Protein AF-0000000087713538 (afdb_homodimer)

Nearest PDB structures (foldseek):
  8cqq-assembly1_A  TM=6.855E-01  e=2.457E-11  synthetic construct
  6eou-assembly1_A  TM=6.733E-01  e=8.231E-10  Homo sapiens
  1w3b-assembly1_B  TM=6.905E-01  e=3.753E-09  Homo sapiens
  5l9u-assembly1_P  TM=6.145E-01  e=1.147E-06  Homo sapiens
  6tlj-assembly1_P  TM=5.781E-01  e=5.010E-06  Homo sapiens

pLDDT: mean 95.26, std 7.89, range [47.5, 98.94]

Radius of gyration: 24.68 Å; Cα contacts (8 Å, |Δi|>4): 754; chains: 2; bounding box: 66×56×51 Å

Solvent-accessible surface area (backbone atoms only — not comparable to full-atom values): 24173 Å² total; per-residue (Å²): 130,61,52,67,53,29,57,70,69,62,44,54,66,59,25,50,55,52,42,53,53,47,32,75,75,51,76,40,44,66,50,24,40,52,48,14,53,52,28,34,39,69,56,37,54,70,62,13,33,51,26,13,51,70,27,65,35,38,60,62,29,20,59,69,23,46,75,78,34,46,68,60,18,45,66,57,36,69,85,49,76,54,70,68,37,25,50,54,50,19,51,53,25,48,76,70,65,35,31,69,60,17,47,59,44,49,57,89,60,91,66,86,46,42,54,54,22,42,53,47,13,55,24,26,44,79,67,67,37,38,69,60,12,35,24,31,23,38,52,16,35,71,60,38,71,86,45,34,64,45,32,39,53,39,16,54,32,24,49,76,70,65,38,50,72,62,14,47,53,26,28,49,43,17,35,70,69,33,80,56,44,30,67,46,32,35,54,46,13,53,54,35,37,73,73,62,38,45,67,60,13,39,54,26,18,48,52,15,34,60,56,35,79,80,42,40,67,39,28,46,53,34,14,54,39,26,45,75,70,67,35,52,68,61,15,51,50,26,45,54,52,29,70,67,46,128,130,63,52,66,54,28,56,70,67,62,44,52,67,60,23,50,55,52,41,52,54,46,33,75,75,51,76,40,44,67,52,26,39,52,47,14,53,51,28,33,37,70,56,36,53,70,61,13,33,51,26,13,51,72,29,64,34,38,60,64,29,21,59,68,23,46,76,77,35,46,67,60,18,46,67,56,32,69,85,50,74,55,70,68,38,26,51,53,50,19,52,52,24,47,77,70,67,34,30,69,62,18,48,60,44,48,58,90,61,90,67,85,46,42,52,53,22,43,53,48,13,54,25,25,43,78,67,68,38,39,69,61,13,34,24,31,22,38,52,16,34,71,60,37,71,86,46,34,64,47,31,39,53,38,15,53,32,24,48,76,70,65,39,51,71,63,15,46,52,26,28,52,43,17,37,72,69,33,80,57,43,30,66,45,32,34,53,46,14,53,55,34,37,74,74,62,39,45,68,60,14,40,54,25,18,49,52,16,33,60,57,33,78,79,41,40,67,40,28,48,52,33,15,52,38,26,45,76,71,66,35,52,69,59,14,51,48,26,44,53,50,29,70,68,46,127

Organism: NCBI:txid1293036

Secondary structure (DSSP, 8-state):
--HHHHHHHT-HHHHHHHHHHHHHH---HHHHHHHHHHHHHTT-HHHHHHHHHHTT-HHHHHHHHTTT-HHHHHHHHTT--SHHHHHHHHHHHHHTT-HHHHHHHHTT-----HHHHHHHHHHHHHTT-HHHHHHHHHHHHHH-TT-HHHHHHHHHHHHHTT-HHHHHHHHHHHHHH-TT-HHHHHHHHHHHHHTT-HHHHHHHHHHHHHH-TT-HHHHHHHHHHHHHTT-HHHHHHHHHHHHH--/--HHHHHHHT-HHHHHHHHHHHHHH---HHHHHHHHHHHHHTT-HHHHHHHHHHTT-HHHHHHHHTTT-HHHHHHHHTT--SHHHHHHHHHHHHHTT-HHHHHHHHTT-----HHHHHHHHHHHHHTT-HHHHHHHHHHHHHH-TT-HHHHHHHHHHHHHTT-HHHHHHHHHHHHHH-TT-HHHHHHHHHHHHHTT-HHHHHHHHHHHHHH-TT-HHHHHHHHHHHHHTT-HHHHHHHHHHHHH--

Foldseek 3Di:
DPLVVCVVVVPLVVSLVVLVVVCVVPVALVSLQVNLVSCVVVVNLVSSLVSNVSSLVLLSNLVSCLPVPVPVSCVSLVPPDDLSSLQSVLVSCVVVVVLVSSCVSCPPPDDLALSNLLSPLLSCLVVVVLVSNLVSLVSSCVNPVLALVSLQSNLVSCVSVVVNVSSLVSLVSSCVSPVLPLVSLQVNLVSCVVVPNLVSSLVSLVSSCVSPVLPLVSLQVNLVSCVVVVNNVSSVVSNVSSVPRD/DPLVVCVVVVPLVVSLVVLVVVCVVPVALVSLQVNLVSCVVVVNLVSSLVSNVSSVVLLSNLVSCLPVPVPVSCVSLVPPDDLSSLQSVLVSCVVVVVLVSSCVSCPPPDDLALSNLLSPLQSCLVVVVLVSNLVSLVSSCVNPVLALVSLQSNLVSCVSVVVNVSSLVSLVSSCVSPVLPLVSLQVNLVSCVVVPNLVSSLVSLVSSCVSPVLPLVSLQVNLVSCVVVVNNVSSVVSNVSSVPRD

Sequence (492 aa):
MDPLNFLASGNLNLALLKLKEIISENPTKENYQLLGRVLLELGKDEEAVDAFLKAEDYIAAANILLMKDPDKSLSLIKEKEGKDARIIRAMLYLRKEKYEDAMKELEGIEDFSPILLKVKGISEYHSGRFYEALRDLSKAILAYPLDSDLFYYRALTRMALGDEREAERDLDVAINLNPYYAEAYLNKGILTEKRGDIQGAISLYSKSIDLRPNYKEAYLRRSRAYSKAGKEKEAKSDLEKSENITMDPLNFLASGNLNLALLKLKEIISENPTKENYQLLGRVLLELGKDEEAVDAFLKAEDYIAAANILLMKDPDKSLSLIKEKEGKDARIIRAMLYLRKEKYEDAMKELEGIEDFSPILLKVKGISEYHSGRFYEALRDLSKAILAYPLDSDLFYYRALTRMALGDEREAERDLDVAINLNPYYAEAYLNKGILTEKRGDIQGAISLYSKSIDLRPNYKEAYLRRSRAYSKAGKEKEAKSDLEKSENIT

InterPro domains:
  IPR011990 Tetratricopeptide-like helical domain superfamily [G3DSA:1.25.40.10] (4-112)
  IPR011990 Tetratricopeptide-like helical domain superfamily [G3DSA:1.25.40.10] (113-197)
  IPR011990 Tetratricopeptide-like helical domain superfamily [G3DSA:1.25.40.10] (198-245)
  IPR011990 Tetratricopeptide-like helical domain superfamily [SSF48452] (6-114)
  IPR011990 Tetratricopeptide-like helical domain superfamily [SSF48452] (114-245)
  IPR019734 Tetratricopeptide repeat [PF13181] (31-56)
  IPR019734 Tetratricopeptide repeat [PF13181] (217-242)
  IPR019734 Tetratricopeptide repeat [PS50005] (182-215)
  IPR019734 Tetratricopeptide repeat [SM00028] (114-147)
  IPR019734 Tetratricopeptide repeat [SM00028] (148-181)
  IPR019734 Tetratricopeptide repeat [SM00028] (182-215)
  IPR050498 Photosystem I assembly protein Ycf3 [PTHR44858] (123-245)

Structure (mmCIF, N/CA/C/O backbone):
data_AF-0000000087713538-model_v1
#
loop_
_entity.id
_entity.type
_entity.pdbx_description
1 polymer 'Tetratricopeptide repeat protein'
#
loop_
_atom_site.group_PDB
_atom_site.id
_atom_site.type_symbol
_atom_site.label_atom_id
_atom_site.label_alt_id
_atom_site.label_comp_id
_atom_site.label_asym_id
_atom_site.label_entity_id
_atom_site.label_seq_id
_atom_site.pdbx_PDB_ins_code
_atom_site.Cartn_x
_atom_site.Cartn_y
_atom_site.Cartn_z
_atom_site.occupancy
_atom_site.B_iso_or_equiv
_atom_site.auth_seq_id
_atom_site.auth_comp_id
_atom_site.auth_asym_id
_atom_site.auth_atom_id
_atom_site.pdbx_PDB_model_num
ATOM 1 N N . MET A 1 1 ? -25.766 -29.641 -9.453 1 47.5 1 MET A N 1
ATOM 2 C CA . MET A 1 1 ? -25.562 -28.766 -8.297 1 47.5 1 MET A CA 1
ATOM 3 C C . MET A 1 1 ? -25 -27.422 -8.734 1 47.5 1 MET A C 1
ATOM 5 O O . MET A 1 1 ? -24.266 -27.344 -9.711 1 47.5 1 MET A O 1
ATOM 9 N N . ASP A 1 2 ? -25.609 -26.344 -8.312 1 56.62 2 ASP A N 1
ATOM 10 C CA . ASP A 1 2 ? -25.359 -24.953 -8.68 1 56.62 2 ASP A CA 1
ATOM 11 C C . ASP A 1 2 ? -23.938 -24.531 -8.328 1 56.62 2 ASP A C 1
ATOM 13 O O . ASP A 1 2 ? -23.531 -24.594 -7.164 1 56.62 2 ASP A O 1
ATOM 17 N N . PRO A 1 3 ? -23.125 -24.609 -9.438 1 55.72 3 PRO A N 1
ATOM 18 C CA . PRO A 1 3 ? -21.734 -24.234 -9.227 1 55.72 3 PRO A CA 1
ATOM 19 C C . PRO A 1 3 ? -21.562 -23.094 -8.227 1 55.72 3 PRO A C 1
ATOM 21 O O . PRO A 1 3 ? -20.516 -22.984 -7.578 1 55.72 3 PRO A O 1
ATOM 24 N N . LEU A 1 4 ? -22.578 -22.406 -8.086 1 60.81 4 LEU A N 1
ATOM 25 C CA . LEU A 1 4 ? -22.547 -21.297 -7.141 1 60.81 4 LEU A CA 1
ATOM 26 C C . LEU A 1 4 ? -22.453 -21.812 -5.707 1 60.81 4 LEU A C 1
ATOM 28 O O . LEU A 1 4 ? -21.891 -21.125 -4.844 1 60.81 4 LEU A O 1
ATOM 32 N N . ASN A 1 5 ? -22.922 -22.953 -5.555 1 57.47 5 ASN A N 1
ATOM 33 C CA . ASN A 1 5 ? -22.859 -23.516 -4.207 1 57.47 5 ASN A CA 1
ATOM 34 C C . ASN A 1 5 ? -21.438 -23.859 -3.799 1 57.47 5 ASN A C 1
ATOM 36 O O . ASN A 1 5 ? -21.062 -23.688 -2.641 1 57.47 5 ASN A O 1
ATOM 40 N N . PHE A 1 6 ? -20.75 -24.297 -4.766 1 59.59 6 PHE A N 1
ATOM 41 C CA . PHE A 1 6 ? -19.375 -24.688 -4.469 1 59.59 6 PHE A CA 1
ATOM 42 C C . PHE A 1 6 ? -18.516 -23.469 -4.172 1 59.59 6 PHE A C 1
ATOM 44 O O . PHE A 1 6 ? -17.609 -23.531 -3.334 1 59.59 6 PHE A O 1
ATOM 51 N N . LEU A 1 7 ? -18.859 -22.5 -4.805 1 64.25 7 LEU A N 1
ATOM 52 C CA . LEU A 1 7 ? -18.156 -21.25 -4.531 1 64.25 7 LEU A CA 1
ATOM 53 C C . LEU A 1 7 ? -18.344 -20.812 -3.082 1 64.25 7 LEU A C 1
ATOM 55 O O . LEU A 1 7 ? -17.406 -20.391 -2.422 1 64.25 7 LEU A O 1
ATOM 59 N N . ALA A 1 8 ? -19.438 -21.141 -2.646 1 60.34 8 ALA A N 1
ATOM 60 C CA . ALA A 1 8 ? -19.812 -20.719 -1.299 1 60.34 8 ALA A CA 1
ATOM 61 C C . ALA A 1 8 ? -19.141 -21.594 -0.243 1 60.34 8 ALA A C 1
ATOM 63 O O . ALA A 1 8 ? -18.828 -21.125 0.854 1 60.34 8 ALA A O 1
ATOM 64 N N . SER A 1 9 ? -19.047 -22.734 -0.702 1 60.06 9 SER A N 1
ATOM 65 C CA . SER A 1 9 ? -18.516 -23.672 0.27 1 60.06 9 SER A CA 1
ATOM 66 C C . SER A 1 9 ? -16.984 -23.594 0.337 1 60.06 9 SER A C 1
ATOM 68 O O . SER A 1 9 ? -16.359 -24.188 1.216 1 60.06 9 SER A O 1
ATOM 70 N N . GLY A 1 10 ? -16.531 -22.938 -0.524 1 68 10 GLY A N 1
ATOM 71 C CA . GLY A 1 10 ? -15.102 -22.688 -0.454 1 68 10 GLY A CA 1
ATOM 72 C C . GLY A 1 10 ? -14.273 -23.734 -1.187 1 68 10 GLY A C 1
ATOM 73 O O . GLY A 1 10 ? -13.039 -23.641 -1.219 1 68 10 GLY A O 1
ATOM 74 N N . ASN A 1 11 ? -14.938 -24.75 -1.719 1 83.19 11 ASN A N 1
ATOM 75 C CA . ASN A 1 11 ? -14.156 -25.688 -2.502 1 83.19 11 ASN A CA 1
ATOM 76 C C . ASN A 1 11 ? -14.016 -25.25 -3.953 1 83.19 11 ASN A C 1
ATOM 78 O O . ASN A 1 11 ? -14.758 -25.688 -4.824 1 83.19 11 ASN A O 1
ATOM 82 N N . LEU A 1 12 ? -13.078 -24.531 -4.238 1 88.56 12 LEU A N 1
ATOM 83 C CA . LEU A 1 12 ? -12.898 -23.844 -5.516 1 88.56 12 LEU A CA 1
ATOM 84 C C . LEU A 1 12 ? -12.477 -24.828 -6.602 1 88.56 12 LEU A C 1
ATOM 86 O O . LEU A 1 12 ? -12.867 -24.688 -7.762 1 88.56 12 LEU A O 1
ATOM 90 N N . ASN A 1 13 ? -11.789 -25.828 -6.27 1 89.19 13 ASN A N 1
ATOM 91 C CA . ASN A 1 13 ? -11.367 -26.797 -7.262 1 89.19 13 ASN A CA 1
ATOM 92 C C . ASN A 1 13 ? -12.539 -27.609 -7.797 1 89.19 13 ASN A C 1
ATOM 94 O O . ASN A 1 13 ? -12.625 -27.875 -9 1 89.19 13 ASN A O 1
ATOM 98 N N . LEU A 1 14 ? -13.32 -27.969 -6.898 1 89.62 14 LEU A N 1
ATOM 99 C CA . LEU A 1 14 ? -14.516 -28.672 -7.328 1 89.62 14 LEU A CA 1
ATOM 100 C C . LEU A 1 14 ? -15.422 -27.766 -8.164 1 89.62 14 LEU A C 1
ATOM 102 O O . LEU A 1 14 ? -16 -28.219 -9.156 1 89.62 14 LEU A O 1
ATOM 106 N N . ALA A 1 15 ? -15.57 -26.547 -7.707 1 91.31 15 ALA A N 1
ATOM 107 C CA . ALA A 1 15 ? -16.344 -25.578 -8.469 1 91.31 15 ALA A CA 1
ATOM 108 C C . ALA A 1 15 ? -15.805 -25.438 -9.891 1 91.31 15 ALA A C 1
ATOM 110 O O . ALA A 1 15 ? -16.578 -25.375 -10.852 1 91.31 15 ALA A O 1
ATOM 111 N N . LEU A 1 16 ? -14.523 -25.406 -10.023 1 92.88 16 LEU A N 1
ATOM 112 C CA . LEU A 1 16 ? -13.875 -25.266 -11.32 1 92.88 16 LEU A CA 1
ATOM 113 C C . LEU A 1 16 ? -14.211 -26.453 -12.227 1 92.88 16 LEU A C 1
ATOM 115 O O . LEU A 1 16 ? -14.57 -26.266 -13.398 1 92.88 16 LEU A O 1
ATOM 119 N N . LEU A 1 17 ? -14.117 -27.641 -11.719 1 91.75 17 LEU A N 1
ATOM 120 C CA . LEU A 1 17 ? -14.391 -28.844 -12.484 1 91.75 17 LEU A CA 1
ATOM 121 C C . LEU A 1 17 ? -15.844 -28.875 -12.953 1 91.75 17 LEU A C 1
ATOM 123 O O . LEU A 1 17 ? -16.125 -29.188 -14.109 1 91.75 17 LEU A O 1
ATOM 127 N N . LYS A 1 18 ? -16.703 -28.594 -12.047 1 91.56 18 LYS A N 1
ATOM 128 C CA . LYS A 1 18 ? -18.125 -28.594 -12.367 1 91.56 18 LYS A CA 1
ATOM 129 C C . LYS A 1 18 ? -18.453 -27.531 -13.414 1 91.56 18 LYS A C 1
ATOM 131 O O . LYS A 1 18 ? -19.266 -27.781 -14.32 1 91.56 18 LYS A O 1
ATOM 136 N N . LEU A 1 19 ? -17.891 -26.406 -13.258 1 93.88 19 LEU A N 1
ATOM 137 C CA . LEU A 1 19 ? -18.172 -25.312 -14.18 1 93.88 19 LEU A CA 1
ATOM 138 C C . LEU A 1 19 ? -17.656 -25.641 -15.578 1 93.88 19 LEU A C 1
ATOM 140 O O . LEU A 1 19 ? -18.281 -25.266 -16.578 1 93.88 19 LEU A O 1
ATOM 144 N N . LYS A 1 20 ? -16.531 -26.219 -15.641 1 93.5 20 LYS A N 1
ATOM 145 C CA . LYS A 1 20 ? -16.016 -26.625 -16.938 1 93.5 20 LYS A CA 1
ATOM 146 C C . LYS A 1 20 ? -16.953 -27.609 -17.625 1 93.5 20 LYS A C 1
ATOM 148 O O . LYS A 1 20 ? -17.156 -27.547 -18.844 1 93.5 20 LYS A O 1
ATOM 153 N N . GLU A 1 21 ? -17.453 -28.5 -16.844 1 93.31 21 GLU A N 1
ATOM 154 C CA . GLU A 1 21 ? -18.438 -29.438 -17.375 1 93.31 21 GLU A CA 1
ATOM 155 C C . GLU A 1 21 ? -19.688 -28.703 -17.875 1 93.31 21 GLU A C 1
ATOM 157 O O . GLU A 1 21 ? -20.188 -29 -18.969 1 93.31 21 GLU A O 1
ATOM 162 N N . ILE A 1 22 ? -20.141 -27.828 -17.078 1 94.06 22 ILE A N 1
ATOM 163 C CA . ILE A 1 22 ? -21.328 -27.062 -17.406 1 94.06 22 ILE A CA 1
ATOM 164 C C . ILE A 1 22 ? -21.094 -26.281 -18.703 1 94.06 22 ILE A C 1
ATOM 166 O O . ILE A 1 22 ? -21.969 -26.234 -19.578 1 94.06 22 ILE A O 1
ATOM 170 N N . ILE A 1 23 ? -19.969 -25.703 -18.797 1 95.31 23 ILE A N 1
ATOM 171 C CA . ILE A 1 23 ? -19.641 -24.859 -19.938 1 95.31 23 ILE A CA 1
ATOM 172 C C . ILE A 1 23 ? -19.531 -25.703 -21.203 1 95.31 23 ILE A C 1
ATOM 174 O O . ILE A 1 23 ? -19.922 -25.281 -22.297 1 95.31 23 ILE A O 1
ATOM 178 N N . SER A 1 24 ? -19 -26.875 -21.078 1 94.94 24 SER A N 1
ATOM 179 C CA . SER A 1 24 ? -18.891 -27.781 -22.219 1 94.94 24 SER A CA 1
ATOM 180 C C . SER A 1 24 ? -20.266 -28.062 -22.812 1 94.94 24 SER A C 1
ATOM 182 O O . SER A 1 24 ? -20.406 -28.25 -24.031 1 94.94 24 SER A O 1
ATOM 184 N N . GLU A 1 25 ? -21.25 -28.031 -22 1 95.38 25 GLU A N 1
ATOM 185 C CA . GLU A 1 25 ? -22.609 -28.328 -22.438 1 95.38 25 GLU A CA 1
ATOM 186 C C . GLU A 1 25 ? -23.359 -27.047 -22.797 1 95.38 25 GLU A C 1
ATOM 188 O O . GLU A 1 25 ? -24.172 -27.031 -23.734 1 95.38 25 GLU A O 1
ATOM 193 N N . ASN A 1 26 ? -23.125 -26.047 -22.047 1 95.06 26 ASN A N 1
ATOM 194 C CA . ASN A 1 26 ? -23.828 -24.781 -22.203 1 95.06 26 ASN A CA 1
ATOM 195 C C . ASN A 1 26 ? -22.891 -23.594 -22.062 1 95.06 26 ASN A C 1
ATOM 197 O O . ASN A 1 26 ? -22.906 -22.906 -21.047 1 95.06 26 ASN A O 1
ATOM 201 N N . PRO A 1 27 ? -22.156 -23.344 -23.047 1 95.75 27 PRO A N 1
ATOM 202 C CA . PRO A 1 27 ? -21.219 -22.203 -23.016 1 95.75 27 PRO A CA 1
ATOM 203 C C . PRO A 1 27 ? -21.938 -20.859 -23.094 1 95.75 27 PRO A C 1
ATOM 205 O O . PRO A 1 27 ? -22.078 -20.281 -24.172 1 95.75 27 PRO A O 1
ATOM 208 N N . THR A 1 28 ? -22.391 -20.344 -21.969 1 96.75 28 THR A N 1
ATOM 209 C CA . THR A 1 28 ? -23.031 -19.031 -21.906 1 96.75 28 THR A CA 1
ATOM 210 C C . THR A 1 28 ? -22.078 -18 -21.312 1 96.75 28 THR A C 1
ATOM 212 O O . THR A 1 28 ? -21.094 -18.344 -20.656 1 96.75 28 THR A O 1
ATOM 215 N N . LYS A 1 29 ? -22.375 -16.797 -21.562 1 97.12 29 LYS A N 1
ATOM 216 C CA . LYS A 1 29 ? -21.594 -15.703 -20.984 1 97.12 29 LYS A CA 1
ATOM 217 C C . LYS A 1 29 ? -21.594 -15.773 -19.469 1 97.12 29 LYS A C 1
ATOM 219 O O . LYS A 1 29 ? -20.562 -15.523 -18.828 1 97.12 29 LYS A O 1
ATOM 224 N N . GLU A 1 30 ? -22.734 -16.125 -18.953 1 96.31 30 GLU A N 1
ATOM 225 C CA . GLU A 1 30 ? -22.891 -16.219 -17.5 1 96.31 30 GLU A CA 1
ATOM 226 C C . GLU A 1 30 ? -21.984 -17.297 -16.922 1 96.31 30 GLU A C 1
ATOM 228 O O . GLU A 1 30 ? -21.344 -17.078 -15.883 1 96.31 30 GLU A O 1
ATOM 233 N N . ASN A 1 31 ? -21.938 -18.375 -17.578 1 96.69 31 ASN A N 1
ATOM 234 C CA . ASN A 1 31 ? -21.094 -19.469 -17.094 1 96.69 31 ASN A CA 1
ATOM 235 C C . ASN A 1 31 ? -19.609 -19.125 -17.203 1 96.69 31 ASN A C 1
ATOM 237 O O . ASN A 1 31 ? -18.828 -19.484 -16.312 1 96.69 31 ASN A O 1
ATOM 241 N N . TYR A 1 32 ? -19.25 -18.438 -18.234 1 97.31 32 TYR A N 1
ATOM 242 C CA . TYR A 1 32 ? -17.859 -18 -18.391 1 97.31 32 TYR A CA 1
ATOM 243 C C . TYR A 1 32 ? -17.5 -16.953 -17.344 1 97.31 32 TYR A C 1
ATOM 245 O O . TYR A 1 32 ? -16.359 -16.922 -16.859 1 97.31 32 TYR A O 1
ATOM 253 N N . GLN A 1 33 ? -18.453 -16.078 -17.047 1 97.12 33 GLN A N 1
ATOM 254 C CA . GLN A 1 33 ? -18.219 -15.102 -15.992 1 97.12 33 GLN A CA 1
ATOM 255 C C . GLN A 1 33 ? -17.938 -15.789 -14.656 1 97.12 33 GLN A C 1
ATOM 257 O O . GLN A 1 33 ? -17.016 -15.391 -13.93 1 97.12 33 GLN A O 1
ATOM 262 N N . LEU A 1 34 ? -18.75 -16.781 -14.422 1 95.5 34 LEU A N 1
ATOM 263 C CA . LEU A 1 34 ? -18.562 -17.531 -13.18 1 95.5 34 LEU A CA 1
ATOM 264 C C . LEU A 1 34 ? -17.234 -18.266 -13.188 1 95.5 34 LEU A C 1
ATOM 266 O O . LEU A 1 34 ? -16.547 -18.344 -12.156 1 95.5 34 LEU A O 1
ATOM 270 N N . LEU A 1 35 ? -16.875 -18.812 -14.328 1 96 35 LEU A N 1
ATOM 271 C CA . LEU A 1 35 ? -15.586 -19.469 -14.461 1 96 35 LEU A CA 1
ATOM 272 C C . LEU A 1 35 ? -14.453 -18.484 -14.18 1 96 35 LEU A C 1
ATOM 274 O O . LEU A 1 35 ? -13.5 -18.828 -13.469 1 96 35 LEU A O 1
ATOM 278 N N . GLY A 1 36 ? -14.57 -17.25 -14.742 1 97 36 GLY A N 1
ATOM 279 C CA . GLY A 1 36 ? -13.57 -16.234 -14.492 1 97 36 GLY A CA 1
ATOM 280 C C . GLY A 1 36 ? -13.391 -15.906 -13.023 1 97 36 GLY A C 1
ATOM 281 O O . GLY A 1 36 ? -12.266 -15.789 -12.539 1 97 36 GLY A O 1
ATOM 282 N N . ARG A 1 37 ? -14.516 -15.828 -12.312 1 94.94 37 ARG A N 1
ATOM 283 C CA . ARG A 1 37 ? -14.477 -15.5 -10.891 1 94.94 37 ARG A CA 1
ATOM 284 C C . ARG A 1 37 ? -13.781 -16.609 -10.094 1 94.94 37 ARG A C 1
ATOM 286 O O . ARG A 1 37 ? -12.977 -16.328 -9.203 1 94.94 37 ARG A O 1
ATOM 293 N N . VAL A 1 38 ? -14.102 -17.812 -10.438 1 94.69 38 VAL A N 1
ATOM 294 C CA . VAL A 1 38 ? -13.516 -18.938 -9.734 1 94.69 38 VAL A CA 1
ATOM 295 C C . VAL A 1 38 ? -12.016 -19 -10.008 1 94.69 38 VAL A C 1
ATOM 297 O O . VAL A 1 38 ? -11.211 -19.188 -9.086 1 94.69 38 VAL A O 1
ATOM 300 N N . LEU A 1 39 ? -11.641 -18.812 -11.242 1 96 39 LEU A N 1
ATOM 301 C CA . LEU A 1 39 ? -10.234 -18.844 -11.633 1 96 39 LEU A CA 1
ATOM 302 C C . LEU A 1 39 ? -9.453 -17.719 -10.953 1 96 39 LEU A C 1
ATOM 304 O O . LEU A 1 39 ? -8.32 -17.922 -10.516 1 96 39 LEU A O 1
ATOM 308 N N . LEU A 1 40 ? -10.086 -16.594 -10.836 1 94.56 40 LEU A N 1
ATOM 309 C CA . LEU A 1 40 ? -9.453 -15.453 -10.18 1 94.56 40 LEU A CA 1
ATOM 310 C C . LEU A 1 40 ? -9.172 -15.758 -8.711 1 94.56 40 LEU A C 1
ATOM 312 O O . LEU A 1 40 ? -8.086 -15.453 -8.211 1 94.56 40 LEU A O 1
ATOM 316 N N . GLU A 1 41 ? -10.125 -16.359 -8.07 1 91.81 41 GLU A N 1
ATOM 317 C CA . GLU A 1 41 ? -9.961 -16.688 -6.66 1 91.81 41 GLU A CA 1
ATOM 318 C C . GLU A 1 41 ? -8.906 -17.781 -6.465 1 91.81 41 GLU A C 1
ATOM 320 O O . GLU A 1 41 ? -8.281 -17.859 -5.406 1 91.81 41 GLU A O 1
ATOM 325 N N . LEU A 1 42 ? -8.672 -18.531 -7.551 1 92.94 42 LEU A N 1
ATOM 326 C CA . LEU A 1 42 ? -7.664 -19.578 -7.52 1 92.94 42 LEU A CA 1
ATOM 327 C C . LEU A 1 42 ? -6.297 -19.031 -7.918 1 92.94 42 LEU A C 1
ATOM 329 O O . LEU A 1 42 ? -5.309 -19.766 -7.922 1 92.94 42 LEU A O 1
ATOM 333 N N . GLY A 1 43 ? -6.277 -17.766 -8.273 1 94.12 43 GLY A N 1
ATOM 334 C CA . GLY A 1 43 ? -5.023 -17.125 -8.641 1 94.12 43 GLY A CA 1
ATOM 335 C C . GLY A 1 43 ? -4.621 -17.391 -10.078 1 94.12 43 GLY A C 1
ATOM 336 O O . GLY A 1 43 ? -3.504 -17.062 -10.484 1 94.12 43 GLY A O 1
ATOM 337 N N . LYS A 1 44 ? -5.496 -17.953 -10.812 1 96.06 44 LYS A N 1
ATOM 338 C CA . LYS A 1 44 ? -5.211 -18.234 -12.211 1 96.06 44 LYS A CA 1
ATOM 339 C C . LYS A 1 44 ? -5.617 -17.062 -13.102 1 96.06 44 LYS A C 1
ATOM 341 O O . LYS A 1 44 ? -6.57 -17.172 -13.875 1 96.06 44 LYS A O 1
ATOM 346 N N . ASP A 1 45 ? -4.785 -16.047 -13.102 1 97.31 45 ASP A N 1
ATOM 347 C CA . ASP A 1 45 ? -5.125 -14.742 -13.664 1 97.31 45 ASP A CA 1
ATOM 348 C C . ASP A 1 45 ? -5.305 -14.828 -15.18 1 97.31 45 ASP A C 1
ATOM 350 O O . ASP A 1 45 ? -6.277 -14.305 -15.727 1 97.31 45 ASP A O 1
ATOM 354 N N . GLU A 1 46 ? -4.395 -15.484 -15.867 1 97.19 46 GLU A N 1
ATOM 355 C CA . GLU A 1 46 ? -4.449 -15.547 -17.328 1 97.19 46 GLU A CA 1
ATOM 356 C C . GLU A 1 46 ? -5.691 -16.297 -17.797 1 97.19 46 GLU A C 1
ATOM 358 O O . GLU A 1 46 ? -6.379 -15.852 -18.719 1 97.19 46 GLU A O 1
ATOM 363 N N . GLU A 1 47 ? -5.926 -17.422 -17.156 1 97.62 47 GLU A N 1
ATOM 364 C CA . GLU A 1 47 ? -7.121 -18.188 -17.5 1 97.62 47 GLU A CA 1
ATOM 365 C C . GLU A 1 47 ? -8.391 -17.406 -17.156 1 97.62 47 GLU A C 1
ATOM 367 O O . GLU A 1 47 ? -9.391 -17.5 -17.875 1 97.62 47 GLU A O 1
ATOM 372 N N . ALA A 1 48 ? -8.344 -16.719 -16.031 1 97.94 48 ALA A N 1
ATOM 373 C CA . ALA A 1 48 ? -9.477 -15.883 -15.648 1 97.94 48 ALA A CA 1
ATOM 374 C C . ALA A 1 48 ? -9.75 -14.812 -16.703 1 97.94 48 ALA A C 1
ATOM 376 O O . ALA A 1 48 ? -10.906 -14.594 -17.094 1 97.94 48 ALA A O 1
ATOM 377 N N . VAL A 1 49 ? -8.688 -14.156 -17.188 1 98.31 49 VAL A N 1
ATOM 378 C CA . VAL A 1 49 ? -8.828 -13.141 -18.234 1 98.31 49 VAL A CA 1
ATOM 379 C C . VAL A 1 49 ? -9.492 -13.75 -19.469 1 98.31 49 VAL A C 1
ATOM 381 O O . VAL A 1 49 ? -10.438 -13.18 -20.016 1 98.31 49 VAL A O 1
ATOM 384 N N . ASP A 1 50 ? -9.047 -14.93 -19.828 1 98.31 50 ASP A N 1
ATOM 385 C CA . ASP A 1 50 ? -9.617 -15.609 -20.984 1 98.31 50 ASP A CA 1
ATOM 386 C C . ASP A 1 50 ? -11.109 -15.883 -20.781 1 98.31 50 ASP A C 1
ATOM 388 O O . ASP A 1 50 ? -11.914 -15.672 -21.688 1 98.31 50 ASP A O 1
ATOM 392 N N . ALA A 1 51 ? -11.406 -16.406 -19.656 1 98.19 51 ALA A N 1
ATOM 393 C CA . ALA A 1 51 ? -12.805 -16.688 -19.328 1 98.19 51 ALA A CA 1
ATOM 394 C C . ALA A 1 51 ? -13.648 -15.422 -19.359 1 98.19 51 ALA A C 1
ATOM 396 O O . ALA A 1 51 ? -14.75 -15.414 -19.922 1 98.19 51 ALA A O 1
ATOM 397 N N . PHE A 1 52 ? -13.141 -14.352 -18.781 1 98.31 52 PHE A N 1
ATOM 398 C CA . PHE A 1 52 ? -13.875 -13.094 -18.766 1 98.31 52 PHE A CA 1
ATOM 399 C C . PHE A 1 52 ? -14.047 -12.547 -20.172 1 98.31 52 PHE A C 1
ATOM 401 O O . PHE A 1 52 ? -15.086 -11.969 -20.5 1 98.31 52 PHE A O 1
ATOM 408 N N . LEU A 1 53 ? -13.016 -12.695 -21 1 98.31 53 LEU A N 1
ATOM 409 C CA . LEU A 1 53 ? -13.133 -12.25 -22.391 1 98.31 53 LEU A CA 1
ATOM 410 C C . LEU A 1 53 ? -14.211 -13.039 -23.125 1 98.31 53 LEU A C 1
ATOM 412 O O . LEU A 1 53 ? -14.992 -12.469 -23.891 1 98.31 53 LEU A O 1
ATOM 416 N N . LYS A 1 54 ? -14.242 -14.312 -22.859 1 97.75 54 LYS A N 1
ATOM 417 C CA . LYS A 1 54 ?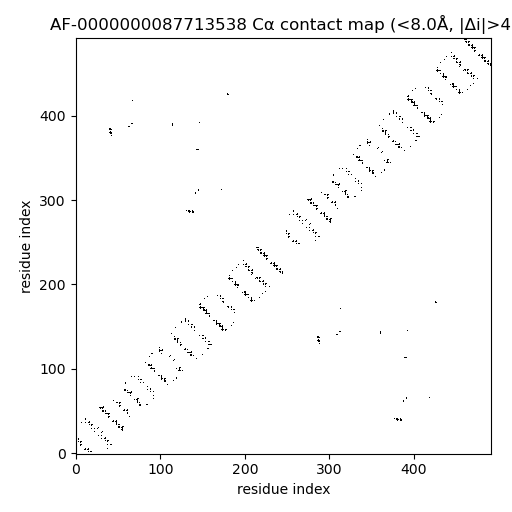 -15.281 -15.141 -23.453 1 97.75 54 LYS A CA 1
ATOM 418 C C . LYS A 1 54 ? -16.656 -14.727 -22.938 1 97.75 54 LYS A C 1
ATOM 420 O O . LYS A 1 54 ? -17.656 -14.844 -23.672 1 97.75 54 LYS A O 1
ATOM 425 N N . ALA A 1 55 ? -16.688 -14.242 -21.766 1 97.88 55 ALA A N 1
ATOM 426 C CA . ALA A 1 55 ? -17.938 -13.758 -21.172 1 97.88 55 ALA A CA 1
ATOM 427 C C . ALA A 1 55 ? -18.234 -12.328 -21.609 1 97.88 55 ALA A C 1
ATOM 429 O O . ALA A 1 55 ? -19.25 -11.75 -21.203 1 97.88 55 ALA A O 1
ATOM 430 N N . GLU A 1 56 ? -17.328 -11.734 -22.328 1 97 56 GLU A N 1
ATOM 431 C CA . GLU A 1 56 ? -17.406 -10.336 -22.75 1 97 56 GLU A CA 1
ATOM 432 C C . GLU A 1 56 ? -17.406 -9.398 -21.547 1 97 56 GLU A C 1
ATOM 434 O O . GLU A 1 56 ? -18.062 -8.352 -21.578 1 97 56 GLU A O 1
ATOM 439 N N . ASP A 1 57 ? -16.938 -9.859 -20.5 1 97.38 57 ASP A N 1
ATOM 440 C CA . ASP A 1 57 ? -16.703 -9.016 -19.328 1 97.38 57 ASP A CA 1
ATOM 441 C C . ASP A 1 57 ? -15.336 -8.352 -19.406 1 97.38 57 ASP A C 1
ATOM 443 O O . ASP A 1 57 ? 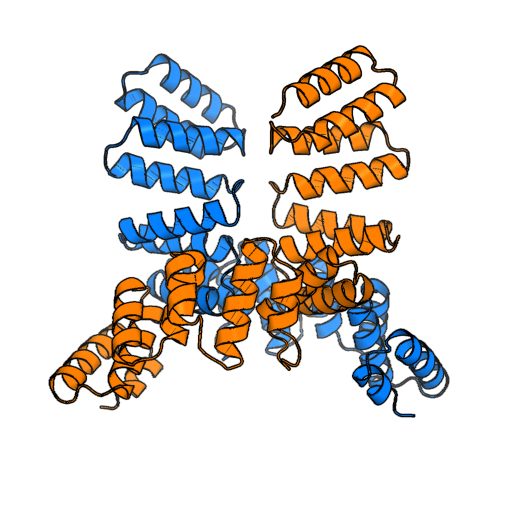-14.43 -8.695 -18.641 1 97.38 57 ASP A O 1
ATOM 447 N N . TYR A 1 58 ? -15.281 -7.305 -20.203 1 97.44 58 TYR A N 1
ATOM 448 C CA . TYR A 1 58 ? -14.031 -6.613 -20.484 1 97.44 58 TYR A CA 1
ATOM 449 C C . TYR A 1 58 ? -13.539 -5.852 -19.266 1 97.44 58 TYR A C 1
ATOM 451 O O . TYR A 1 58 ? -12.336 -5.66 -19.078 1 97.44 58 TYR A O 1
ATOM 459 N N . ILE A 1 59 ? -14.453 -5.504 -18.438 1 97.06 59 ILE A N 1
ATOM 460 C CA . ILE A 1 59 ? -14.102 -4.746 -17.25 1 97.06 59 ILE A CA 1
ATOM 461 C C . ILE A 1 59 ? -13.32 -5.637 -16.281 1 97.06 59 ILE A C 1
ATOM 463 O O . ILE A 1 59 ? -12.258 -5.242 -15.789 1 97.06 59 ILE A O 1
ATOM 467 N N . ALA A 1 60 ? -13.836 -6.82 -16.078 1 96.94 60 ALA A N 1
ATOM 468 C CA . ALA A 1 60 ? -13.148 -7.754 -15.188 1 96.94 60 ALA A CA 1
ATOM 469 C C . ALA A 1 60 ? -11.773 -8.125 -15.734 1 96.94 60 ALA A C 1
ATOM 471 O O . ALA A 1 60 ? -10.797 -8.172 -14.984 1 96.94 60 ALA A O 1
ATOM 472 N N . ALA A 1 61 ? -11.727 -8.352 -17.016 1 98.12 61 ALA A N 1
ATOM 473 C CA . ALA A 1 61 ? -10.445 -8.672 -17.641 1 98.12 61 ALA A CA 1
ATOM 474 C C . ALA A 1 61 ? -9.461 -7.512 -17.5 1 98.12 61 ALA A C 1
ATOM 476 O O . ALA A 1 61 ? -8.297 -7.719 -17.172 1 98.12 61 ALA A O 1
ATOM 477 N N . ALA A 1 62 ? -9.938 -6.336 -17.719 1 98.06 62 ALA A N 1
ATOM 478 C CA . ALA A 1 62 ? -9.094 -5.148 -17.641 1 98.06 62 ALA A CA 1
ATOM 479 C C . ALA A 1 62 ? -8.57 -4.934 -16.219 1 98.06 62 ALA A C 1
ATOM 481 O O . ALA A 1 62 ? -7.43 -4.508 -16.031 1 98.06 62 ALA A O 1
ATOM 482 N N . ASN A 1 63 ? -9.406 -5.203 -15.273 1 97.12 63 ASN A N 1
ATOM 483 C CA . ASN A 1 63 ? -9 -5.031 -13.883 1 97.12 63 ASN A CA 1
ATOM 484 C C . ASN A 1 63 ? -7.855 -5.969 -13.516 1 97.12 63 ASN A C 1
ATOM 486 O O . ASN A 1 63 ? -6.914 -5.57 -12.828 1 97.12 63 ASN A O 1
ATOM 490 N N . ILE A 1 64 ? -7.891 -7.18 -13.984 1 97.31 64 ILE A N 1
ATOM 491 C CA . ILE A 1 64 ? -6.836 -8.148 -13.727 1 97.31 64 ILE A CA 1
ATOM 492 C C . ILE A 1 64 ? -5.535 -7.691 -14.383 1 97.31 64 ILE A C 1
ATOM 494 O O . ILE A 1 64 ? -4.457 -7.824 -13.797 1 97.31 64 ILE A O 1
ATOM 498 N N . LEU A 1 65 ? -5.625 -7.074 -15.531 1 97.69 65 LEU A N 1
ATOM 499 C CA . LEU A 1 65 ? -4.473 -6.742 -16.359 1 97.69 65 LEU A CA 1
ATOM 500 C C . LEU A 1 65 ? -3.9 -5.383 -15.984 1 97.69 65 LEU A C 1
ATOM 502 O O . LEU A 1 65 ? -2.818 -5.008 -16.438 1 97.69 65 LEU A O 1
ATOM 506 N N . LEU A 1 66 ? -4.551 -4.688 -15.133 1 97.62 66 LEU A N 1
ATOM 507 C CA . LEU A 1 66 ? -4.254 -3.291 -14.82 1 97.62 66 LEU A CA 1
ATOM 508 C C . LEU A 1 66 ? -2.775 -3.105 -14.508 1 97.62 66 LEU A C 1
ATOM 510 O O . LEU A 1 66 ? -2.125 -2.213 -15.055 1 97.62 66 LEU A O 1
ATOM 514 N N . MET A 1 67 ? -2.25 -4.016 -13.648 1 96.44 67 MET A N 1
ATOM 515 C CA . MET A 1 67 ? -0.858 -3.867 -13.234 1 96.44 67 MET A CA 1
ATOM 516 C C . MET A 1 67 ? 0.049 -4.801 -14.031 1 96.44 67 MET A C 1
ATOM 518 O O . MET A 1 67 ? 1.247 -4.543 -14.164 1 96.44 67 MET A O 1
ATOM 522 N N . LYS A 1 68 ? -0.534 -5.77 -14.711 1 96.44 68 LYS A N 1
ATOM 523 C CA . LYS A 1 68 ? 0.249 -6.777 -15.422 1 96.44 68 LYS A CA 1
ATOM 524 C C . LYS A 1 68 ? 0.483 -6.367 -16.875 1 96.44 68 LYS A C 1
ATOM 526 O O . LYS A 1 68 ? 1.526 -6.68 -17.453 1 96.44 68 LYS A O 1
ATOM 531 N N . ASP A 1 69 ? -0.455 -5.766 -17.438 1 97.06 69 ASP A N 1
ATOM 532 C CA . ASP A 1 69 ? -0.427 -5.316 -18.828 1 97.06 69 ASP A CA 1
ATOM 533 C C . ASP A 1 69 ? -1.324 -4.094 -19.031 1 97.06 69 ASP A C 1
ATOM 535 O O . ASP A 1 69 ? -2.4 -4.199 -19.625 1 97.06 69 ASP A O 1
ATOM 539 N N . PRO A 1 70 ? -0.822 -2.973 -18.578 1 97.31 70 PRO A N 1
ATOM 540 C CA . PRO A 1 70 ? -1.64 -1.759 -18.594 1 97.31 70 PRO A CA 1
ATOM 541 C C . PRO A 1 70 ? -2.105 -1.388 -20 1 97.31 70 PRO A C 1
ATOM 543 O O . PRO A 1 70 ? -3.209 -0.862 -20.172 1 97.31 70 PRO A O 1
ATOM 546 N N . ASP A 1 71 ? -1.295 -1.632 -21 1 97.12 71 ASP A N 1
ATOM 547 C CA . ASP A 1 71 ? -1.675 -1.287 -22.359 1 97.12 71 ASP A CA 1
ATOM 548 C C . ASP A 1 71 ? -2.871 -2.115 -22.828 1 97.12 71 ASP A C 1
ATOM 550 O O . ASP A 1 71 ? -3.82 -1.578 -23.391 1 97.12 71 ASP A O 1
ATOM 554 N N . LYS A 1 72 ? -2.773 -3.381 -22.547 1 97.81 72 LYS A N 1
ATOM 555 C CA . LYS A 1 72 ? -3.896 -4.242 -22.906 1 97.81 72 LYS A CA 1
ATOM 556 C C . LYS A 1 72 ? -5.137 -3.896 -22.078 1 97.81 72 LYS A C 1
ATOM 558 O O . LYS A 1 72 ? -6.258 -3.93 -22.594 1 97.81 72 LYS A O 1
ATOM 563 N N . SER A 1 73 ? -4.969 -3.66 -20.812 1 98 73 SER A N 1
ATOM 564 C CA . SER A 1 73 ? -6.082 -3.227 -19.969 1 98 73 SER A CA 1
ATOM 565 C C . SER A 1 73 ? -6.793 -2.02 -20.578 1 98 73 SER A C 1
ATOM 567 O O . SER A 1 73 ? -8.016 -2.023 -20.719 1 98 73 SER A O 1
ATOM 569 N N . LEU A 1 74 ? -6.043 -1.046 -20.969 1 97.25 74 LEU A N 1
ATOM 570 C CA . LEU A 1 74 ? -6.613 0.169 -21.531 1 97.25 74 LEU A CA 1
ATOM 571 C C . LEU A 1 74 ? -7.352 -0.136 -22.844 1 97.25 74 LEU A C 1
ATOM 573 O O . LEU A 1 74 ? -8.438 0.393 -23.078 1 97.25 74 LEU A O 1
ATOM 577 N N . SER A 1 75 ? -6.75 -0.935 -23.625 1 97.5 75 SER A N 1
ATOM 578 C CA . SER A 1 75 ? -7.355 -1.28 -24.922 1 97.5 75 SER A CA 1
ATOM 579 C C . SER A 1 75 ? -8.719 -1.932 -24.719 1 97.5 75 SER A C 1
ATOM 581 O O . SER A 1 75 ? -9.633 -1.715 -25.531 1 97.5 75 SER A O 1
ATOM 583 N N . LEU A 1 76 ? -8.883 -2.684 -23.688 1 97.69 76 LEU A N 1
ATOM 584 C CA . LEU A 1 76 ? -10.109 -3.436 -23.438 1 97.69 76 LEU A CA 1
ATOM 585 C C . LEU A 1 76 ? -11.242 -2.506 -23.016 1 97.69 76 LEU A C 1
ATOM 587 O O . LEU A 1 76 ? -12.414 -2.799 -23.25 1 97.69 76 LEU A O 1
ATOM 591 N N . ILE A 1 77 ? -10.867 -1.347 -22.438 1 97 77 ILE A N 1
ATOM 592 C CA . ILE A 1 77 ? -11.938 -0.554 -21.844 1 97 77 ILE A CA 1
ATOM 593 C C . ILE A 1 77 ? -11.945 0.846 -22.453 1 97 77 ILE A C 1
ATOM 595 O O . ILE A 1 77 ? -12.688 1.723 -22 1 97 77 ILE A O 1
ATOM 599 N N . LYS A 1 78 ? -11.18 1.108 -23.391 1 94 78 LYS A N 1
ATOM 600 C CA . LYS A 1 78 ? -10.961 2.432 -23.969 1 94 78 LYS A CA 1
ATOM 601 C C . LYS A 1 78 ? -12.289 3.109 -24.312 1 94 78 LYS A C 1
ATOM 603 O O . LYS A 1 78 ? -12.477 4.293 -24.016 1 94 78 LYS A O 1
ATOM 608 N N . GLU A 1 79 ? -13.234 2.367 -24.812 1 93.44 79 GLU A N 1
ATOM 609 C CA . GLU A 1 79 ? -14.492 2.957 -25.266 1 93.44 79 GLU A CA 1
ATOM 610 C C . GLU A 1 79 ? -15.641 2.609 -24.328 1 93.44 79 GLU A C 1
ATOM 612 O O . GLU A 1 79 ? -16.812 2.873 -24.641 1 93.44 79 GLU A O 1
ATOM 617 N N . LYS A 1 80 ? -15.312 1.938 -23.281 1 95.31 80 LYS A N 1
ATOM 618 C CA . LYS A 1 80 ? -16.375 1.54 -22.344 1 95.31 80 LYS A CA 1
ATOM 619 C C . LYS A 1 80 ? -16.75 2.693 -21.422 1 95.31 80 LYS A C 1
ATOM 621 O O . LYS A 1 80 ? -15.898 3.457 -20.984 1 95.31 80 LYS A O 1
ATOM 626 N N . GLU A 1 81 ? -18.016 2.725 -21.328 1 90.19 81 GLU A N 1
ATOM 627 C CA . GLU A 1 81 ? -18.547 3.744 -20.438 1 90.19 81 GLU A CA 1
ATOM 628 C C . GLU A 1 81 ? -18.969 3.133 -19.109 1 90.19 81 GLU A C 1
ATOM 630 O O . GLU A 1 81 ? -18.938 1.913 -18.938 1 90.19 81 GLU A O 1
ATOM 635 N N . GLY A 1 82 ? -19.047 3.76 -18.078 1 93.75 82 GLY A N 1
ATOM 636 C CA . GLY A 1 82 ? -19.484 3.27 -16.781 1 93.75 82 GLY A CA 1
ATOM 637 C C . GLY A 1 82 ? -18.469 3.549 -15.68 1 93.75 82 GLY A C 1
ATOM 638 O O . GLY A 1 82 ? -17.312 3.84 -15.953 1 93.75 82 GLY A O 1
ATOM 639 N N . LYS A 1 83 ? -18.984 3.352 -14.594 1 95.44 83 LYS A N 1
ATOM 640 C CA . LYS A 1 83 ? -18.219 3.699 -13.398 1 95.44 83 LYS A CA 1
ATOM 641 C C . LYS A 1 83 ? -16.938 2.879 -13.305 1 95.44 83 LYS A C 1
ATOM 643 O O . LYS A 1 83 ? -15.844 3.432 -13.117 1 95.44 83 LYS A O 1
ATOM 648 N N . ASP A 1 84 ? -17.062 1.568 -13.531 1 95.44 84 ASP A N 1
ATOM 649 C CA . ASP A 1 84 ? -15.914 0.685 -13.352 1 95.44 84 ASP A CA 1
ATOM 650 C C . ASP A 1 84 ? -14.828 0.965 -14.391 1 95.44 84 ASP A C 1
ATOM 652 O O . ASP A 1 84 ? -13.641 0.981 -14.07 1 95.44 84 ASP A O 1
ATOM 656 N N . ALA A 1 85 ? -15.219 1.128 -15.625 1 97.12 85 ALA A N 1
ATOM 657 C CA . ALA A 1 85 ? -14.266 1.46 -16.672 1 97.12 85 ALA A CA 1
ATOM 658 C C . ALA A 1 85 ? -13.555 2.779 -16.375 1 97.12 85 ALA A C 1
ATOM 660 O O . ALA A 1 85 ? -12.344 2.9 -16.578 1 97.12 85 ALA A O 1
ATOM 661 N N . ARG A 1 86 ? -14.312 3.758 -15.898 1 97.19 86 ARG A N 1
ATOM 662 C CA . ARG A 1 86 ? -13.758 5.07 -15.578 1 97.19 86 ARG A CA 1
ATOM 663 C C . ARG A 1 86 ? -12.766 4.977 -14.43 1 97.19 86 ARG A C 1
ATOM 665 O O . ARG A 1 86 ? -11.727 5.645 -14.445 1 97.19 86 ARG A O 1
ATOM 672 N N . ILE A 1 87 ? -13.031 4.137 -13.492 1 97.06 87 ILE A N 1
ATOM 673 C CA . ILE A 1 87 ? -12.141 3.963 -12.352 1 97.06 87 ILE A CA 1
ATOM 674 C C . ILE A 1 87 ? -10.836 3.311 -12.812 1 97.06 87 ILE A C 1
ATOM 676 O O . ILE A 1 87 ? -9.75 3.732 -12.414 1 97.06 87 ILE A O 1
ATOM 680 N N . ILE A 1 88 ? -10.93 2.314 -13.68 1 97.75 88 ILE A N 1
ATOM 681 C CA . ILE A 1 88 ? -9.742 1.649 -14.203 1 97.75 88 ILE A CA 1
ATOM 682 C C . ILE A 1 88 ? -8.898 2.645 -14.992 1 97.75 88 ILE A C 1
ATOM 684 O O . ILE A 1 88 ? -7.68 2.717 -14.812 1 97.75 88 ILE A O 1
ATOM 688 N N . ARG A 1 89 ? -9.516 3.453 -15.812 1 98 89 ARG A N 1
ATOM 689 C CA . ARG A 1 89 ? -8.781 4.453 -16.578 1 98 89 ARG A CA 1
ATOM 690 C C . ARG A 1 89 ? -8.133 5.477 -15.641 1 98 89 ARG A C 1
ATOM 692 O O . ARG A 1 89 ? -7.004 5.918 -15.891 1 98 89 ARG A O 1
ATOM 699 N N . ALA A 1 90 ? -8.859 5.871 -14.594 1 98 90 ALA A N 1
ATOM 700 C CA . ALA A 1 90 ? -8.297 6.816 -13.633 1 98 90 ALA A CA 1
ATOM 701 C C . ALA A 1 90 ? -7.02 6.266 -13.008 1 98 90 ALA A C 1
ATOM 703 O O . ALA A 1 90 ? -6.035 6.992 -12.859 1 98 90 ALA A O 1
ATOM 704 N N . MET A 1 91 ? -6.98 5.016 -12.664 1 98.19 91 MET A N 1
ATOM 705 C CA . MET A 1 91 ? -5.801 4.391 -12.078 1 98.19 91 MET A CA 1
ATOM 706 C C . MET A 1 91 ? -4.652 4.344 -13.086 1 98.19 91 MET A C 1
ATOM 708 O O . MET A 1 91 ? -3.498 4.578 -12.727 1 98.19 91 MET A O 1
ATOM 712 N N . LEU A 1 92 ? -5.02 4.031 -14.312 1 97.94 92 LEU A N 1
ATOM 713 C CA . LEU A 1 92 ? -4.004 3.99 -15.359 1 97.94 92 LEU A CA 1
ATOM 714 C C . LEU A 1 92 ? -3.408 5.375 -15.586 1 97.94 92 LEU A C 1
ATOM 716 O O . LEU A 1 92 ? -2.193 5.512 -15.758 1 97.94 92 LEU A O 1
ATOM 720 N N . TYR A 1 93 ? -4.25 6.402 -15.602 1 97.75 93 TYR A N 1
ATOM 721 C CA . TYR A 1 93 ? -3.777 7.773 -15.758 1 97.75 93 TYR A CA 1
ATOM 722 C C . TYR A 1 93 ? -2.891 8.188 -14.594 1 97.75 93 TYR A C 1
ATOM 724 O O . TYR A 1 93 ? -1.875 8.859 -14.781 1 97.75 93 TYR A O 1
ATOM 732 N N . LEU A 1 94 ? -3.256 7.789 -13.398 1 97.81 94 LEU A N 1
ATOM 733 C CA . LEU A 1 94 ? -2.43 8.086 -12.234 1 97.81 94 LEU A CA 1
ATOM 734 C C . LEU A 1 94 ? -1.03 7.5 -12.398 1 97.81 94 LEU A C 1
ATOM 736 O O . LEU A 1 94 ? -0.035 8.18 -12.125 1 97.81 94 LEU A O 1
ATOM 740 N N . ARG A 1 95 ? -0.958 6.324 -12.867 1 95.88 95 ARG A N 1
ATOM 741 C CA . ARG A 1 95 ? 0.323 5.648 -13.047 1 95.88 95 ARG A CA 1
ATOM 742 C C . ARG A 1 95 ? 1.171 6.352 -14.102 1 95.88 95 ARG A C 1
ATOM 744 O O . ARG A 1 95 ? 2.4 6.34 -14.031 1 95.88 95 ARG A O 1
ATOM 751 N N . LYS A 1 96 ? 0.46 6.977 -15.039 1 96.19 96 LYS A N 1
ATOM 752 C CA . LYS A 1 96 ? 1.152 7.707 -16.094 1 96.19 96 LYS A CA 1
ATOM 753 C C . LYS A 1 96 ? 1.379 9.164 -15.695 1 96.19 96 LYS A C 1
ATOM 755 O O . LYS A 1 96 ? 1.852 9.969 -16.5 1 96.19 96 LYS A O 1
ATOM 760 N N . GLU A 1 97 ? 0.929 9.523 -14.516 1 97.25 97 GLU A N 1
ATOM 761 C CA . GLU A 1 97 ? 1.076 10.859 -13.945 1 97.25 97 GLU A CA 1
ATOM 762 C C . GLU A 1 97 ? 0.234 11.875 -14.711 1 97.25 97 GLU A C 1
ATOM 764 O O . GLU A 1 97 ? 0.615 13.047 -14.82 1 97.25 97 GLU A O 1
ATOM 769 N N . LYS A 1 98 ? -0.77 11.375 -15.305 1 98.06 98 LYS A N 1
ATOM 770 C CA . LYS A 1 98 ? -1.77 12.242 -15.914 1 98.06 98 LYS A CA 1
ATOM 771 C C . LYS A 1 98 ? -2.902 12.555 -14.945 1 98.06 98 LYS A C 1
ATOM 773 O O . LYS A 1 98 ? -4.023 12.07 -15.109 1 98.06 98 LYS A O 1
ATOM 778 N N . TYR A 1 99 ? -2.689 13.414 -14.086 1 98.44 99 TYR A N 1
ATOM 779 C CA . TYR A 1 99 ? -3.523 13.625 -12.906 1 98.44 99 TYR A CA 1
ATOM 780 C C . TYR A 1 99 ? -4.84 14.297 -13.281 1 98.44 99 TYR A C 1
ATOM 782 O O . TYR A 1 99 ? -5.898 13.945 -12.758 1 98.44 99 TYR A O 1
ATOM 790 N N . GLU A 1 100 ? -4.793 15.25 -14.172 1 98.12 100 GLU A N 1
ATOM 791 C CA . GLU A 1 100 ? -6.02 15.922 -14.594 1 98.12 100 GLU A CA 1
ATOM 792 C C . GLU A 1 100 ? -6.965 14.945 -15.297 1 98.12 100 GLU A C 1
ATOM 794 O O . GLU A 1 100 ? -8.18 14.992 -15.086 1 98.12 100 GLU A O 1
ATOM 799 N N . ASP A 1 101 ? -6.375 14.062 -16.109 1 98.19 101 ASP A N 1
ATOM 800 C CA . ASP A 1 101 ? -7.176 13.047 -16.781 1 98.19 101 ASP A CA 1
ATOM 801 C C . ASP A 1 101 ? -7.793 12.07 -15.781 1 98.19 101 ASP A C 1
ATOM 803 O O . ASP A 1 101 ? -8.953 11.672 -15.922 1 98.19 101 ASP A O 1
ATOM 807 N N . ALA A 1 102 ? -6.992 11.727 -14.789 1 98.25 102 ALA A N 1
ATOM 808 C CA . ALA A 1 102 ? -7.5 10.844 -13.742 1 98.25 102 ALA A CA 1
ATOM 809 C C . ALA A 1 102 ? -8.688 11.477 -13.016 1 98.25 102 ALA A C 1
ATOM 811 O O . ALA A 1 102 ? -9.711 10.828 -12.805 1 98.25 102 ALA A O 1
ATOM 812 N N . MET A 1 103 ? -8.586 12.75 -12.711 1 97.44 103 MET A N 1
ATOM 813 C CA . MET A 1 103 ? -9.656 13.461 -12.016 1 97.44 103 MET A CA 1
ATOM 814 C C . MET A 1 103 ? -10.898 13.57 -12.891 1 97.44 103 MET A C 1
ATOM 816 O O . MET A 1 103 ? -12.023 13.445 -12.406 1 97.44 103 MET A O 1
ATOM 820 N N . LYS A 1 104 ? -10.695 13.789 -14.156 1 97.5 104 LYS A N 1
ATOM 821 C CA . LYS A 1 104 ? -11.82 13.875 -15.086 1 97.5 104 LYS A CA 1
ATOM 822 C C . LYS A 1 104 ? -12.602 12.57 -15.125 1 97.5 104 LYS A C 1
ATOM 824 O O . LYS A 1 104 ? -13.836 12.578 -15.141 1 97.5 104 LYS A O 1
ATOM 829 N N . GLU A 1 105 ? -11.875 11.469 -15.125 1 97.44 105 GLU A N 1
ATOM 830 C CA . GLU A 1 105 ? -12.523 10.156 -15.133 1 97.44 105 GLU A CA 1
ATOM 831 C C . GLU A 1 105 ? -13.375 9.961 -13.883 1 97.44 105 GLU A C 1
ATOM 833 O O . GLU A 1 105 ? -14.406 9.289 -13.93 1 97.44 105 GLU A O 1
ATOM 838 N N . LEU A 1 106 ? -12.992 10.594 -12.805 1 96.5 106 LEU A N 1
ATOM 839 C CA . LEU A 1 106 ? -13.633 10.312 -11.523 1 96.5 106 LEU A CA 1
ATOM 840 C C . LEU A 1 106 ? -14.742 11.32 -11.242 1 96.5 106 LEU A C 1
ATOM 842 O O . LEU A 1 106 ? -15.461 11.195 -10.25 1 96.5 106 LEU A O 1
ATOM 846 N N . GLU A 1 107 ? -14.852 12.273 -12.047 1 94.75 107 GLU A N 1
ATOM 847 C CA . GLU A 1 107 ? -15.875 13.289 -11.852 1 94.75 107 GLU A CA 1
ATOM 848 C C . GLU A 1 107 ? -17.266 12.664 -11.797 1 94.75 107 GLU A C 1
ATOM 850 O O . GLU A 1 107 ? -17.625 11.844 -12.648 1 94.75 107 GLU A O 1
ATOM 855 N N . GLY A 1 108 ? -17.969 12.984 -10.781 1 92.62 108 GLY A N 1
ATOM 856 C CA . GLY A 1 108 ? -19.359 12.555 -10.672 1 92.62 108 GLY A CA 1
ATOM 857 C C . GLY A 1 108 ? -19.5 11.148 -10.125 1 92.62 108 GLY A C 1
ATOM 858 O O . GLY A 1 108 ? -20.625 10.68 -9.906 1 92.62 108 GLY A O 1
ATOM 859 N N . ILE A 1 109 ? -18.453 10.484 -9.898 1 93.62 109 ILE A N 1
ATOM 860 C CA . ILE A 1 109 ? -18.531 9.141 -9.352 1 93.62 109 ILE A CA 1
ATOM 861 C C . ILE A 1 109 ? -18.734 9.211 -7.84 1 93.62 109 ILE A C 1
ATOM 863 O O . ILE A 1 109 ? -17.938 9.812 -7.125 1 93.62 109 ILE A O 1
ATOM 867 N N . GLU A 1 110 ? -19.828 8.648 -7.379 1 87.81 110 GLU A N 1
ATOM 868 C CA . GLU A 1 110 ? -20.141 8.57 -5.957 1 87.81 110 GLU A CA 1
ATOM 869 C C . GLU A 1 110 ? -19.688 7.242 -5.363 1 87.81 110 GLU A C 1
ATOM 871 O O . GLU A 1 110 ? -20.516 6.352 -5.117 1 87.81 110 GLU A O 1
ATOM 876 N N . ASP A 1 111 ? -18.5 7.02 -5.191 1 85.56 111 ASP A N 1
ATOM 877 C CA . ASP A 1 111 ? -17.859 5.844 -4.609 1 85.56 111 ASP A CA 1
ATOM 878 C C . ASP A 1 111 ? -16.734 6.25 -3.65 1 85.56 111 ASP A C 1
ATOM 880 O O . ASP A 1 111 ? -15.945 7.145 -3.953 1 85.56 111 ASP A O 1
ATOM 884 N N . PHE A 1 112 ? -16.781 5.559 -2.436 1 88.19 112 PHE A N 1
ATOM 885 C CA . PHE A 1 112 ? -15.828 5.953 -1.404 1 88.19 112 PHE A CA 1
ATOM 886 C C . PHE A 1 112 ? -14.898 4.797 -1.058 1 88.19 112 PHE A C 1
ATOM 888 O O . PHE A 1 112 ? -14.445 4.676 0.083 1 88.19 112 PHE A O 1
ATOM 895 N N . SER A 1 113 ? -14.641 3.965 -2.143 1 94.94 113 SER A N 1
ATOM 896 C CA . SER A 1 113 ? -13.68 2.895 -1.907 1 94.94 113 SER A CA 1
ATOM 897 C C . SER A 1 113 ? -12.281 3.455 -1.663 1 94.94 113 SER A C 1
ATOM 899 O O . SER A 1 113 ? -11.945 4.535 -2.15 1 94.94 113 SER A O 1
ATOM 901 N N . PRO A 1 114 ? -11.508 2.686 -0.873 1 97 114 PRO A N 1
ATOM 902 C CA . PRO A 1 114 ? -10.164 3.193 -0.575 1 97 114 PRO A CA 1
ATOM 903 C C . PRO A 1 114 ? -9.344 3.459 -1.834 1 97 114 PRO A C 1
ATOM 905 O O . PRO A 1 114 ? -8.562 4.414 -1.876 1 97 114 PRO A O 1
ATOM 908 N N . ILE A 1 115 ? -9.516 2.666 -2.873 1 97.31 115 ILE A N 1
ATOM 909 C CA . ILE A 1 115 ? -8.719 2.83 -4.082 1 97.31 115 ILE A CA 1
ATOM 910 C C . ILE A 1 115 ? -9.141 4.102 -4.812 1 97.31 115 ILE A C 1
ATOM 912 O O . ILE A 1 115 ? -8.297 4.832 -5.344 1 97.31 115 ILE A O 1
ATOM 916 N N . LEU A 1 116 ? -10.438 4.328 -4.863 1 97.19 116 LEU A N 1
ATOM 917 C CA . LEU A 1 116 ? -10.906 5.547 -5.504 1 97.19 116 LEU A CA 1
ATOM 918 C C . LEU A 1 116 ? -10.422 6.781 -4.754 1 97.19 116 LEU A C 1
ATOM 920 O O . LEU A 1 116 ? -9.984 7.754 -5.367 1 97.19 116 LEU A O 1
ATOM 924 N N . LEU A 1 117 ? -10.508 6.73 -3.447 1 97.38 117 LEU A N 1
ATOM 925 C CA . LEU A 1 117 ? -10.07 7.848 -2.615 1 97.38 117 LEU A CA 1
ATOM 926 C C . LEU A 1 117 ? -8.57 8.086 -2.771 1 97.38 117 LEU A C 1
ATOM 928 O O . LEU A 1 117 ? -8.125 9.234 -2.795 1 97.38 117 LEU A O 1
ATOM 932 N N . LYS A 1 118 ? -7.812 7.059 -2.91 1 98.44 118 LYS A N 1
ATOM 933 C CA . LYS A 1 118 ? -6.375 7.188 -3.135 1 98.44 118 LYS A CA 1
ATOM 934 C C . LYS A 1 118 ? -6.09 7.898 -4.457 1 98.44 118 LYS A C 1
ATOM 936 O O . LYS A 1 118 ? -5.305 8.844 -4.5 1 98.44 118 LYS A O 1
ATOM 941 N N . VAL A 1 119 ? -6.73 7.395 -5.539 1 98.5 119 VAL A N 1
ATOM 942 C CA . VAL A 1 119 ? -6.516 7.961 -6.867 1 98.5 119 VAL A CA 1
ATOM 943 C C . VAL A 1 119 ? -6.934 9.43 -6.875 1 98.5 119 VAL A C 1
ATOM 945 O O . VAL A 1 119 ? -6.215 10.289 -7.398 1 98.5 119 VAL A O 1
ATOM 948 N N . LYS A 1 120 ? -8.07 9.695 -6.254 1 97.56 120 LYS A N 1
ATOM 949 C CA . LYS A 1 120 ? -8.57 11.07 -6.195 1 97.56 120 LYS A CA 1
ATOM 950 C C . LYS A 1 120 ? -7.633 11.961 -5.395 1 97.56 120 LYS A C 1
ATOM 952 O O . LYS A 1 120 ? -7.223 13.023 -5.867 1 97.56 120 LYS A O 1
ATOM 957 N N . GLY A 1 121 ? -7.27 11.492 -4.215 1 98.19 121 GLY A N 1
ATOM 958 C CA . GLY A 1 121 ? -6.434 12.281 -3.326 1 98.19 121 GLY A CA 1
ATOM 959 C C . GLY A 1 121 ? -5.074 12.617 -3.92 1 98.19 121 GLY A C 1
ATOM 960 O O . GLY A 1 121 ? -4.637 13.766 -3.875 1 98.19 121 GLY A O 1
ATOM 961 N N . ILE A 1 122 ? -4.414 11.688 -4.547 1 98.75 122 ILE A N 1
ATOM 962 C CA . ILE A 1 122 ? -3.096 11.891 -5.133 1 98.75 122 ILE A CA 1
ATOM 963 C C . ILE A 1 122 ? -3.203 12.828 -6.336 1 98.75 122 ILE A C 1
ATOM 965 O O . ILE A 1 122 ? -2.381 13.734 -6.504 1 98.75 122 ILE A O 1
ATOM 969 N N . SER A 1 123 ? -4.242 12.602 -7.125 1 98.69 123 SER A N 1
ATOM 970 C CA . SER A 1 123 ? -4.438 13.461 -8.289 1 98.69 123 SER A CA 1
ATOM 971 C C . SER A 1 123 ? -4.738 14.898 -7.867 1 98.69 123 SER A C 1
ATOM 973 O O . SER A 1 123 ? -4.25 15.844 -8.484 1 98.69 123 SER A O 1
ATOM 975 N N . GLU A 1 124 ? -5.562 15.062 -6.84 1 98.19 124 GLU A N 1
ATOM 976 C CA . GLU A 1 124 ? -5.879 16.391 -6.309 1 98.19 124 GLU A CA 1
ATOM 977 C C . GLU A 1 124 ? -4.625 17.094 -5.812 1 98.19 124 GLU A C 1
ATOM 979 O O . GLU A 1 124 ? -4.418 18.281 -6.098 1 98.19 124 GLU A O 1
ATOM 984 N N . TYR A 1 125 ? -3.768 16.391 -5.121 1 98.75 125 TYR A N 1
ATOM 985 C CA . TYR A 1 125 ? -2.514 16.984 -4.656 1 98.75 125 TYR A CA 1
ATOM 986 C C . TYR A 1 125 ? -1.704 17.531 -5.824 1 98.75 125 TYR A C 1
ATOM 988 O O . TYR A 1 125 ? -1.267 18.688 -5.797 1 98.75 125 TYR A O 1
ATOM 996 N N . HIS A 1 126 ? -1.576 16.719 -6.887 1 98.5 126 HIS A N 1
ATOM 997 C CA . HIS A 1 126 ? -0.731 17.094 -8.016 1 98.5 126 HIS A CA 1
ATOM 998 C C . HIS A 1 126 ? -1.387 18.188 -8.852 1 98.5 126 HIS A C 1
ATOM 1000 O O . HIS A 1 126 ? -0.713 18.875 -9.633 1 98.5 126 HIS A O 1
ATOM 1006 N N . SER A 1 127 ? -2.645 18.359 -8.594 1 97.44 127 SER A N 1
ATOM 1007 C CA . SER A 1 127 ? -3.363 19.406 -9.312 1 97.44 127 SER A CA 1
ATOM 1008 C C . SER A 1 127 ? -3.514 20.672 -8.461 1 97.44 127 SER A C 1
ATOM 1010 O O . SER A 1 127 ? -4.23 21.594 -8.836 1 97.44 127 SER A O 1
ATOM 1012 N N . GLY A 1 128 ? -2.996 20.688 -7.297 1 97.56 128 GLY A N 1
ATOM 1013 C CA . GLY A 1 128 ? -2.99 21.875 -6.441 1 97.56 128 GLY A CA 1
ATOM 1014 C C . GLY A 1 128 ? -4.262 22.016 -5.625 1 97.56 128 GLY A C 1
ATOM 1015 O O . GLY A 1 128 ? -4.484 23.062 -5 1 97.56 128 GLY A O 1
ATOM 1016 N N . ARG A 1 129 ? -5.125 21.062 -5.633 1 96.88 129 ARG A N 1
ATOM 1017 C CA . ARG A 1 129 ? -6.352 21.062 -4.84 1 96.88 129 ARG A CA 1
ATOM 1018 C C . ARG A 1 129 ? -6.113 20.453 -3.459 1 96.88 129 ARG A C 1
ATOM 1020 O O . ARG A 1 129 ? -6.684 19.422 -3.119 1 96.88 129 ARG A O 1
ATOM 1027 N N . PHE A 1 130 ? -5.441 21.203 -2.658 1 97.81 130 PHE A N 1
ATOM 1028 C CA . PHE A 1 130 ? -4.836 20.656 -1.448 1 97.81 130 PHE A CA 1
ATOM 1029 C C . PHE A 1 130 ? -5.898 20.359 -0.397 1 97.81 130 PHE A C 1
ATOM 1031 O O . PHE A 1 130 ? -5.805 19.359 0.325 1 97.81 130 PHE A O 1
ATOM 1038 N N . TYR A 1 131 ? -6.914 21.172 -0.29 1 95.75 131 TYR A N 1
ATOM 1039 C CA . TYR A 1 131 ? -7.941 20.922 0.713 1 95.75 131 TYR A CA 1
ATOM 1040 C C . TYR A 1 131 ? -8.742 19.672 0.368 1 95.75 131 TYR A C 1
ATOM 1042 O O . TYR A 1 131 ? -9.039 18.844 1.245 1 95.75 131 TYR A O 1
ATOM 1050 N N . GLU A 1 132 ? -9.062 19.531 -0.918 1 95.62 132 GLU A N 1
ATOM 1051 C CA . GLU A 1 132 ? -9.75 18.312 -1.369 1 95.62 132 GLU A CA 1
ATOM 1052 C C . GLU A 1 132 ? -8.867 17.078 -1.183 1 95.62 132 GLU A C 1
ATOM 1054 O O . GLU A 1 132 ? -9.344 16.031 -0.755 1 95.62 132 GLU A O 1
ATOM 1059 N N . ALA A 1 133 ? -7.578 17.234 -1.507 1 97.94 133 ALA A N 1
ATOM 1060 C CA . ALA A 1 133 ? -6.621 16.141 -1.333 1 97.94 133 ALA A CA 1
ATOM 1061 C C . ALA A 1 133 ? -6.559 15.688 0.125 1 97.94 133 ALA A C 1
ATOM 1063 O O . ALA A 1 133 ? -6.594 14.492 0.415 1 97.94 133 ALA A O 1
ATOM 1064 N N . LEU A 1 134 ? -6.5 16.703 1.013 1 97.81 134 LEU A N 1
ATOM 1065 C CA . LEU A 1 134 ? -6.438 16.406 2.438 1 97.81 134 LEU A CA 1
ATOM 1066 C C . LEU A 1 134 ? -7.656 15.594 2.873 1 97.81 134 LEU A C 1
ATOM 1068 O O . LEU A 1 134 ? -7.523 14.594 3.586 1 97.81 134 LEU A O 1
ATOM 1072 N N . ARG A 1 135 ? -8.805 16.016 2.436 1 96 135 ARG A N 1
ATOM 1073 C CA . ARG A 1 135 ? -10.055 15.344 2.789 1 96 135 ARG A CA 1
ATOM 1074 C C . ARG A 1 135 ? -10.078 13.906 2.271 1 96 135 ARG A C 1
ATOM 1076 O O . ARG A 1 135 ? -10.328 12.969 3.031 1 96 135 ARG A O 1
ATOM 1083 N N . ASP A 1 136 ? -9.812 13.734 1 1 96.81 136 ASP A N 1
ATOM 1084 C CA . ASP A 1 136 ? -9.953 12.43 0.369 1 96.81 136 ASP A CA 1
ATOM 1085 C C . ASP A 1 136 ? -8.852 11.477 0.828 1 96.81 136 ASP A C 1
ATOM 1087 O O . ASP A 1 136 ? -9.102 10.281 1.034 1 96.81 136 ASP A O 1
ATOM 1091 N N . LEU A 1 137 ? -7.645 11.938 1.038 1 98.31 137 LEU A N 1
ATOM 1092 C CA . LEU A 1 137 ? -6.574 11.094 1.565 1 98.31 137 LEU A CA 1
ATOM 1093 C C . LEU A 1 137 ? -6.863 10.68 3.004 1 98.31 137 LEU A C 1
ATOM 1095 O O . LEU A 1 137 ? -6.562 9.555 3.402 1 98.31 137 LEU A O 1
ATOM 1099 N N . SER A 1 138 ? -7.441 11.602 3.783 1 97.44 138 SER A N 1
ATOM 1100 C CA . SER A 1 138 ? -7.809 11.266 5.156 1 97.44 138 SER A CA 1
ATOM 1101 C C . SER A 1 138 ? -8.859 10.156 5.195 1 97.44 138 SER A C 1
ATOM 1103 O O . SER A 1 138 ? -8.758 9.227 6 1 97.44 138 SER A O 1
ATOM 1105 N N . LYS A 1 139 ? -9.805 10.242 4.312 1 95.75 139 LYS A N 1
ATOM 1106 C CA . LYS A 1 139 ? -10.805 9.188 4.207 1 95.75 139 LYS A CA 1
ATOM 1107 C C . LYS A 1 139 ? -10.172 7.867 3.777 1 95.75 139 LYS A C 1
ATOM 1109 O O . LYS A 1 139 ? -10.523 6.805 4.293 1 95.75 139 LYS A O 1
ATOM 1114 N N . ALA A 1 140 ? -9.234 7.965 2.801 1 97.56 140 ALA A N 1
ATOM 1115 C CA . ALA A 1 140 ? -8.555 6.77 2.309 1 97.56 140 ALA A CA 1
ATOM 1116 C C . ALA A 1 140 ? -7.766 6.086 3.422 1 97.56 140 ALA A C 1
ATOM 1118 O O . ALA A 1 140 ? -7.781 4.859 3.541 1 97.56 140 ALA A O 1
ATOM 1119 N N . ILE A 1 141 ? -7.094 6.863 4.285 1 97.88 141 ILE A N 1
ATOM 1120 C CA . ILE A 1 141 ? -6.277 6.355 5.379 1 97.88 141 ILE A CA 1
ATOM 1121 C C . ILE A 1 141 ? -7.16 5.609 6.375 1 97.88 141 ILE A C 1
ATOM 1123 O O . ILE A 1 141 ? -6.766 4.566 6.906 1 97.88 141 ILE A O 1
ATOM 1127 N N . LEU A 1 142 ? -8.289 6.09 6.586 1 95.19 142 LEU A N 1
ATOM 1128 C CA . LEU A 1 142 ? -9.211 5.438 7.512 1 95.19 142 LEU A CA 1
ATOM 1129 C C . LEU A 1 142 ? -9.672 4.094 6.969 1 95.19 142 LEU A C 1
ATOM 1131 O O . LEU A 1 142 ? -9.836 3.133 7.723 1 95.19 142 LEU A O 1
ATOM 1135 N N . ALA A 1 143 ? -9.883 4.051 5.688 1 95.25 143 ALA A N 1
ATOM 1136 C CA . ALA A 1 143 ? -10.414 2.857 5.035 1 95.25 143 ALA A CA 1
ATOM 1137 C C . ALA A 1 143 ? -9.312 1.833 4.789 1 95.25 143 ALA A C 1
ATOM 1139 O O . ALA A 1 143 ? -9.57 0.627 4.766 1 95.25 143 ALA A O 1
ATOM 1140 N N . TYR A 1 144 ? -8.086 2.277 4.641 1 97.62 144 TYR A N 1
ATOM 1141 C CA . TYR A 1 144 ? -6.941 1.424 4.34 1 97.62 144 TYR A CA 1
ATOM 1142 C C . TYR A 1 144 ? -5.672 1.963 4.984 1 97.62 144 TYR A C 1
ATOM 1144 O O . TYR A 1 144 ? -4.793 2.486 4.301 1 97.62 144 TYR A O 1
ATOM 1152 N N . PRO A 1 145 ? -5.539 1.749 6.258 1 97.5 145 PRO A N 1
ATOM 1153 C CA . PRO A 1 145 ? -4.531 2.461 7.047 1 97.5 145 PRO A CA 1
ATOM 1154 C C . PRO A 1 145 ? -3.143 1.833 6.93 1 97.5 145 PRO A C 1
ATOM 1156 O O . PRO A 1 145 ? -2.186 2.324 7.535 1 97.5 145 PRO A O 1
ATOM 1159 N N . LEU A 1 146 ? -2.906 0.833 6.062 1 97.38 146 LEU A N 1
ATOM 1160 C CA . LEU A 1 146 ? -1.62 0.15 5.977 1 97.38 146 LEU A CA 1
ATOM 1161 C C . LEU A 1 146 ? -0.909 0.491 4.672 1 97.38 146 LEU A C 1
ATOM 1163 O O . LEU A 1 146 ? -0.007 -0.233 4.242 1 97.38 146 LEU A O 1
ATOM 1167 N N . ASP A 1 147 ? -1.332 1.567 4.047 1 97.94 147 ASP A N 1
ATOM 1168 C CA . ASP A 1 147 ? -0.718 2.047 2.812 1 97.94 147 ASP A CA 1
ATOM 1169 C C . ASP A 1 147 ? 0.168 3.262 3.078 1 97.94 147 ASP A C 1
ATOM 1171 O O . ASP A 1 147 ? -0.333 4.363 3.322 1 97.94 147 ASP A O 1
ATOM 1175 N N . SER A 1 148 ? 1.488 3.098 2.918 1 98.12 148 SER A N 1
ATOM 1176 C CA . SER A 1 148 ? 2.449 4.156 3.207 1 98.12 148 SER A CA 1
ATOM 1177 C C . SER A 1 148 ? 2.248 5.355 2.285 1 98.12 148 SER A C 1
ATOM 1179 O O . SER A 1 148 ? 2.451 6.5 2.693 1 98.12 148 SER A O 1
ATOM 1181 N N . ASP A 1 149 ? 1.797 5.094 1.061 1 98.38 149 ASP A N 1
ATOM 1182 C CA . ASP A 1 149 ? 1.617 6.168 0.086 1 98.38 149 ASP A CA 1
ATOM 1183 C C . ASP A 1 149 ? 0.569 7.172 0.56 1 98.38 149 ASP A C 1
ATOM 1185 O O . ASP A 1 149 ? 0.706 8.375 0.331 1 98.38 149 ASP A O 1
ATOM 1189 N N . LEU A 1 150 ? -0.423 6.641 1.183 1 98.62 150 LEU A N 1
ATOM 1190 C CA . LEU A 1 150 ? -1.488 7.531 1.635 1 98.62 150 LEU A CA 1
ATOM 1191 C C . LEU A 1 150 ? -0.961 8.539 2.652 1 98.62 150 LEU A C 1
ATOM 1193 O O . LEU A 1 150 ? -1.229 9.734 2.543 1 98.62 150 LEU A O 1
ATOM 1197 N N . PHE A 1 151 ? -0.203 8.094 3.564 1 98.69 151 PHE A N 1
ATOM 1198 C CA . PHE A 1 151 ? 0.377 8.977 4.574 1 98.69 151 PHE A CA 1
ATOM 1199 C C . PHE A 1 151 ? 1.396 9.922 3.947 1 98.69 151 PHE A C 1
ATOM 1201 O O . PHE A 1 151 ? 1.46 11.094 4.305 1 98.69 151 PHE A O 1
ATOM 1208 N N . TYR A 1 152 ? 2.148 9.422 2.984 1 98.88 152 TYR A N 1
ATOM 1209 C CA . TYR A 1 152 ? 3.146 10.242 2.309 1 98.88 152 TYR A CA 1
ATOM 1210 C C . TYR A 1 152 ? 2.488 11.398 1.569 1 98.88 152 TYR A C 1
ATOM 1212 O O . TYR A 1 152 ? 2.881 12.555 1.739 1 98.88 152 TYR A O 1
ATOM 1220 N N . TYR A 1 153 ? 1.45 11.102 0.848 1 98.88 153 TYR A N 1
ATOM 1221 C CA . TYR A 1 153 ? 0.831 12.156 0.049 1 98.88 153 TYR A CA 1
ATOM 1222 C C . TYR A 1 153 ? 0.016 13.102 0.926 1 98.88 153 TYR A C 1
ATOM 1224 O O . TYR A 1 153 ? -0.1 14.289 0.626 1 98.88 153 TYR A O 1
ATOM 1232 N N . ARG A 1 154 ? -0.522 12.547 2.029 1 98.75 154 ARG A N 1
ATOM 1233 C CA . ARG A 1 154 ? -1.16 13.484 2.947 1 98.75 154 ARG A CA 1
ATOM 1234 C C . ARG A 1 154 ? -0.129 14.398 3.6 1 98.75 154 ARG A C 1
ATOM 1236 O O . ARG A 1 154 ? -0.406 15.57 3.854 1 98.75 154 ARG A O 1
ATOM 1243 N N . ALA A 1 155 ? 1.059 13.859 3.85 1 98.88 155 ALA A N 1
ATOM 1244 C CA . ALA A 1 155 ? 2.135 14.688 4.383 1 98.88 155 ALA A CA 1
ATOM 1245 C C . ALA A 1 155 ? 2.492 15.812 3.41 1 98.88 155 ALA A C 1
ATOM 1247 O O . ALA A 1 155 ? 2.627 16.969 3.812 1 98.88 155 ALA A O 1
ATOM 1248 N N . LEU A 1 156 ? 2.639 15.445 2.156 1 98.88 156 LEU A N 1
ATOM 1249 C CA . LEU A 1 156 ? 2.949 16.453 1.145 1 98.88 156 LEU A CA 1
ATOM 1250 C C . LEU A 1 156 ? 1.854 17.516 1.079 1 98.88 156 LEU A C 1
ATOM 1252 O O . LEU A 1 156 ? 2.145 18.703 0.938 1 98.88 156 LEU A O 1
ATOM 1256 N N . THR A 1 157 ? 0.641 17.047 1.182 1 98.81 157 THR A N 1
ATOM 1257 C CA . THR A 1 157 ? -0.499 17.953 1.172 1 98.81 157 THR A CA 1
ATOM 1258 C C . THR A 1 157 ? -0.449 18.891 2.371 1 98.81 157 THR A C 1
ATOM 1260 O O . THR A 1 157 ? -0.64 20.109 2.225 1 98.81 157 THR A O 1
ATOM 1263 N N . ARG A 1 158 ? -0.144 18.375 3.51 1 98.69 158 ARG A N 1
ATOM 1264 C CA . ARG A 1 158 ? -0.049 19.172 4.738 1 98.69 158 ARG A CA 1
ATOM 1265 C C . ARG A 1 158 ? 1.095 20.172 4.656 1 98.69 158 ARG A C 1
ATOM 1267 O O . ARG A 1 158 ? 0.963 21.312 5.113 1 98.69 158 ARG A O 1
ATOM 1274 N N . MET A 1 159 ? 2.164 19.781 4.078 1 98.69 159 MET A N 1
ATOM 1275 C CA . MET A 1 159 ? 3.279 20.688 3.873 1 98.69 159 MET A CA 1
ATOM 1276 C C . MET A 1 159 ? 2.859 21.859 2.992 1 98.69 159 MET A C 1
ATOM 1278 O O . MET A 1 159 ? 3.18 23.016 3.289 1 98.69 159 MET A O 1
ATOM 1282 N N . ALA A 1 160 ? 2.09 21.562 1.967 1 98.5 160 ALA A N 1
ATOM 1283 C CA . ALA A 1 160 ? 1.617 22.594 1.052 1 98.5 160 ALA A CA 1
ATOM 1284 C C . ALA A 1 160 ? 0.672 23.562 1.759 1 98.5 160 ALA A C 1
ATOM 1286 O O . ALA A 1 160 ? 0.627 24.75 1.427 1 98.5 160 ALA A O 1
ATOM 1287 N N . LEU A 1 161 ? 0.022 23.047 2.775 1 97.56 161 LEU A N 1
ATOM 1288 C CA . LEU A 1 161 ? -0.956 23.844 3.508 1 97.56 161 LEU A CA 1
ATOM 1289 C C . LEU A 1 161 ? -0.323 24.484 4.738 1 97.56 161 LEU A C 1
ATOM 1291 O O . LEU A 1 161 ? -1.006 25.156 5.516 1 97.56 161 LEU A O 1
ATOM 1295 N N . GLY A 1 162 ? 0.902 24.156 4.988 1 97.25 162 GLY A N 1
ATOM 1296 C CA . GLY A 1 162 ? 1.632 24.781 6.086 1 97.25 162 GLY A CA 1
ATOM 1297 C C . GLY A 1 162 ? 1.445 24.062 7.406 1 97.25 162 GLY A C 1
ATOM 1298 O O . GLY A 1 162 ? 1.82 24.578 8.461 1 97.25 162 GLY A O 1
ATOM 1299 N N . ASP A 1 163 ? 0.822 22.938 7.332 1 96.88 163 ASP A N 1
ATOM 1300 C CA . ASP A 1 163 ? 0.641 22.109 8.523 1 96.88 163 ASP A CA 1
ATOM 1301 C C . ASP A 1 163 ? 1.844 21.203 8.742 1 96.88 163 ASP A C 1
ATOM 1303 O O . ASP A 1 163 ? 1.724 19.984 8.672 1 96.88 163 ASP A O 1
ATOM 1307 N N . GLU A 1 164 ? 2.924 21.734 9.188 1 97.75 164 GLU A N 1
ATOM 1308 C CA . GLU A 1 164 ? 4.219 21.062 9.164 1 97.75 164 GLU A CA 1
ATOM 1309 C C . GLU A 1 164 ? 4.316 20 10.25 1 97.75 164 GLU A C 1
ATOM 1311 O O . GLU A 1 164 ? 4.891 18.922 10.039 1 97.75 164 GLU A O 1
ATOM 1316 N N . ARG A 1 165 ? 3.795 20.281 11.375 1 96.31 165 ARG A N 1
ATOM 1317 C CA . ARG A 1 165 ? 3.873 19.328 12.469 1 96.31 165 ARG A CA 1
ATOM 1318 C C . ARG A 1 165 ? 3.152 18.031 12.117 1 96.31 165 ARG A C 1
ATOM 1320 O O . ARG A 1 165 ? 3.693 16.938 12.312 1 96.31 165 ARG A O 1
ATOM 1327 N N . GLU A 1 166 ? 1.934 18.219 11.602 1 97.38 166 GLU A N 1
ATOM 1328 C CA . GLU A 1 166 ? 1.164 17.031 11.242 1 97.38 166 GLU A CA 1
ATOM 1329 C C . GLU A 1 166 ? 1.758 16.344 10.016 1 97.38 166 GLU A C 1
ATOM 1331 O O . GLU A 1 166 ? 1.681 15.125 9.891 1 97.38 166 GLU A O 1
ATOM 1336 N N . ALA A 1 167 ? 2.387 17.078 9.156 1 98.62 167 ALA A N 1
ATOM 1337 C CA . ALA A 1 167 ? 3.082 16.484 8.016 1 98.62 167 ALA A CA 1
ATOM 1338 C C . ALA A 1 167 ? 4.207 15.562 8.477 1 98.62 167 ALA A C 1
ATOM 1340 O O . ALA A 1 167 ? 4.367 14.461 7.953 1 98.62 167 ALA A O 1
ATOM 1341 N N . GLU A 1 168 ? 4.945 16.016 9.461 1 98.38 168 GLU A N 1
ATOM 1342 C CA . GLU A 1 168 ? 6.043 15.203 9.984 1 98.38 168 GLU A CA 1
ATOM 1343 C C . GLU A 1 168 ? 5.527 13.906 10.609 1 98.38 168 GLU A C 1
ATOM 1345 O O . GLU A 1 168 ? 6.141 12.852 10.453 1 98.38 168 GLU A O 1
ATOM 1350 N N . ARG A 1 169 ? 4.426 14.016 11.281 1 97.81 169 ARG A N 1
ATOM 1351 C CA . ARG A 1 169 ? 3.83 12.82 11.875 1 97.81 169 ARG A CA 1
ATOM 1352 C C . ARG A 1 169 ? 3.41 11.828 10.797 1 97.81 169 ARG A C 1
ATOM 1354 O O . ARG A 1 169 ? 3.609 10.617 10.945 1 97.81 169 ARG A O 1
ATOM 1361 N N . ASP A 1 170 ? 2.812 12.359 9.734 1 98.75 170 ASP A N 1
ATOM 1362 C CA . ASP A 1 170 ? 2.441 11.5 8.617 1 98.75 170 ASP A CA 1
ATOM 1363 C C . ASP A 1 170 ? 3.674 10.852 7.98 1 98.75 170 ASP A C 1
ATOM 1365 O O . ASP A 1 170 ? 3.646 9.68 7.613 1 98.75 170 ASP A O 1
ATOM 1369 N N . LEU A 1 171 ? 4.746 11.594 7.848 1 98.88 171 LEU A N 1
ATOM 1370 C CA . LEU A 1 171 ? 5.977 11.047 7.289 1 98.88 171 LEU A CA 1
ATOM 1371 C C . LEU A 1 171 ? 6.539 9.945 8.188 1 98.88 171 LEU A C 1
ATOM 1373 O O . LEU A 1 171 ? 7.047 8.938 7.695 1 98.88 171 LEU A O 1
ATOM 1377 N N . ASP A 1 172 ? 6.43 10.156 9.5 1 98.69 172 ASP A N 1
ATOM 1378 C CA . ASP A 1 172 ? 6.875 9.117 10.43 1 98.69 172 ASP A CA 1
ATOM 1379 C C . ASP A 1 172 ? 6.105 7.82 10.211 1 98.69 172 ASP A C 1
ATOM 1381 O O . ASP A 1 172 ? 6.695 6.738 10.203 1 98.69 172 ASP A O 1
ATOM 1385 N N . VAL A 1 173 ? 4.832 7.98 10.031 1 98.31 173 VAL A N 1
ATOM 1386 C CA . VAL A 1 173 ? 4.012 6.793 9.82 1 98.31 173 VAL A CA 1
ATOM 1387 C C . VAL A 1 173 ? 4.371 6.148 8.484 1 98.31 173 VAL A C 1
ATOM 1389 O O . VAL A 1 173 ? 4.496 4.926 8.391 1 98.31 173 VAL A O 1
ATOM 1392 N N . ALA A 1 174 ? 4.539 6.949 7.402 1 98.62 174 ALA A N 1
ATOM 1393 C CA . ALA A 1 174 ? 4.906 6.426 6.09 1 98.62 174 ALA A CA 1
ATOM 1394 C C . ALA A 1 174 ? 6.215 5.641 6.156 1 98.62 174 ALA A C 1
ATOM 1396 O O . ALA A 1 174 ? 6.316 4.547 5.598 1 98.62 174 ALA A O 1
ATOM 1397 N N . ILE A 1 175 ? 7.219 6.164 6.914 1 98.31 175 ILE A N 1
ATOM 1398 C CA . ILE A 1 175 ? 8.531 5.543 7.051 1 98.31 175 ILE A CA 1
ATOM 1399 C C . ILE A 1 175 ? 8.414 4.25 7.852 1 98.31 175 ILE A C 1
ATOM 1401 O O . ILE A 1 175 ? 9.078 3.258 7.547 1 98.31 175 ILE A O 1
ATOM 1405 N N . ASN A 1 176 ? 7.555 4.289 8.844 1 97.19 176 ASN A N 1
ATOM 1406 C CA . ASN A 1 176 ? 7.336 3.084 9.641 1 97.19 176 ASN A CA 1
ATOM 1407 C C . ASN A 1 176 ? 6.699 1.973 8.805 1 97.19 176 ASN A C 1
ATOM 1409 O O . ASN A 1 176 ? 7.023 0.796 8.984 1 97.19 176 ASN A O 1
ATOM 1413 N N . LEU A 1 177 ? 5.82 2.338 7.914 1 96.81 177 LEU A N 1
ATOM 1414 C CA . LEU A 1 177 ? 5.133 1.376 7.059 1 96.81 177 LEU A CA 1
ATOM 1415 C C . LEU A 1 177 ? 6.047 0.896 5.938 1 96.81 177 LEU A C 1
ATOM 1417 O O . LEU A 1 177 ? 5.961 -0.258 5.512 1 96.81 177 LEU A O 1
ATOM 1421 N N . ASN A 1 178 ? 6.891 1.791 5.461 1 96.38 178 ASN A N 1
ATOM 1422 C CA . ASN A 1 178 ? 7.879 1.502 4.43 1 96.38 178 ASN A CA 1
ATOM 1423 C C . ASN A 1 178 ? 9.219 2.164 4.734 1 96.38 178 ASN A C 1
ATOM 1425 O O . ASN A 1 178 ? 9.477 3.289 4.305 1 96.38 178 ASN A O 1
ATOM 1429 N N . PRO A 1 179 ? 10.078 1.428 5.324 1 95.69 179 PRO A N 1
ATOM 1430 C CA . PRO A 1 179 ? 11.352 2.018 5.754 1 95.69 179 PRO A CA 1
ATOM 1431 C C . PRO A 1 179 ? 12.281 2.33 4.582 1 95.69 179 PRO A C 1
ATOM 1433 O O . PRO A 1 179 ? 13.328 2.947 4.77 1 95.69 179 PRO A O 1
ATOM 1436 N N . TYR A 1 180 ? 11.93 2.023 3.365 1 96 180 TYR A N 1
ATOM 1437 C CA . TYR A 1 180 ? 12.758 2.266 2.189 1 96 180 TYR A CA 1
ATOM 1438 C C . TYR A 1 180 ? 12.219 3.434 1.372 1 96 180 TYR A C 1
ATOM 1440 O O . TYR A 1 180 ? 12.57 3.598 0.203 1 96 180 TYR A O 1
ATOM 1448 N N . TYR A 1 181 ? 11.344 4.121 1.971 1 96.81 181 TYR A N 1
ATOM 1449 C CA . TYR A 1 181 ? 10.672 5.219 1.279 1 96.81 181 TYR A CA 1
ATOM 1450 C C . TYR A 1 181 ? 11.578 6.438 1.176 1 96.81 181 TYR A C 1
ATOM 1452 O O . TYR A 1 181 ? 11.438 7.387 1.95 1 96.81 181 TYR A O 1
ATOM 1460 N N . ALA A 1 182 ? 12.461 6.562 0.187 1 98.06 182 ALA A N 1
ATOM 1461 C CA . ALA A 1 182 ? 13.492 7.586 0.034 1 98.06 182 ALA A CA 1
ATOM 1462 C C . ALA A 1 182 ? 12.883 8.984 0.068 1 98.06 182 ALA A C 1
ATOM 1464 O O . ALA A 1 182 ? 13.414 9.883 0.726 1 98.06 182 ALA A O 1
ATOM 1465 N N . GLU A 1 183 ? 11.734 9.125 -0.603 1 98.56 183 GLU A N 1
ATOM 1466 C CA . GLU A 1 183 ? 11.094 10.43 -0.694 1 98.56 183 GLU A CA 1
ATOM 1467 C C . GLU A 1 183 ? 10.57 10.883 0.666 1 98.56 183 GLU A C 1
ATOM 1469 O O . GLU A 1 183 ? 10.562 12.078 0.969 1 98.56 183 GLU A O 1
ATOM 1474 N N . ALA A 1 184 ? 10.102 9.938 1.462 1 98.75 184 ALA A N 1
ATOM 1475 C CA . ALA A 1 184 ? 9.617 10.289 2.791 1 98.75 184 ALA A CA 1
ATOM 1476 C C . ALA A 1 184 ? 10.742 10.836 3.662 1 98.75 184 ALA A C 1
ATOM 1478 O O . ALA A 1 184 ? 10.562 11.828 4.371 1 98.75 184 ALA A O 1
ATOM 1479 N N . TYR A 1 185 ? 11.922 10.25 3.561 1 98.81 185 TYR A N 1
ATOM 1480 C CA . TYR A 1 185 ? 13.078 10.742 4.301 1 98.81 185 TYR A CA 1
ATOM 1481 C C . TYR A 1 185 ? 13.484 12.125 3.812 1 98.81 185 TYR A C 1
ATOM 1483 O O . TYR A 1 185 ? 13.828 13 4.617 1 98.81 185 TYR A O 1
ATOM 1491 N N . LEU A 1 186 ? 13.469 12.328 2.52 1 98.88 186 LEU A N 1
ATOM 1492 C CA . LEU A 1 186 ? 13.805 13.633 1.958 1 98.88 186 LEU A CA 1
ATOM 1493 C C . LEU A 1 186 ? 12.898 14.719 2.52 1 98.88 186 LEU A C 1
ATOM 1495 O O . LEU A 1 186 ? 13.383 15.758 2.98 1 98.88 186 LEU A O 1
ATOM 1499 N N . ASN A 1 187 ? 11.633 14.453 2.496 1 98.94 187 ASN A N 1
ATOM 1500 C CA . ASN A 1 187 ? 10.68 15.477 2.918 1 98.94 187 ASN A CA 1
ATOM 1501 C C . ASN A 1 187 ? 10.711 15.688 4.43 1 98.94 187 ASN A C 1
ATOM 1503 O O . ASN A 1 187 ? 10.508 16.797 4.91 1 98.94 187 ASN A O 1
ATOM 1507 N N . LYS A 1 188 ? 10.953 14.617 5.133 1 98.88 188 LYS A N 1
ATOM 1508 C CA . LYS A 1 188 ? 11.172 14.805 6.566 1 98.88 188 LYS A CA 1
ATOM 1509 C C . LYS A 1 188 ? 12.406 15.656 6.828 1 98.88 188 LYS A C 1
ATOM 1511 O O . LYS A 1 188 ? 12.422 16.469 7.758 1 98.88 188 LYS A O 1
ATOM 1516 N N . GLY A 1 189 ? 13.43 15.469 6.016 1 98.88 189 GLY A N 1
ATOM 1517 C CA . GLY A 1 189 ? 14.617 16.312 6.094 1 98.88 189 GLY A CA 1
ATOM 1518 C C . GLY A 1 189 ? 14.32 17.781 5.852 1 98.88 189 GLY A C 1
ATOM 1519 O O . GLY A 1 189 ? 14.812 18.641 6.574 1 98.88 189 GLY A O 1
ATOM 1520 N N . ILE A 1 190 ? 13.547 18.016 4.891 1 98.81 190 ILE A N 1
ATOM 1521 C CA . ILE A 1 190 ? 13.172 19.391 4.551 1 98.81 190 ILE A CA 1
ATOM 1522 C C . ILE A 1 190 ? 12.477 20.047 5.742 1 98.81 190 ILE A C 1
ATOM 1524 O O . ILE A 1 190 ? 12.789 21.172 6.105 1 98.81 190 ILE A O 1
ATOM 1528 N N . LEU A 1 191 ? 11.586 19.344 6.348 1 98.81 191 LEU A N 1
ATOM 1529 C CA . LEU A 1 191 ? 10.875 19.875 7.504 1 98.81 191 LEU A CA 1
ATOM 1530 C C . LEU A 1 191 ? 11.828 20.078 8.68 1 98.81 191 LEU A C 1
ATOM 1532 O O . LEU A 1 191 ? 11.727 21.078 9.406 1 98.81 191 LEU A O 1
ATOM 1536 N N . THR A 1 192 ? 12.711 19.172 8.875 1 98.69 192 THR A N 1
ATOM 1537 C CA . THR A 1 192 ? 13.688 19.234 9.953 1 98.69 192 THR A CA 1
ATOM 1538 C C . THR A 1 192 ? 14.625 20.422 9.758 1 98.69 192 THR A C 1
ATOM 1540 O O . THR A 1 192 ? 14.961 21.125 10.727 1 98.69 192 THR A O 1
ATOM 1543 N N . GLU A 1 193 ? 15.008 20.625 8.578 1 98.25 193 GLU A N 1
ATOM 1544 C CA . GLU A 1 193 ? 15.844 21.766 8.234 1 98.25 193 GLU A CA 1
ATOM 1545 C C . GLU A 1 193 ? 15.125 23.078 8.531 1 98.25 193 GLU A C 1
ATOM 1547 O O . GLU A 1 193 ? 15.719 24.016 9.078 1 98.25 193 GLU A O 1
ATOM 1552 N N . LYS A 1 194 ? 13.914 23.141 8.188 1 97.38 194 LYS A N 1
ATOM 1553 C CA . LYS A 1 194 ? 13.109 24.344 8.391 1 97.38 194 LYS A CA 1
ATOM 1554 C C . LYS A 1 194 ? 13 24.688 9.867 1 97.38 194 LYS A C 1
ATOM 1556 O O . LYS A 1 194 ? 12.914 25.875 10.227 1 97.38 194 LYS A O 1
ATOM 1561 N N . ARG A 1 195 ? 13.086 23.688 10.68 1 96.5 195 ARG A N 1
ATOM 1562 C CA . ARG A 1 195 ? 13 23.922 12.117 1 96.5 195 ARG A CA 1
ATOM 1563 C C . ARG A 1 195 ? 14.367 24.297 12.688 1 96.5 195 ARG A C 1
ATOM 1565 O O . ARG A 1 195 ? 14.484 24.578 13.883 1 96.5 195 ARG A O 1
ATOM 1572 N N . GLY A 1 196 ? 15.422 24.141 11.875 1 97 196 GLY A N 1
ATOM 1573 C CA . GLY A 1 196 ? 16.734 24.578 12.289 1 97 196 GLY A CA 1
ATOM 1574 C C . GLY A 1 196 ? 17.656 23.453 12.695 1 97 196 GLY A C 1
ATOM 1575 O O . GLY A 1 196 ? 18.828 23.672 13.016 1 97 196 GLY A O 1
ATOM 1576 N N . ASP A 1 197 ? 17.125 22.266 12.664 1 98.25 197 ASP A N 1
ATOM 1577 C CA . ASP A 1 197 ? 17.969 21.109 12.984 1 98.25 197 ASP A CA 1
ATOM 1578 C C . ASP A 1 197 ? 18.75 20.641 11.758 1 98.25 197 ASP A C 1
ATOM 1580 O O . ASP A 1 197 ? 18.406 19.625 11.156 1 98.25 197 ASP A O 1
ATOM 1584 N N . ILE A 1 198 ? 19.844 21.312 11.57 1 98.69 198 ILE A N 1
ATOM 1585 C CA . ILE A 1 198 ? 20.625 21.141 10.359 1 98.69 198 ILE A CA 1
ATOM 1586 C C . ILE A 1 198 ? 21.266 19.75 10.359 1 98.69 198 ILE A C 1
ATOM 1588 O O . ILE A 1 198 ? 21.266 19.047 9.344 1 98.69 198 ILE A O 1
ATOM 1592 N N . GLN A 1 199 ? 21.719 19.297 11.461 1 98.56 199 GLN A N 1
ATOM 1593 C CA . GLN A 1 199 ? 22.359 17.984 11.531 1 98.56 199 GLN A CA 1
ATOM 1594 C C . GLN A 1 199 ? 21.359 16.875 11.297 1 98.56 199 GLN A C 1
ATOM 1596 O O . GLN A 1 199 ? 21.656 15.891 10.617 1 98.56 199 GLN A O 1
ATOM 1601 N N . GLY A 1 200 ? 20.156 17.094 11.922 1 98.75 200 GLY A N 1
ATOM 1602 C CA . GLY A 1 200 ? 19.109 16.125 11.68 1 98.75 200 GLY A CA 1
ATOM 1603 C C . GLY A 1 200 ? 18.703 16.031 10.219 1 98.75 200 GLY A C 1
ATOM 1604 O O . GLY A 1 200 ? 18.484 14.938 9.695 1 98.75 200 GLY A O 1
ATOM 1605 N N . ALA A 1 201 ? 18.672 17.156 9.602 1 98.88 201 ALA A N 1
ATOM 1606 C CA . ALA A 1 201 ? 18.328 17.188 8.188 1 98.88 201 ALA A CA 1
ATOM 1607 C C . ALA A 1 201 ? 19.359 16.453 7.34 1 98.88 201 ALA A C 1
ATOM 1609 O O . ALA A 1 201 ? 19.016 15.68 6.449 1 98.88 201 ALA A O 1
ATOM 1610 N N . ILE A 1 202 ? 20.625 16.672 7.641 1 98.88 202 ILE A N 1
ATOM 1611 C CA . ILE A 1 202 ? 21.703 16.031 6.918 1 98.88 202 ILE A CA 1
ATOM 1612 C C . ILE A 1 202 ? 21.578 14.508 7.043 1 98.88 202 ILE A C 1
ATOM 1614 O O . ILE A 1 202 ? 21.734 13.781 6.059 1 98.88 202 ILE A O 1
ATOM 1618 N N . SER A 1 203 ? 21.281 14.07 8.258 1 98.81 203 SER A N 1
ATOM 1619 C CA . SER A 1 203 ? 21.109 12.633 8.484 1 98.81 203 SER A CA 1
ATOM 1620 C C . SER A 1 203 ? 19.953 12.078 7.648 1 98.81 203 SER A C 1
ATOM 1622 O O . SER A 1 203 ? 20.078 11 7.062 1 98.81 203 SER A O 1
ATOM 1624 N N . LEU A 1 204 ? 18.906 12.805 7.578 1 98.88 204 LEU A N 1
ATOM 1625 C CA . LEU A 1 204 ? 17.719 12.359 6.84 1 98.88 204 LEU A CA 1
ATOM 1626 C C . LEU A 1 204 ? 17.984 12.398 5.336 1 98.88 204 LEU A C 1
ATOM 1628 O O . LEU A 1 204 ? 17.609 11.469 4.613 1 98.88 204 LEU A O 1
ATOM 1632 N N . TYR A 1 205 ? 18.609 13.422 4.812 1 98.88 205 TYR A N 1
ATOM 1633 C CA . TYR A 1 205 ? 18.984 13.469 3.406 1 98.88 205 TYR A CA 1
ATOM 1634 C C . TYR A 1 205 ? 19.922 12.32 3.057 1 98.88 205 TYR A C 1
ATOM 1636 O O . TYR A 1 205 ? 19.812 11.727 1.98 1 98.88 205 TYR A O 1
ATOM 1644 N N . SER A 1 206 ? 20.844 12.023 3.98 1 98.75 206 SER A N 1
ATOM 1645 C CA . SER A 1 206 ? 21.781 10.938 3.762 1 98.75 206 SER A CA 1
ATOM 1646 C C . SER A 1 206 ? 21.062 9.594 3.65 1 98.75 206 SER A C 1
ATOM 1648 O O . SER A 1 206 ? 21.406 8.773 2.797 1 98.75 206 SER A O 1
ATOM 1650 N N . LYS A 1 207 ? 20.109 9.43 4.551 1 98 207 LYS A N 1
ATOM 1651 C CA . LYS A 1 207 ? 19.328 8.203 4.465 1 98 207 LYS A CA 1
ATOM 1652 C C . LYS A 1 207 ? 18.594 8.117 3.129 1 98 207 LYS A C 1
ATOM 1654 O O . LYS A 1 207 ? 18.516 7.043 2.525 1 98 207 LYS A O 1
ATOM 1659 N N . SER A 1 208 ? 18.062 9.195 2.688 1 98.44 208 SER A N 1
ATOM 1660 C CA . SER A 1 208 ? 17.375 9.258 1.4 1 98.44 208 SER A CA 1
ATOM 1661 C C . SER A 1 208 ? 18.312 8.883 0.257 1 98.44 208 SER A C 1
ATOM 1663 O O . SER A 1 208 ? 17.953 8.094 -0.62 1 98.44 208 SER A O 1
ATOM 1665 N N . ILE A 1 209 ? 19.5 9.344 0.276 1 97.75 209 ILE A N 1
ATOM 1666 C CA . ILE A 1 209 ? 20.484 9.102 -0.765 1 97.75 209 ILE A CA 1
ATOM 1667 C C . ILE A 1 209 ? 20.953 7.652 -0.708 1 97.75 209 ILE A C 1
ATOM 1669 O O . ILE A 1 209 ? 21.188 7.027 -1.746 1 97.75 209 ILE A O 1
ATOM 1673 N N . ASP A 1 210 ? 21.062 7.102 0.515 1 96.25 210 ASP A N 1
ATOM 1674 C CA . ASP A 1 210 ? 21.438 5.699 0.663 1 96.25 210 ASP A CA 1
ATOM 1675 C C . ASP A 1 210 ? 20.422 4.785 -0.025 1 96.25 210 ASP A C 1
ATOM 1677 O O . ASP A 1 210 ? 20.797 3.781 -0.631 1 96.25 210 ASP A O 1
ATOM 1681 N N . LEU A 1 211 ? 19.234 5.145 0.027 1 95.69 211 LEU A N 1
ATOM 1682 C CA . LEU A 1 211 ? 18.156 4.34 -0.529 1 95.69 211 LEU A CA 1
ATOM 1683 C C . LEU A 1 211 ? 18.047 4.555 -2.035 1 95.69 211 LEU A C 1
ATOM 1685 O O . LEU A 1 211 ? 17.734 3.617 -2.777 1 95.69 211 LEU A O 1
ATOM 1689 N N . ARG A 1 212 ? 18.281 5.812 -2.469 1 95.56 212 ARG A N 1
ATOM 1690 C CA . ARG A 1 212 ? 18.234 6.188 -3.879 1 95.56 212 ARG A CA 1
ATOM 1691 C C . ARG A 1 212 ? 19.469 7.004 -4.27 1 95.56 212 ARG A C 1
ATOM 1693 O O . ARG A 1 212 ? 19.422 8.234 -4.297 1 95.56 212 ARG A O 1
ATOM 1700 N N . PRO A 1 213 ? 20.438 6.367 -4.711 1 94.44 213 PRO A N 1
ATOM 1701 C CA . PRO A 1 213 ? 21.719 7.016 -4.922 1 94.44 213 PRO A CA 1
ATOM 1702 C C . PRO A 1 213 ? 21.703 8.023 -6.07 1 94.44 213 PRO A C 1
ATOM 1704 O O . PRO A 1 213 ? 22.609 8.852 -6.188 1 94.44 213 PRO A O 1
ATOM 1707 N N . ASN A 1 214 ? 20.734 8 -6.93 1 94.44 214 ASN A N 1
ATOM 1708 C CA . ASN A 1 214 ? 20.656 8.961 -8.023 1 94.44 214 ASN A CA 1
ATOM 1709 C C . ASN A 1 214 ? 19.531 9.984 -7.781 1 94.44 214 ASN A C 1
ATOM 1711 O O . ASN A 1 214 ? 18.844 10.383 -8.719 1 94.44 214 ASN A O 1
ATOM 1715 N N . TYR A 1 215 ? 19.406 10.352 -6.5 1 96.56 215 TYR A N 1
ATOM 1716 C CA . TYR A 1 215 ? 18.359 11.297 -6.113 1 96.56 215 TYR A CA 1
ATOM 1717 C C . TYR A 1 215 ? 18.891 12.727 -6.117 1 96.56 215 TYR A C 1
ATOM 1719 O O . TYR A 1 215 ? 19.234 13.273 -5.062 1 96.56 215 TYR A O 1
ATOM 1727 N N . LYS A 1 216 ? 18.828 13.375 -7.211 1 97.88 216 LYS A N 1
ATOM 1728 C CA . LYS A 1 216 ? 19.438 14.68 -7.445 1 97.88 216 LYS A CA 1
ATOM 1729 C C . LYS A 1 216 ? 18.984 15.688 -6.395 1 97.88 216 LYS A C 1
ATOM 1731 O O . LYS A 1 216 ? 19.812 16.391 -5.801 1 97.88 216 LYS A O 1
ATOM 1736 N N . GLU A 1 217 ? 17.734 15.695 -6.164 1 97.94 217 GLU A N 1
ATOM 1737 C CA . GLU A 1 217 ? 17.188 16.672 -5.227 1 97.94 217 GLU A CA 1
ATOM 1738 C C . GLU A 1 217 ? 17.75 16.469 -3.822 1 97.94 217 GLU A C 1
ATOM 1740 O O . GLU A 1 217 ? 18 17.438 -3.104 1 97.94 217 GLU A O 1
ATOM 1745 N N . ALA A 1 218 ? 17.922 15.273 -3.428 1 98.62 218 ALA A N 1
ATOM 1746 C CA . ALA A 1 218 ? 18.438 14.984 -2.096 1 98.62 218 ALA A CA 1
ATOM 1747 C C . ALA A 1 218 ? 19.875 15.492 -1.95 1 98.62 218 ALA A C 1
ATOM 1749 O O . ALA A 1 218 ? 20.234 16.047 -0.913 1 98.62 218 ALA A O 1
ATOM 1750 N N . TYR A 1 219 ? 20.656 15.336 -2.963 1 98.62 219 TYR A N 1
ATOM 1751 C CA . TYR A 1 219 ? 22.016 15.844 -2.945 1 98.62 219 TYR A CA 1
ATOM 1752 C C . TYR A 1 219 ? 22.031 17.375 -2.84 1 98.62 219 TYR A C 1
ATOM 1754 O O . TYR A 1 219 ? 22.828 17.938 -2.104 1 98.62 219 TYR A O 1
ATOM 1762 N N . LEU A 1 220 ? 21.188 18 -3.598 1 98.62 220 LEU A N 1
ATOM 1763 C CA . LEU A 1 220 ? 21.125 19.469 -3.568 1 98.62 220 LEU A CA 1
ATOM 1764 C C . LEU A 1 220 ? 20.719 19.953 -2.182 1 98.62 220 LEU A C 1
ATOM 1766 O O . LEU A 1 220 ? 21.312 20.906 -1.67 1 98.62 220 LEU A O 1
ATOM 1770 N N . ARG A 1 221 ? 19.781 19.312 -1.599 1 98.69 221 ARG A N 1
ATOM 1771 C CA . ARG A 1 221 ? 19.328 19.719 -0.273 1 98.69 221 ARG A CA 1
ATOM 1772 C C . ARG A 1 221 ? 20.406 19.484 0.776 1 98.69 221 ARG A C 1
ATOM 1774 O O . ARG A 1 221 ? 20.625 20.328 1.648 1 98.69 221 ARG A O 1
ATOM 1781 N N . ARG A 1 222 ? 21 18.328 0.615 1 98.75 222 ARG A N 1
ATOM 1782 C CA . ARG A 1 222 ? 22.062 18.047 1.579 1 98.75 222 ARG A CA 1
ATOM 1783 C C . ARG A 1 222 ? 23.234 19 1.393 1 98.75 222 ARG A C 1
ATOM 1785 O O . ARG A 1 222 ? 23.891 19.391 2.365 1 98.75 222 ARG A O 1
ATOM 1792 N N . SER A 1 223 ? 23.516 19.359 0.211 1 98.75 223 SER A N 1
ATOM 1793 C CA . SER A 1 223 ? 24.562 20.328 -0.061 1 98.75 223 SER A CA 1
ATOM 1794 C C . SER A 1 223 ? 24.297 21.641 0.65 1 98.75 223 SER A C 1
ATOM 1796 O O . SER A 1 223 ? 25.188 22.203 1.301 1 98.75 223 SER A O 1
ATOM 1798 N N . ARG A 1 224 ? 23.156 22.094 0.52 1 98.44 224 ARG A N 1
ATOM 1799 C CA . ARG A 1 224 ? 22.766 23.344 1.17 1 98.44 224 ARG A CA 1
ATOM 1800 C C . ARG A 1 224 ? 22.875 23.234 2.688 1 98.44 224 ARG A C 1
ATOM 1802 O O . ARG A 1 224 ? 23.312 24.156 3.361 1 98.44 224 ARG A O 1
ATOM 1809 N N . ALA A 1 225 ? 22.422 22.125 3.172 1 98.75 225 ALA A N 1
ATOM 1810 C CA . ALA A 1 225 ? 22.5 21.906 4.613 1 98.75 225 ALA A CA 1
ATOM 1811 C C . ALA A 1 225 ? 23.938 21.875 5.098 1 98.75 225 ALA A C 1
ATOM 1813 O O . ALA A 1 225 ? 24.266 22.406 6.156 1 98.75 225 ALA A O 1
ATOM 1814 N N . TYR A 1 226 ? 24.766 21.203 4.348 1 98.75 226 TYR A N 1
ATOM 1815 C CA . TYR A 1 226 ? 26.188 21.172 4.668 1 98.75 226 TYR A CA 1
ATOM 1816 C C . TYR A 1 226 ? 26.766 22.594 4.703 1 98.75 226 TYR A C 1
ATOM 1818 O O . TYR A 1 226 ? 27.547 22.922 5.598 1 98.75 226 TYR A O 1
ATOM 1826 N N . SER A 1 227 ? 26.406 23.359 3.73 1 98.44 227 SER A N 1
ATOM 1827 C CA . SER A 1 227 ? 26.875 24.734 3.697 1 98.44 227 SER A CA 1
ATOM 1828 C C . SER A 1 227 ? 26.469 25.5 4.949 1 98.44 227 SER A C 1
ATOM 1830 O O . SER A 1 227 ? 27.266 26.219 5.547 1 98.44 227 SER A O 1
ATOM 1832 N N . LYS A 1 228 ? 25.281 25.344 5.324 1 98.12 228 LYS A N 1
ATOM 1833 C CA . LYS A 1 228 ? 24.766 25.984 6.535 1 98.12 228 LYS A CA 1
ATOM 1834 C C . LYS A 1 228 ? 25.531 25.516 7.766 1 98.12 228 LYS A C 1
ATOM 1836 O O . LYS A 1 228 ? 25.703 26.266 8.727 1 98.12 228 LYS A O 1
ATOM 1841 N N . ALA A 1 229 ? 26.016 24.312 7.707 1 98 229 ALA A N 1
ATOM 1842 C CA . ALA A 1 229 ? 26.734 23.719 8.828 1 98 229 ALA A CA 1
ATOM 1843 C C . ALA A 1 229 ? 28.219 24.031 8.75 1 98 229 ALA A C 1
ATOM 1845 O O . ALA A 1 229 ? 29 23.594 9.594 1 98 229 ALA A O 1
ATOM 1846 N N . GLY A 1 230 ? 28.656 24.656 7.676 1 97.75 230 GLY A N 1
ATOM 1847 C CA . GLY A 1 230 ? 30.062 25.016 7.52 1 97.75 230 GLY A CA 1
ATOM 1848 C C . GLY A 1 230 ? 30.906 23.906 6.934 1 97.75 230 GLY A C 1
ATOM 1849 O O . GLY A 1 230 ? 32.156 23.953 7.008 1 97.75 230 GLY A O 1
ATOM 1850 N N . LYS A 1 231 ? 30.234 22.984 6.488 1 98.25 231 LYS A N 1
ATOM 1851 C CA . LYS A 1 231 ? 30.922 21.859 5.852 1 98.25 231 LYS A CA 1
ATOM 1852 C C . LYS A 1 231 ? 31 22.062 4.34 1 98.25 231 LYS A C 1
ATOM 1854 O O . LYS A 1 231 ? 30.406 21.297 3.572 1 98.25 231 LYS A O 1
ATOM 1859 N N . GLU A 1 232 ? 31.875 22.859 3.961 1 98.12 232 GLU A N 1
ATOM 1860 C CA . GLU A 1 232 ? 31.922 23.328 2.584 1 98.12 232 GLU A CA 1
ATOM 1861 C C . GLU A 1 232 ? 32.438 22.25 1.642 1 98.12 232 GLU A C 1
ATOM 1863 O O . GLU A 1 232 ? 32.031 22.188 0.481 1 98.12 232 GLU A O 1
ATOM 1868 N N . LYS A 1 233 ? 33.344 21.422 2.088 1 98.25 233 LYS A N 1
ATOM 1869 C CA . LYS A 1 233 ? 33.875 20.359 1.24 1 98.25 233 LYS A CA 1
ATOM 1870 C C . LYS A 1 233 ? 32.781 19.359 0.887 1 98.25 233 LYS A C 1
ATOM 1872 O O . LYS A 1 233 ? 32.656 18.953 -0.272 1 98.25 233 LYS A O 1
ATOM 1877 N N . GLU A 1 234 ? 32.094 19.016 1.882 1 98.56 234 GLU A N 1
ATO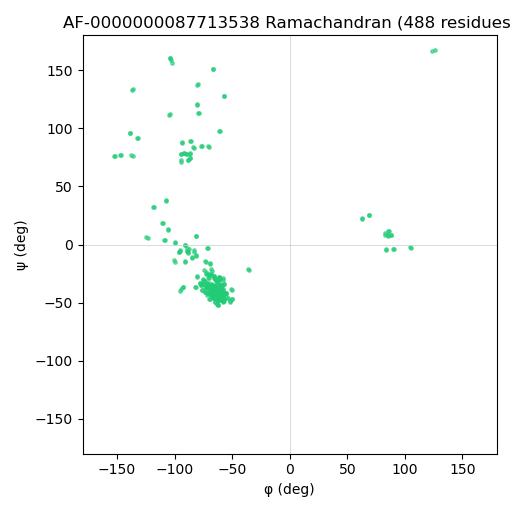M 1878 C CA . GLU A 1 234 ? 30.969 18.094 1.67 1 98.56 234 GLU A CA 1
ATOM 1879 C C . GLU A 1 234 ? 29.891 18.719 0.784 1 98.56 234 GLU A C 1
ATOM 1881 O O . GLU A 1 234 ? 29.328 18.047 -0.082 1 98.56 234 GLU A O 1
ATOM 1886 N N . ALA A 1 235 ? 29.609 19.953 0.985 1 98.62 235 ALA A N 1
ATOM 1887 C CA . ALA A 1 235 ? 28.609 20.672 0.193 1 98.62 235 ALA A CA 1
ATOM 1888 C C . ALA A 1 235 ? 28.984 20.672 -1.287 1 98.62 235 ALA A C 1
ATOM 1890 O O . ALA A 1 235 ? 28.141 20.422 -2.148 1 98.62 235 ALA A O 1
ATOM 1891 N N . LYS A 1 236 ? 30.266 20.969 -1.511 1 98.25 236 LYS A N 1
ATOM 1892 C CA . LYS A 1 236 ? 30.75 21 -2.887 1 98.25 236 LYS A CA 1
ATOM 1893 C C . LYS A 1 236 ? 30.688 19.625 -3.527 1 98.25 236 LYS A C 1
ATOM 1895 O O . LYS A 1 236 ? 30.344 19.5 -4.703 1 98.25 236 LYS A O 1
ATOM 1900 N N . SER A 1 237 ? 31.062 18.672 -2.754 1 98.25 237 SER A N 1
ATOM 1901 C CA . SER A 1 237 ? 31 17.312 -3.248 1 98.25 237 SER A CA 1
ATOM 1902 C C . SER A 1 237 ? 29.578 16.922 -3.643 1 98.25 237 SER A C 1
ATOM 1904 O O . SER A 1 237 ? 29.344 16.344 -4.703 1 98.25 237 SER A O 1
ATOM 1906 N N . ASP A 1 238 ? 28.641 17.219 -2.818 1 98.38 238 ASP A N 1
ATOM 1907 C CA . ASP A 1 238 ? 27.234 16.922 -3.086 1 98.38 238 ASP A CA 1
ATOM 1908 C C . ASP A 1 238 ? 26.734 17.688 -4.316 1 98.38 238 ASP A C 1
ATOM 1910 O O . ASP A 1 238 ? 25.953 17.141 -5.109 1 98.38 238 ASP A O 1
ATOM 1914 N N . LEU A 1 239 ? 27.125 18.875 -4.449 1 97.56 239 LEU A N 1
ATOM 1915 C CA . LEU A 1 239 ? 26.75 19.672 -5.609 1 97.56 239 LEU A CA 1
ATOM 1916 C C . LEU A 1 239 ? 27.281 19.047 -6.895 1 97.56 239 LEU A C 1
ATOM 1918 O O . LEU A 1 239 ? 26.562 18.969 -7.895 1 97.56 239 LEU A O 1
ATOM 1922 N N . GLU A 1 240 ? 28.484 18.594 -6.844 1 97.44 240 GLU A N 1
ATOM 1923 C CA . GLU A 1 240 ? 29.094 17.953 -8 1 97.44 240 GLU A CA 1
ATOM 1924 C C . GLU A 1 240 ? 28.344 16.656 -8.359 1 97.44 240 GLU A C 1
ATOM 1926 O O . GLU A 1 240 ? 28.094 16.391 -9.539 1 97.44 240 GLU A O 1
ATOM 1931 N N . LYS A 1 241 ? 28.047 15.914 -7.32 1 96.81 241 LYS A N 1
ATOM 1932 C CA . LYS A 1 241 ? 27.297 14.68 -7.547 1 96.81 241 LYS A CA 1
ATOM 1933 C C . LYS A 1 241 ? 25.938 14.969 -8.164 1 96.81 241 LYS A C 1
ATOM 1935 O O . LYS A 1 241 ? 25.484 14.25 -9.055 1 96.81 241 LYS A O 1
ATOM 1940 N N . SER A 1 242 ? 25.297 15.953 -7.688 1 96.69 242 SER A N 1
ATOM 1941 C CA . SER A 1 242 ? 23.984 16.312 -8.203 1 96.69 242 SER A CA 1
ATOM 1942 C C . SER A 1 242 ? 24.062 16.719 -9.672 1 96.69 242 SER A C 1
ATOM 1944 O O . SER A 1 242 ? 23.141 16.438 -10.445 1 96.69 242 SER A O 1
ATOM 1946 N N . GLU A 1 243 ? 25.078 17.312 -10.109 1 95.31 243 GLU A N 1
ATOM 1947 C CA . GLU A 1 243 ? 25.25 17.766 -11.492 1 95.31 243 GLU A CA 1
ATOM 1948 C C . GLU A 1 243 ? 25.531 16.578 -12.422 1 95.31 243 GLU A C 1
ATOM 1950 O O . GLU A 1 243 ? 25.234 16.641 -13.617 1 95.31 243 GLU A O 1
ATOM 1955 N N . ASN A 1 244 ? 26 15.516 -11.883 1 93.94 244 ASN A N 1
ATOM 1956 C CA . ASN A 1 244 ? 26.344 14.344 -12.68 1 93.94 244 ASN A CA 1
ATOM 1957 C C . ASN A 1 244 ? 25.172 13.375 -12.797 1 93.94 244 ASN A C 1
ATOM 1959 O O . ASN A 1 244 ? 25.219 12.445 -13.609 1 93.94 244 ASN A O 1
ATOM 1963 N N . ILE A 1 245 ? 24.312 13.664 -11.953 1 91.94 245 ILE A N 1
ATOM 1964 C CA . ILE A 1 245 ? 23.109 12.844 -12.031 1 91.94 245 ILE A CA 1
ATOM 1965 C C . ILE A 1 245 ? 22.219 13.328 -13.172 1 91.94 245 ILE A C 1
ATOM 1967 O O . ILE A 1 245 ? 21.922 14.523 -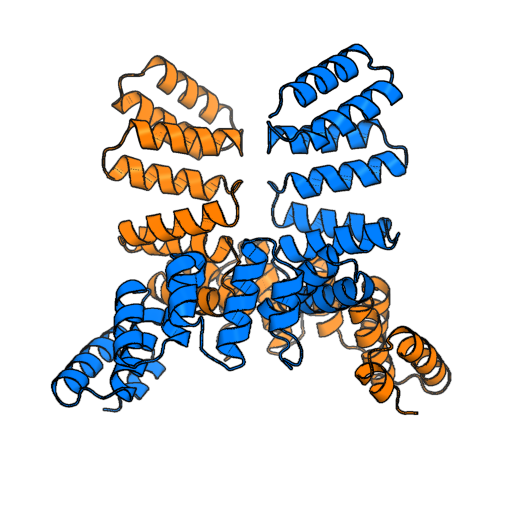13.266 1 91.94 245 ILE A O 1
ATOM 1971 N N . THR A 1 246 ? 22.078 12.438 -14.227 1 77.5 246 THR A N 1
ATOM 1972 C CA . THR A 1 246 ? 21.266 12.758 -15.391 1 77.5 246 THR A CA 1
ATOM 1973 C C . THR A 1 246 ? 19.797 12.398 -15.148 1 77.5 246 THR A C 1
ATOM 1975 O O . THR A 1 246 ? 19.5 11.484 -14.375 1 77.5 246 THR A O 1
ATOM 1978 N N . MET B 1 1 ? -29.672 25.141 10.766 1 47.84 1 MET B N 1
ATOM 1979 C CA . MET B 1 1 ? -29.391 24.328 9.586 1 47.84 1 MET B CA 1
ATOM 1980 C C . MET B 1 1 ? -28.594 23.078 9.961 1 47.84 1 MET B C 1
ATOM 1982 O O . MET B 1 1 ? -27.828 23.109 10.922 1 47.84 1 MET B O 1
ATOM 1986 N N . ASP B 1 2 ? -29.031 21.922 9.531 1 57.25 2 ASP B N 1
ATOM 1987 C CA . ASP B 1 2 ? -28.562 20.594 9.852 1 57.25 2 ASP B CA 1
ATOM 1988 C C . ASP B 1 2 ? -27.109 20.406 9.43 1 57.25 2 ASP B C 1
ATOM 1990 O O . ASP B 1 2 ? -26.766 20.562 8.25 1 57.25 2 ASP B O 1
ATOM 1994 N N . PRO B 1 3 ? -26.25 20.594 10.492 1 56.69 3 PRO B N 1
ATOM 1995 C CA . PRO B 1 3 ? -24.828 20.469 10.211 1 56.69 3 PRO B CA 1
ATOM 1996 C C . PRO B 1 3 ? -24.516 19.375 9.188 1 56.69 3 PRO B C 1
ATOM 1998 O O . PRO B 1 3 ? -23.5 19.438 8.492 1 56.69 3 PRO B O 1
ATOM 2001 N N . LEU B 1 4 ? -25.422 18.531 9.094 1 62.06 4 LEU B N 1
ATOM 2002 C CA . LEU B 1 4 ? -25.25 17.453 8.141 1 62.06 4 LEU B CA 1
ATOM 2003 C C . LEU B 1 4 ? -25.312 17.969 6.707 1 62.06 4 LEU B C 1
ATOM 2005 O O . LEU B 1 4 ? -24.688 17.406 5.809 1 62.06 4 LEU B O 1
ATOM 2009 N N . ASN B 1 5 ? -25.969 19.031 6.602 1 58.59 5 ASN B N 1
ATOM 2010 C CA . ASN B 1 5 ? -26.062 19.594 5.258 1 58.59 5 ASN B CA 1
ATOM 2011 C C . ASN B 1 5 ? -24.734 20.172 4.785 1 58.59 5 ASN B C 1
ATOM 2013 O O . ASN B 1 5 ? -24.391 20.078 3.605 1 58.59 5 ASN B O 1
ATOM 2017 N N . PHE B 1 6 ? -24.078 20.688 5.719 1 60.75 6 PHE B N 1
ATOM 2018 C CA . PHE B 1 6 ? -22.812 21.312 5.359 1 60.75 6 PHE B CA 1
ATOM 2019 C C . PHE B 1 6 ? -21.781 20.25 4.996 1 60.75 6 PHE B C 1
ATOM 2021 O O . PHE B 1 6 ? -20.953 20.453 4.113 1 60.75 6 PHE B O 1
ATOM 2028 N N . LEU B 1 7 ? -21.922 19.219 5.629 1 65.25 7 LEU B N 1
ATOM 2029 C CA . LEU B 1 7 ? -21.031 18.109 5.293 1 65.25 7 LEU B CA 1
ATOM 2030 C C . LEU B 1 7 ? -21.25 17.656 3.852 1 65.25 7 LEU B C 1
ATOM 2032 O O . LEU B 1 7 ? -20.281 17.391 3.139 1 65.25 7 LEU B O 1
ATOM 2036 N N . ALA B 1 8 ? -22.391 17.812 3.477 1 61.03 8 ALA B N 1
ATOM 2037 C CA . ALA B 1 8 ? -22.766 17.344 2.145 1 61.03 8 ALA B CA 1
ATOM 2038 C C . ALA B 1 8 ? -22.297 18.312 1.067 1 61.03 8 ALA B C 1
ATOM 2040 O O . ALA B 1 8 ? -21.969 17.906 -0.05 1 61.03 8 ALA B O 1
ATOM 2041 N N . SER B 1 9 ? -22.359 19.453 1.544 1 60.94 9 SER B N 1
ATOM 2042 C CA . SER B 1 9 ? -22.016 20.469 0.558 1 60.94 9 SER B CA 1
ATOM 2043 C C . SER B 1 9 ? -20.5 20.625 0.417 1 60.94 9 SER B C 1
ATOM 2045 O O . SER B 1 9 ? -20.016 21.312 -0.482 1 60.94 9 SER B O 1
ATOM 2047 N N . GLY B 1 10 ? -19.906 20.031 1.239 1 68.62 10 GLY B N 1
ATOM 2048 C CA . GLY B 1 10 ? -18.469 20 1.1 1 68.62 10 GLY B CA 1
ATOM 2049 C C . GLY B 1 10 ? -17.766 21.156 1.793 1 68.62 10 GLY B C 1
ATOM 2050 O O . GLY B 1 10 ? -16.547 21.25 1.761 1 68.62 10 GLY B O 1
ATOM 2051 N N . ASN B 1 11 ? -18.547 22.062 2.357 1 83.25 11 ASN B N 1
ATOM 2052 C CA . ASN B 1 11 ? -17.875 23.125 3.104 1 83.25 11 ASN B CA 1
ATOM 2053 C C . ASN B 1 11 ? -17.594 22.703 4.543 1 83.25 11 ASN B C 1
ATOM 2055 O O . ASN B 1 11 ? -18.359 23.047 5.453 1 83.25 11 ASN B O 1
ATOM 2059 N N . LEU B 1 12 ? -16.547 22.141 4.77 1 88.88 12 LEU B N 1
ATOM 2060 C CA . LEU B 1 12 ? -16.188 21.5 6.031 1 88.88 12 LEU B CA 1
ATOM 2061 C C . LEU B 1 12 ? -15.875 22.547 7.098 1 88.88 12 LEU B C 1
ATOM 2063 O O . LEU B 1 12 ? -16.172 22.344 8.281 1 88.88 12 LEU B O 1
ATOM 2067 N N . ASN B 1 13 ? -15.367 23.641 6.73 1 89.56 13 ASN B N 1
ATOM 2068 C CA . ASN B 1 13 ? -15.055 24.688 7.707 1 89.56 13 ASN B CA 1
ATOM 2069 C C . ASN B 1 13 ? -16.312 25.297 8.305 1 89.56 13 ASN B C 1
ATOM 2071 O O . ASN B 1 13 ? -16.375 25.547 9.508 1 89.56 13 ASN B O 1
ATOM 2075 N N . LEU B 1 14 ? -17.188 25.516 7.449 1 89.81 14 LEU B N 1
ATOM 2076 C CA . LEU B 1 14 ? -18.469 26.031 7.941 1 89.81 14 LEU B CA 1
ATOM 2077 C C . LEU B 1 14 ? -19.172 25 8.812 1 89.81 14 LEU B C 1
ATOM 2079 O O . LEU B 1 14 ? -19.766 25.344 9.836 1 89.81 14 LEU B O 1
ATOM 2083 N N . ALA B 1 15 ? -19.141 23.766 8.359 1 91.56 15 ALA B N 1
ATOM 2084 C CA . ALA B 1 15 ? -19.703 22.688 9.156 1 91.56 15 ALA B CA 1
ATOM 2085 C C . ALA B 1 15 ? -19.078 22.641 10.547 1 91.56 15 ALA B C 1
ATOM 2087 O O . ALA B 1 15 ? -19.781 22.453 11.539 1 91.56 15 ALA B O 1
ATOM 2088 N N . LEU B 1 16 ? -17.812 22.812 10.617 1 93 16 LEU B N 1
ATOM 2089 C CA . LEU B 1 16 ? -17.094 22.781 11.883 1 93 16 LEU B CA 1
ATOM 2090 C C . LEU B 1 16 ? -17.562 23.906 12.805 1 93 16 LEU B C 1
ATOM 2092 O O . LEU B 1 16 ? -17.828 23.656 13.992 1 93 16 LEU B O 1
ATOM 2096 N N . LEU B 1 17 ? -17.672 25.078 12.289 1 91.81 17 LEU B N 1
ATOM 2097 C CA . LEU B 1 17 ? -18.109 26.234 13.078 1 91.81 17 LEU B CA 1
ATOM 2098 C C . LEU B 1 17 ? -19.516 26.031 13.609 1 91.81 17 LEU B C 1
ATOM 2100 O O . LEU B 1 17 ? -19.781 26.297 14.781 1 91.81 17 LEU B O 1
ATOM 2104 N N . LYS B 1 18 ? -20.359 25.609 12.758 1 91.56 18 LYS B N 1
ATOM 2105 C CA . LYS B 1 18 ? -21.75 25.406 13.148 1 91.56 18 LYS B CA 1
ATOM 2106 C C . LYS B 1 18 ? -21.859 24.297 14.195 1 91.56 18 LYS B C 1
ATOM 2108 O O . LYS B 1 18 ? -22.641 24.422 15.141 1 91.56 18 LYS B O 1
ATOM 2113 N N . LEU B 1 19 ? -21.125 23.266 14.008 1 93.81 19 LEU B N 1
ATOM 2114 C CA . LEU B 1 19 ? -21.172 22.156 14.945 1 93.81 19 LEU B CA 1
ATOM 2115 C C . LEU B 1 19 ? -20.656 22.562 16.312 1 93.81 19 LEU B C 1
ATOM 2117 O O . LEU B 1 19 ? -21.172 22.109 17.344 1 93.81 19 LEU B O 1
ATOM 2121 N N . LYS B 1 20 ? -19.656 23.312 16.328 1 93.5 20 LYS B N 1
ATOM 2122 C CA . LYS B 1 20 ? -19.141 23.797 17.594 1 93.5 20 LYS B CA 1
ATOM 2123 C C . LYS B 1 20 ? -20.188 24.625 18.328 1 93.5 20 LYS B C 1
ATOM 2125 O O . LYS B 1 20 ? -20.312 24.531 19.562 1 93.5 20 LYS B O 1
ATOM 2130 N N . GLU B 1 21 ? -20.859 25.422 17.578 1 93.25 21 GLU B N 1
ATOM 2131 C CA . GLU B 1 21 ? -21.953 26.188 18.156 1 93.25 21 GLU B CA 1
ATOM 2132 C C . GLU B 1 21 ? -23.047 25.281 18.719 1 93.25 21 GLU B C 1
ATOM 2134 O O . GLU B 1 21 ? -23.531 25.484 19.828 1 93.25 21 GLU B O 1
ATOM 2139 N N . ILE B 1 22 ? -23.391 24.344 17.938 1 93.88 22 ILE B N 1
ATOM 2140 C CA . ILE B 1 22 ? -24.438 23.391 18.328 1 93.88 22 ILE B CA 1
ATOM 2141 C C . ILE B 1 22 ? -24.016 22.656 19.594 1 93.88 22 ILE B C 1
ATOM 2143 O O . ILE B 1 22 ? -24.828 22.469 20.5 1 93.88 22 ILE B O 1
ATOM 2147 N N . ILE B 1 23 ? -22.812 22.266 19.641 1 95.25 23 ILE B N 1
ATOM 2148 C CA . ILE B 1 23 ? -22.312 21.484 20.766 1 95.25 23 ILE B CA 1
ATOM 2149 C C . ILE B 1 23 ? -22.266 22.344 22.016 1 95.25 23 ILE B C 1
ATOM 2151 O O . ILE B 1 23 ? -22.531 21.875 23.125 1 95.25 23 ILE B O 1
ATOM 2155 N N . SER B 1 24 ? -21.922 23.578 21.875 1 94.88 24 SER B N 1
ATOM 2156 C CA . SER B 1 24 ? -21.906 24.5 23.016 1 94.88 24 SER B CA 1
ATOM 2157 C C . SER B 1 24 ? -23.281 24.578 23.672 1 94.88 24 SER B C 1
ATOM 2159 O O . SER B 1 24 ? -23.391 24.734 24.891 1 94.88 24 SER B O 1
ATOM 2161 N N . GLU B 1 25 ? -24.281 24.375 22.906 1 95.25 25 GLU B N 1
ATOM 2162 C CA . GLU B 1 25 ? -25.656 24.453 23.406 1 95.25 25 GLU B CA 1
ATOM 2163 C C . GLU B 1 25 ? -26.172 23.062 23.797 1 95.25 25 GLU B C 1
ATOM 2165 O O . GLU B 1 25 ? -26.938 22.938 24.766 1 95.25 25 GLU B O 1
ATOM 2170 N N . ASN B 1 26 ? -25.844 22.125 23.016 1 94.81 26 ASN B N 1
ATOM 2171 C CA . ASN B 1 26 ? -26.344 20.766 23.203 1 94.81 26 ASN B CA 1
ATOM 2172 C C . ASN B 1 26 ? -25.219 19.734 23.016 1 94.81 26 ASN B C 1
ATOM 2174 O O . ASN B 1 26 ? -25.172 19.062 21.984 1 94.81 26 ASN B O 1
ATOM 2178 N N . PRO B 1 27 ? -24.406 19.609 23.953 1 95.62 27 PRO B N 1
ATOM 2179 C CA . PRO B 1 27 ? -23.328 18.625 23.875 1 95.62 27 PRO B CA 1
ATOM 2180 C C . PRO B 1 27 ? -23.812 17.188 23.969 1 95.62 27 PRO B C 1
ATOM 2182 O O . PRO B 1 27 ? -23.828 16.609 25.062 1 95.62 27 PRO B O 1
ATOM 2185 N N . THR B 1 28 ? -24.234 16.609 22.875 1 96.62 28 THR B N 1
ATOM 2186 C CA . THR B 1 28 ? -24.656 15.211 22.828 1 96.62 28 THR B CA 1
ATOM 2187 C C . THR B 1 28 ? -23.594 14.336 22.188 1 96.62 28 THR B C 1
ATOM 2189 O O . THR B 1 28 ? -22.703 14.836 21.5 1 96.62 28 THR B O 1
ATOM 2192 N N . LYS B 1 29 ? -23.688 13.078 22.453 1 97.19 29 LYS B N 1
ATOM 2193 C CA . LYS B 1 29 ? -22.766 12.125 21.828 1 97.19 29 LYS B CA 1
ATOM 2194 C C . LYS B 1 29 ? -22.844 12.195 20.312 1 97.19 29 LYS B C 1
ATOM 2196 O O . LYS B 1 29 ? -21.812 12.117 19.625 1 97.19 29 LYS B O 1
ATOM 2201 N N . GLU B 1 30 ? -24.047 12.375 19.859 1 96.19 30 GLU B N 1
ATOM 2202 C CA . GLU B 1 30 ? -24.266 12.43 18.422 1 96.19 30 GLU B CA 1
ATOM 2203 C C . GLU B 1 30 ? -23.562 13.641 17.797 1 96.19 30 GLU B C 1
ATOM 2205 O O . GLU B 1 30 ? -22.969 13.531 16.734 1 96.19 30 GLU B O 1
ATOM 2210 N N . ASN B 1 31 ? -23.672 14.727 18.453 1 96.5 31 ASN B N 1
ATOM 2211 C CA . ASN B 1 31 ? -23.047 15.93 17.938 1 96.5 31 ASN B CA 1
ATOM 2212 C C . ASN B 1 31 ? -21.516 15.828 17.969 1 96.5 31 ASN B C 1
ATOM 2214 O O . ASN B 1 31 ? -20.828 16.312 17.062 1 96.5 31 ASN B O 1
ATOM 2218 N N . TYR B 1 32 ? -21 15.203 18.984 1 97.25 32 TYR B N 1
ATOM 2219 C CA . TYR B 1 32 ? -19.562 15 19.062 1 97.25 32 TYR B CA 1
ATOM 2220 C C . TYR B 1 32 ? -19.078 14.016 18 1 97.25 32 TYR B C 1
ATOM 2222 O O . TYR B 1 32 ? -17.984 14.156 17.469 1 97.25 32 TYR B O 1
ATOM 2230 N N . GLN B 1 33 ? -19.891 13.008 17.75 1 97.06 33 GLN B N 1
ATOM 2231 C CA . GLN B 1 33 ? -19.562 12.07 16.688 1 97.06 33 GLN B CA 1
ATOM 2232 C C . GLN B 1 33 ? -19.453 12.789 15.344 1 97.06 33 GLN B C 1
ATOM 2234 O O . GLN B 1 33 ? -18.516 12.547 14.57 1 97.06 33 GLN B O 1
ATOM 2239 N N . LEU B 1 34 ? -20.422 13.641 15.141 1 95.44 34 LEU B N 1
ATOM 2240 C CA . LEU B 1 34 ? -20.406 14.414 13.906 1 95.44 34 LEU B CA 1
ATOM 2241 C C . LEU B 1 34 ? -19.219 15.352 13.852 1 95.44 34 LEU B C 1
ATOM 2243 O O . LEU B 1 34 ? -18.609 15.531 12.797 1 95.44 34 LEU B O 1
ATOM 2247 N N . LEU B 1 35 ? -18.906 15.953 14.977 1 95.94 35 LEU B N 1
ATOM 2248 C CA . LEU B 1 35 ? -17.719 16.797 15.062 1 95.94 35 LEU B CA 1
ATOM 2249 C C . LEU B 1 35 ? -16.453 16.016 14.719 1 95.94 35 LEU B C 1
ATOM 2251 O O . LEU B 1 35 ? -15.609 16.5 13.969 1 95.94 35 LEU B O 1
ATOM 2255 N N . GLY B 1 36 ? -16.359 14.773 15.281 1 97 36 GLY B N 1
ATOM 2256 C CA . GLY B 1 36 ? -15.219 13.922 14.984 1 97 36 GLY B CA 1
ATOM 2257 C C . GLY B 1 36 ? -15.062 13.633 13.5 1 97 36 GLY B C 1
ATOM 2258 O O . GLY B 1 36 ? -13.953 13.688 12.969 1 97 36 GLY B O 1
ATOM 2259 N N . ARG B 1 37 ? -16.172 13.359 12.844 1 95.06 37 ARG B N 1
ATOM 2260 C CA . ARG B 1 37 ? -16.156 13.047 11.414 1 95.06 37 ARG B CA 1
ATOM 2261 C C . ARG B 1 37 ? -15.68 14.242 10.594 1 95.06 37 ARG B C 1
ATOM 2263 O O . ARG B 1 37 ? -14.891 14.086 9.664 1 95.06 37 ARG B O 1
ATOM 2270 N N . VAL B 1 38 ? -16.188 15.391 10.953 1 94.88 38 VAL B N 1
ATOM 2271 C CA . VAL B 1 38 ? -15.812 16.609 10.242 1 94.88 38 VAL B CA 1
ATOM 2272 C C . VAL B 1 38 ? -14.328 16.891 10.445 1 94.88 38 VAL B C 1
ATOM 2274 O O . VAL B 1 38 ? -13.609 17.203 9.492 1 94.88 38 VAL B O 1
ATOM 2277 N N . LEU B 1 39 ? -13.875 16.766 11.664 1 96.12 39 LEU B N 1
ATOM 2278 C CA . LEU B 1 39 ? -12.477 17.031 11.992 1 96.12 39 LEU B CA 1
ATOM 2279 C C . LEU B 1 39 ? -11.562 16.047 11.273 1 96.12 39 LEU B C 1
ATOM 2281 O O . LEU B 1 39 ? -10.5 16.422 10.773 1 96.12 39 LEU B O 1
ATOM 2285 N N . LEU B 1 40 ? -12.008 14.82 11.172 1 94.88 40 LEU B N 1
ATOM 2286 C CA . LEU B 1 40 ? -11.242 13.789 10.484 1 94.88 40 LEU B CA 1
ATOM 2287 C C . LEU B 1 40 ? -11.078 14.133 9.008 1 94.88 40 LEU B C 1
ATOM 2289 O O . LEU B 1 40 ? -9.984 14.016 8.453 1 94.88 40 LEU B O 1
ATOM 2293 N N . GLU B 1 41 ? -12.141 14.57 8.406 1 92.25 41 GLU B N 1
ATOM 2294 C CA . GLU B 1 41 ? -12.102 14.922 6.992 1 92.25 41 GLU B CA 1
ATOM 2295 C C . GLU B 1 41 ? -11.242 16.156 6.754 1 92.25 41 GLU B C 1
ATOM 2297 O O . GLU B 1 41 ? -10.688 16.344 5.668 1 92.25 41 GLU B O 1
ATOM 2302 N N . LEU B 1 42 ? -11.094 16.953 7.824 1 93.31 42 LEU B N 1
ATOM 2303 C CA . LEU B 1 42 ? -10.266 18.156 7.754 1 93.31 42 LEU B CA 1
ATOM 2304 C C . LEU B 1 42 ? -8.812 17.828 8.078 1 93.31 42 LEU B C 1
ATOM 2306 O O . LEU B 1 42 ? -7.949 18.703 8.031 1 93.31 42 LEU B O 1
ATOM 2310 N N . GLY B 1 43 ? -8.578 16.578 8.43 1 94.38 43 GLY B N 1
ATOM 2311 C CA . GLY B 1 43 ? -7.219 16.141 8.734 1 94.38 43 GLY B CA 1
ATOM 2312 C C . GLY B 1 43 ? -6.789 16.453 10.148 1 94.38 43 GLY B C 1
ATOM 2313 O O . GLY B 1 43 ? -5.617 16.312 10.5 1 94.38 43 GLY B O 1
ATOM 2314 N N . LYS B 1 44 ? -7.703 16.891 10.93 1 96.25 44 LYS B N 1
ATOM 2315 C CA . LYS B 1 44 ? -7.395 17.203 12.32 1 96.25 44 LYS B CA 1
ATOM 2316 C C . LYS B 1 44 ? -7.57 15.992 13.227 1 96.25 44 LYS B C 1
ATOM 2318 O O . LYS B 1 44 ? -8.484 15.945 14.047 1 96.25 44 LYS B O 1
ATOM 2323 N N . ASP B 1 45 ? -6.586 15.109 13.18 1 97.44 45 ASP B N 1
ATOM 2324 C CA . ASP B 1 45 ? -6.691 13.773 13.75 1 97.44 45 ASP B CA 1
ATOM 2325 C C . ASP B 1 45 ? -6.809 13.836 15.273 1 97.44 45 ASP B C 1
ATOM 2327 O O . ASP B 1 45 ? -7.664 13.172 15.867 1 97.44 45 ASP B O 1
ATOM 2331 N N . GLU B 1 46 ? -5.98 14.633 15.922 1 97.25 46 GLU B N 1
ATOM 2332 C CA . GLU B 1 46 ? -5.977 14.695 17.391 1 97.25 46 GLU B CA 1
ATOM 2333 C C . GLU B 1 46 ? -7.301 15.234 17.922 1 97.25 46 GLU B C 1
ATOM 2335 O O . GLU B 1 46 ? -7.867 14.688 18.859 1 97.25 46 GLU B O 1
ATOM 2340 N N . GLU B 1 47 ? -7.734 16.312 17.281 1 97.69 47 GLU B N 1
ATOM 2341 C CA . GLU B 1 47 ? -9.016 16.875 17.688 1 97.69 47 GLU B CA 1
ATOM 2342 C C . GLU B 1 47 ? -10.164 15.906 17.406 1 97.69 47 GLU B C 1
ATOM 2344 O O . GLU B 1 47 ? -11.133 15.836 18.156 1 97.69 47 GLU B O 1
ATOM 2349 N N . ALA B 1 48 ? -10.062 15.227 16.281 1 98 48 ALA B N 1
ATOM 2350 C CA . ALA B 1 48 ? -11.07 14.219 15.938 1 98 48 ALA B CA 1
ATOM 2351 C C . ALA B 1 48 ? -11.125 13.125 17 1 98 48 ALA B C 1
ATOM 2353 O O . ALA B 1 48 ? -12.211 12.727 17.438 1 98 48 ALA B O 1
ATOM 2354 N N . VAL B 1 49 ? -9.953 12.648 17.422 1 98.38 49 VAL B N 1
ATOM 2355 C CA . VAL B 1 49 ? -9.883 11.625 18.469 1 98.38 49 VAL B CA 1
ATOM 2356 C C . VAL B 1 49 ? -10.57 12.125 19.734 1 98.38 49 VAL B C 1
ATOM 2358 O O . VAL B 1 49 ? -11.383 11.414 20.328 1 98.38 49 VAL B O 1
ATOM 2361 N N . ASP B 1 50 ? -10.297 13.359 20.078 1 98.38 50 ASP B N 1
ATOM 2362 C CA . ASP B 1 50 ? -10.914 13.945 21.266 1 98.38 50 ASP B CA 1
ATOM 2363 C C . ASP B 1 50 ? -12.438 13.977 21.141 1 98.38 50 ASP B C 1
ATOM 2365 O O . ASP B 1 50 ? -13.156 13.648 22.078 1 98.38 50 ASP B O 1
ATOM 2369 N N . ALA B 1 51 ? -12.867 14.445 20.016 1 98.19 51 ALA B N 1
ATOM 2370 C CA . ALA B 1 51 ? -14.305 14.508 19.766 1 98.19 51 ALA B CA 1
ATOM 2371 C C . ALA B 1 51 ? -14.938 13.125 19.828 1 98.19 51 ALA B C 1
ATOM 2373 O O . ALA B 1 51 ? -15.992 12.945 20.453 1 98.19 51 ALA B O 1
ATOM 2374 N N . PHE B 1 52 ? -14.297 12.141 19.234 1 98.31 52 PHE B N 1
ATOM 2375 C CA . PHE B 1 52 ? -14.828 10.781 19.234 1 98.31 52 PHE B CA 1
ATOM 2376 C C . PHE B 1 52 ? -14.844 10.219 20.656 1 98.31 52 PHE B C 1
ATOM 2378 O O . PHE B 1 52 ? -15.758 9.484 21.016 1 98.31 52 PHE B O 1
ATOM 2385 N N . LEU B 1 53 ? -13.812 10.531 21.422 1 98.38 53 LEU B N 1
ATOM 2386 C CA . LEU B 1 53 ? -13.797 10.07 22.797 1 98.38 53 LEU B CA 1
ATOM 2387 C C . LEU B 1 53 ? -14.945 10.688 23.594 1 98.38 53 LEU B C 1
ATOM 2389 O O . LEU B 1 53 ? -15.594 10 24.391 1 98.38 53 LEU B O 1
ATOM 2393 N N . LYS B 1 54 ? -15.18 11.93 23.344 1 97.75 54 LYS B N 1
ATOM 2394 C CA . LYS B 1 54 ? -16.312 12.586 24 1 97.75 54 LYS B CA 1
ATOM 2395 C C . LYS B 1 54 ? -17.625 11.961 23.547 1 97.75 54 LYS B C 1
ATOM 2397 O O . LYS B 1 54 ? -18.594 11.922 24.312 1 97.75 54 LYS B O 1
ATOM 2402 N N . ALA B 1 55 ? -17.641 11.469 22.375 1 97.88 55 ALA B N 1
ATOM 2403 C CA . ALA B 1 55 ? -18.812 10.797 21.828 1 97.88 55 ALA B CA 1
ATOM 2404 C C . ALA B 1 55 ? -18.875 9.336 22.281 1 97.88 55 ALA B C 1
ATOM 2406 O O . ALA B 1 55 ? -19.797 8.602 21.922 1 97.88 55 ALA B O 1
ATOM 2407 N N . GLU B 1 56 ? -17.859 8.898 22.938 1 97.06 56 GLU B N 1
ATOM 2408 C CA . GLU B 1 56 ? -17.688 7.508 23.359 1 97.06 56 GLU B CA 1
ATOM 2409 C C . GLU B 1 56 ? -17.609 6.578 22.156 1 97.06 56 GLU B C 1
ATOM 2411 O O . GLU B 1 56 ? -18.078 5.441 22.203 1 97.06 56 GLU B O 1
ATOM 2416 N N . ASP B 1 57 ? -17.266 7.105 21.094 1 97.38 57 ASP B N 1
ATOM 2417 C CA . ASP B 1 57 ? -16.953 6.316 19.922 1 97.38 57 ASP B CA 1
ATOM 2418 C C . ASP B 1 57 ? -15.492 5.871 19.922 1 97.38 57 ASP B C 1
ATOM 2420 O O . ASP B 1 57 ? -14.688 6.352 19.109 1 97.38 57 ASP B O 1
ATOM 2424 N N . TYR B 1 58 ? -15.234 4.852 20.719 1 97.44 58 TYR B N 1
ATOM 2425 C CA . TYR B 1 58 ? -13.875 4.371 20.938 1 97.44 58 TYR B CA 1
ATOM 2426 C C . TYR B 1 58 ? -13.328 3.693 19.688 1 97.44 58 TYR B C 1
ATOM 2428 O O . TYR B 1 58 ? -12.117 3.701 19.453 1 97.44 58 TYR B O 1
ATOM 2436 N N . ILE B 1 59 ? -14.211 3.195 18.922 1 97 59 ILE B N 1
ATOM 2437 C CA . ILE B 1 59 ? -13.797 2.502 17.703 1 97 59 ILE B CA 1
ATOM 2438 C C . ILE B 1 59 ? -13.219 3.504 16.703 1 97 59 ILE B C 1
ATOM 2440 O O . ILE B 1 59 ? -12.133 3.281 16.156 1 97 59 ILE B O 1
ATOM 2444 N N . ALA B 1 60 ? -13.93 4.594 16.531 1 96.94 60 ALA B N 1
ATOM 2445 C CA . ALA B 1 60 ? -13.445 5.621 15.609 1 96.94 60 ALA B CA 1
ATOM 2446 C C . ALA B 1 60 ? -12.117 6.207 16.094 1 96.94 60 ALA B C 1
ATOM 2448 O O . ALA B 1 60 ? -11.203 6.414 15.297 1 96.94 60 ALA B O 1
ATOM 2449 N N . ALA B 1 61 ? -12.039 6.441 17.375 1 98.12 61 ALA B N 1
ATOM 2450 C CA . ALA B 1 61 ? -10.797 6.961 17.938 1 98.12 61 ALA B CA 1
ATOM 2451 C C . ALA B 1 61 ? -9.648 5.973 17.75 1 98.12 61 ALA B C 1
ATOM 2453 O O . ALA B 1 61 ? -8.547 6.359 17.359 1 98.12 61 ALA B O 1
ATOM 2454 N N . ALA B 1 62 ? -9.938 4.734 17.969 1 98.06 62 ALA B N 1
ATOM 2455 C CA . ALA B 1 62 ? -8.914 3.697 17.859 1 98.06 62 ALA B CA 1
ATOM 2456 C C . ALA B 1 62 ? -8.43 3.561 16.422 1 98.06 62 ALA B C 1
ATOM 2458 O O . ALA B 1 62 ? -7.246 3.32 16.172 1 98.06 62 ALA B O 1
ATOM 2459 N N . ASN B 1 63 ? -9.344 3.689 15.508 1 97.12 63 ASN B N 1
ATOM 2460 C CA . ASN B 1 63 ? -8.984 3.58 14.102 1 97.12 63 ASN B CA 1
ATOM 2461 C C . ASN B 1 63 ? -8.023 4.688 13.68 1 97.12 63 ASN B C 1
ATOM 2463 O O . ASN B 1 63 ? -7.066 4.434 12.945 1 97.12 63 ASN B O 1
ATOM 2467 N N . ILE B 1 64 ? -8.227 5.879 14.148 1 97.38 64 ILE B N 1
ATOM 2468 C CA . ILE B 1 64 ? -7.352 7.004 13.836 1 97.38 64 ILE B CA 1
ATOM 2469 C C . ILE B 1 64 ? -5.965 6.758 14.43 1 97.38 64 ILE B C 1
ATOM 2471 O O . ILE B 1 64 ? -4.949 7.055 13.789 1 97.38 64 ILE B O 1
ATOM 2475 N N . LEU B 1 65 ? -5.898 6.141 15.578 1 97.75 65 LEU B N 1
ATOM 2476 C CA . LEU B 1 65 ? -4.668 6 16.344 1 97.75 65 LEU B CA 1
ATOM 2477 C C . LEU B 1 65 ? -3.906 4.746 15.938 1 97.75 65 LEU B C 1
ATOM 2479 O O . LEU B 1 65 ? -2.756 4.555 16.328 1 97.75 65 LEU B O 1
ATOM 2483 N N . LEU B 1 66 ? -4.484 3.947 15.133 1 97.69 66 LEU B N 1
ATOM 2484 C CA . LEU B 1 66 ? -3.994 2.613 14.805 1 97.69 66 LEU B CA 1
ATOM 2485 C C . LEU B 1 66 ? -2.518 2.656 14.422 1 97.69 66 LEU B C 1
ATOM 2487 O O . LEU B 1 66 ? -1.714 1.878 14.938 1 97.69 66 LEU B O 1
ATOM 2491 N N . MET B 1 67 ? -2.174 3.641 13.531 1 96.56 67 MET B N 1
ATOM 2492 C CA . MET B 1 67 ? -0.795 3.701 13.055 1 96.56 67 MET B CA 1
ATOM 2493 C C . MET B 1 67 ? -0.009 4.777 13.797 1 96.56 67 MET B C 1
ATOM 2495 O O . MET B 1 67 ? 1.221 4.723 13.852 1 96.56 67 MET B O 1
ATOM 2499 N N . LYS B 1 68 ? -0.696 5.641 14.508 1 96.56 68 LYS B N 1
ATOM 2500 C CA . LYS B 1 68 ? -0.049 6.766 15.18 1 96.56 68 LYS B CA 1
ATOM 2501 C C . LYS B 1 68 ? 0.316 6.41 16.609 1 96.56 68 LYS B C 1
ATOM 2503 O O . LYS B 1 68 ? 1.325 6.887 17.141 1 96.56 68 LYS B O 1
ATOM 2508 N N . ASP B 1 69 ? -0.492 5.676 17.219 1 97.12 69 ASP B N 1
ATOM 2509 C CA . ASP B 1 69 ? -0.33 5.242 18.609 1 97.12 69 ASP B CA 1
ATOM 2510 C C . ASP B 1 69 ? -1.013 3.898 18.844 1 97.12 69 ASP B C 1
ATOM 2512 O O . ASP B 1 69 ? -2.061 3.836 19.5 1 97.12 69 ASP B O 1
ATOM 2516 N N . PRO B 1 70 ? -0.364 2.865 18.375 1 97.31 70 PRO B N 1
ATOM 2517 C CA . PRO B 1 70 ? -0.978 1.536 18.438 1 97.31 70 PRO B CA 1
ATOM 2518 C C . PRO B 1 70 ? -1.312 1.107 19.875 1 97.31 70 PRO B C 1
ATOM 2520 O O . PRO B 1 70 ? -2.307 0.413 20.094 1 97.31 70 PRO B O 1
ATOM 2523 N N . ASP B 1 71 ? -0.496 1.48 20.812 1 97.19 71 ASP B N 1
ATOM 2524 C CA . ASP B 1 71 ? -0.749 1.089 22.203 1 97.19 71 ASP B CA 1
ATOM 2525 C C . ASP B 1 71 ? -2.037 1.72 22.719 1 97.19 71 ASP B C 1
ATOM 2527 O O . ASP B 1 71 ? -2.859 1.042 23.344 1 97.19 71 ASP B O 1
ATOM 2531 N N . LYS B 1 72 ? -2.156 2.984 22.438 1 97.81 72 LYS B N 1
ATOM 2532 C CA . LYS B 1 72 ? -3.383 3.66 22.859 1 97.81 72 LYS B CA 1
ATOM 2533 C C . LYS B 1 72 ? -4.59 3.119 22.094 1 97.81 72 LYS B C 1
ATOM 2535 O O . LYS B 1 72 ? -5.676 2.975 22.672 1 97.81 72 LYS B O 1
ATOM 2540 N N . SER B 1 73 ? -4.453 2.906 20.828 1 98 73 SER B N 1
ATOM 2541 C CA . SER B 1 73 ? -5.52 2.297 20.031 1 98 73 SER B CA 1
ATOM 2542 C C . SER B 1 73 ? -6.004 0.997 20.672 1 98 73 SER B C 1
ATOM 2544 O O . SER B 1 73 ? -7.203 0.808 20.875 1 98 73 SER B O 1
ATOM 2546 N N . LEU B 1 74 ? -5.09 0.152 21.016 1 97.31 74 LEU B N 1
ATOM 2547 C CA . LEU B 1 74 ? -5.43 -1.135 21.609 1 97.31 74 LEU B CA 1
ATOM 2548 C C . LEU B 1 74 ? -6.148 -0.941 22.953 1 97.31 74 LEU B C 1
ATOM 2550 O O . LEU B 1 74 ? -7.129 -1.632 23.234 1 97.31 74 LEU B O 1
ATOM 2554 N N . SER B 1 75 ? -5.641 -0.052 23.719 1 97.56 75 SER B N 1
ATOM 2555 C CA . SER B 1 75 ? -6.227 0.201 25.016 1 97.56 75 SER B CA 1
ATOM 2556 C C . SER B 1 75 ? -7.688 0.626 24.906 1 97.56 75 SER B C 1
ATOM 2558 O O . SER B 1 75 ? -8.508 0.274 25.75 1 97.56 75 SER B O 1
ATOM 2560 N N . LEU B 1 76 ? -8.016 1.342 23.875 1 97.69 76 LEU B N 1
ATOM 2561 C CA . LEU B 1 76 ? -9.352 1.888 23.688 1 97.69 76 LEU B CA 1
ATOM 2562 C C . LEU B 1 76 ? -10.344 0.787 23.328 1 97.69 76 LEU B C 1
ATOM 2564 O O . LEU B 1 76 ? -11.539 0.893 23.625 1 97.69 76 LEU B O 1
ATOM 2568 N N . ILE B 1 77 ? -9.82 -0.312 22.734 1 97.06 77 ILE B N 1
ATOM 2569 C CA . ILE B 1 77 ? -10.781 -1.266 22.188 1 97.06 77 ILE B CA 1
ATOM 2570 C C . ILE B 1 77 ? -10.531 -2.648 22.781 1 97.06 77 ILE B C 1
ATOM 2572 O O . ILE B 1 77 ? -11.141 -3.633 22.359 1 97.06 77 ILE B O 1
ATOM 2576 N N . LYS B 1 78 ? -9.688 -2.781 23.688 1 94 78 LYS B N 1
ATOM 2577 C CA . LYS B 1 78 ? -9.234 -4.051 24.234 1 94 78 LYS B CA 1
ATOM 2578 C C . LYS B 1 78 ? -10.414 -4.934 24.641 1 94 78 LYS B C 1
ATOM 2580 O O . LYS B 1 78 ? -10.422 -6.133 24.359 1 94 78 LYS B O 1
ATOM 2585 N N . GLU B 1 79 ? -11.43 -4.348 25.188 1 93.56 79 GLU B N 1
ATOM 2586 C CA . GLU B 1 79 ? -12.547 -5.133 25.719 1 93.56 79 GLU B CA 1
ATOM 2587 C C . GLU B 1 79 ? -13.789 -4.977 24.844 1 93.56 79 GLU B C 1
ATOM 2589 O O . GLU B 1 79 ? -14.875 -5.422 25.203 1 93.56 79 GLU B O 1
ATOM 2594 N N . LYS B 1 80 ? -13.625 -4.262 23.781 1 95.31 80 LYS B N 1
ATOM 2595 C CA . LYS B 1 80 ? -14.781 -4.043 22.906 1 95.31 80 LYS B CA 1
ATOM 2596 C C . LYS B 1 80 ? -15.023 -5.246 22.016 1 95.31 80 LYS B C 1
ATOM 2598 O O . LYS B 1 80 ? -14.078 -5.871 21.531 1 95.31 80 LYS B O 1
ATOM 2603 N N . GLU B 1 81 ? -16.266 -5.477 21.953 1 90.44 81 GLU B N 1
ATOM 2604 C CA . GLU B 1 81 ? -16.672 -6.566 21.078 1 90.44 81 GLU B CA 1
ATOM 2605 C C . GLU B 1 81 ? -17.25 -6.035 19.766 1 90.44 81 GLU B C 1
ATOM 2607 O O . GLU B 1 81 ? -17.391 -4.824 19.594 1 90.44 81 GLU B O 1
ATOM 2612 N N . GLY B 1 82 ? -17.312 -6.688 18.766 1 93.81 82 GLY B N 1
ATOM 2613 C CA . GLY B 1 82 ? -17.859 -6.273 17.484 1 93.81 82 GLY B CA 1
ATOM 2614 C C . GLY B 1 82 ? -16.875 -6.395 16.344 1 93.81 82 GLY B C 1
ATOM 2615 O O . GLY B 1 82 ? -15.672 -6.504 16.562 1 93.81 82 GLY B O 1
ATOM 2616 N N . LYS B 1 83 ? -17.469 -6.285 15.273 1 95.5 83 LYS B N 1
ATOM 2617 C CA . LYS B 1 83 ? -16.703 -6.516 14.047 1 95.5 83 LYS B CA 1
ATOM 2618 C C . LYS B 1 83 ? -15.578 -5.5 13.898 1 95.5 83 LYS B C 1
ATOM 2620 O O . LYS B 1 83 ? -14.43 -5.875 13.656 1 95.5 83 LYS B O 1
ATOM 2625 N N . ASP B 1 84 ? -15.898 -4.223 14.133 1 95.5 84 ASP B N 1
ATOM 2626 C CA . ASP B 1 84 ? -14.914 -3.17 13.898 1 95.5 84 ASP B CA 1
ATOM 2627 C C . ASP B 1 84 ? -13.75 -3.271 14.883 1 95.5 84 ASP B C 1
ATOM 2629 O O . ASP B 1 84 ? -12.594 -3.102 14.5 1 95.5 84 ASP B O 1
ATOM 2633 N N . ALA B 1 85 ? -14.055 -3.486 16.141 1 97.12 85 ALA B N 1
ATOM 2634 C CA . ALA B 1 85 ? -13.008 -3.658 17.141 1 97.12 85 ALA B CA 1
ATOM 2635 C C . ALA B 1 85 ? -12.117 -4.852 16.797 1 97.12 85 ALA B C 1
ATOM 2637 O O . ALA B 1 85 ? -10.891 -4.777 16.938 1 97.12 85 ALA B O 1
ATOM 2638 N N . ARG B 1 86 ? -12.727 -5.945 16.359 1 97.25 86 ARG B N 1
ATOM 2639 C CA . ARG B 1 86 ? -11.992 -7.152 16 1 97.25 86 ARG B CA 1
ATOM 2640 C C . ARG B 1 86 ? -11.078 -6.91 14.812 1 97.25 86 ARG B C 1
ATOM 2642 O O . ARG B 1 86 ? -9.953 -7.402 14.773 1 97.25 86 ARG B O 1
ATOM 2649 N N . ILE B 1 87 ? -11.523 -6.133 13.891 1 97.06 87 ILE B N 1
ATOM 2650 C CA . ILE B 1 87 ? -10.727 -5.824 12.711 1 97.06 87 ILE B CA 1
ATOM 2651 C C . ILE B 1 87 ? -9.523 -4.973 13.102 1 97.06 87 ILE B C 1
ATOM 2653 O O . ILE B 1 87 ? -8.406 -5.215 12.648 1 97.06 87 ILE B O 1
ATOM 2657 N N . ILE B 1 88 ? -9.727 -3.992 13.969 1 97.75 88 ILE B N 1
ATOM 2658 C CA . ILE B 1 88 ? -8.633 -3.145 14.438 1 97.75 88 ILE B CA 1
ATOM 2659 C C . ILE B 1 88 ? -7.605 -3.99 15.18 1 97.75 88 ILE B C 1
ATOM 2661 O O . ILE B 1 88 ? -6.402 -3.871 14.938 1 97.75 88 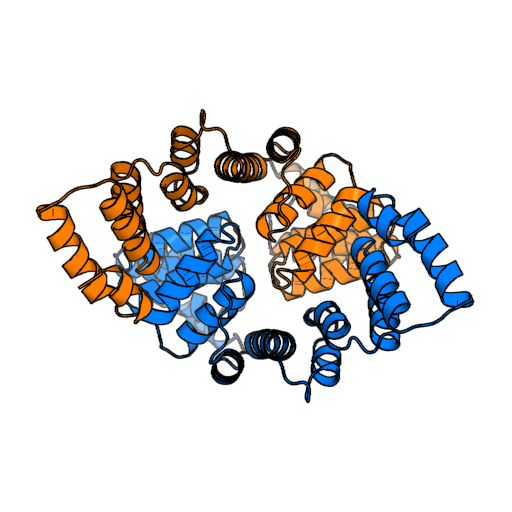ILE B O 1
ATOM 2665 N N . ARG B 1 89 ? -8.055 -4.875 16.031 1 98.06 89 ARG B N 1
ATOM 2666 C CA . ARG B 1 89 ? -7.125 -5.742 16.75 1 98.06 89 ARG B CA 1
ATOM 2667 C C . ARG B 1 89 ? -6.375 -6.66 15.789 1 98.06 89 ARG B C 1
ATOM 2669 O O . ARG B 1 89 ? -5.184 -6.918 15.977 1 98.06 89 ARG B O 1
ATOM 2676 N N . ALA B 1 90 ? -7.078 -7.168 14.789 1 98.06 90 ALA B N 1
ATOM 2677 C CA . ALA B 1 90 ? -6.422 -8.023 13.797 1 98.06 90 ALA B CA 1
ATOM 2678 C C . ALA B 1 90 ? -5.281 -7.285 13.109 1 98.06 90 ALA B C 1
ATOM 2680 O O . ALA B 1 90 ? -4.203 -7.848 12.906 1 98.06 90 ALA B O 1
ATOM 2681 N N . MET B 1 91 ? -5.457 -6.039 12.758 1 98.25 91 MET B N 1
ATOM 2682 C CA . MET B 1 91 ? -4.422 -5.242 12.117 1 98.25 91 MET B CA 1
ATOM 2683 C C . MET B 1 91 ? -3.248 -5.008 13.062 1 98.25 91 MET B C 1
ATOM 2685 O O . MET B 1 91 ? -2.088 -5.062 12.648 1 98.25 91 MET B O 1
ATOM 2689 N N . LEU B 1 92 ? -3.588 -4.754 14.305 1 97.94 92 LEU B N 1
ATOM 2690 C CA . LEU B 1 92 ? -2.539 -4.555 15.297 1 97.94 92 LEU B CA 1
ATOM 2691 C C . LEU B 1 92 ? -1.725 -5.828 15.492 1 97.94 92 LEU B C 1
ATOM 2693 O O . LEU B 1 92 ? -0.497 -5.773 15.602 1 97.94 92 LEU B O 1
ATOM 2697 N N . TYR B 1 93 ? -2.398 -6.973 15.547 1 97.75 93 TYR B N 1
ATOM 2698 C CA . TYR B 1 93 ? -1.712 -8.25 15.68 1 97.75 93 TYR B CA 1
ATOM 2699 C C . TYR B 1 93 ? -0.832 -8.523 14.461 1 97.75 93 TYR B C 1
ATOM 2701 O O . TYR B 1 93 ? 0.285 -9.031 14.602 1 97.75 93 TYR B O 1
ATOM 2709 N N . LEU B 1 94 ? -1.316 -8.195 13.297 1 97.88 94 LEU B N 1
ATOM 2710 C CA . LEU B 1 94 ? -0.513 -8.359 12.094 1 97.88 94 LEU B CA 1
ATOM 2711 C C . LEU B 1 94 ? 0.785 -7.566 12.188 1 97.88 94 LEU B C 1
ATOM 2713 O O . LEU B 1 94 ? 1.858 -8.078 11.859 1 97.88 94 LEU B O 1
ATOM 2717 N N . ARG B 1 95 ? 0.703 -6.383 12.656 1 95.94 95 ARG B N 1
ATOM 2718 C CA . ARG B 1 95 ? 1.869 -5.512 12.766 1 95.94 95 ARG B CA 1
ATOM 2719 C C . ARG B 1 95 ? 2.869 -6.066 13.781 1 95.94 95 ARG B C 1
ATOM 2721 O O . ARG B 1 95 ? 4.078 -5.859 13.641 1 95.94 95 ARG B O 1
ATOM 2728 N N . LYS B 1 96 ? 2.316 -6.797 14.742 1 96.19 96 LYS B N 1
ATOM 2729 C CA . LYS B 1 96 ? 3.168 -7.406 15.766 1 96.19 96 LYS B CA 1
ATOM 2730 C C . LYS B 1 96 ? 3.6 -8.812 15.352 1 96.19 96 LYS B C 1
ATOM 2732 O O . LYS B 1 96 ? 4.238 -9.523 16.141 1 96.19 96 LYS B O 1
ATOM 2737 N N . GLU B 1 97 ? 3.15 -9.234 14.203 1 97.25 97 GLU B N 1
ATOM 2738 C CA . GLU B 1 97 ? 3.479 -10.539 13.625 1 97.25 97 GLU B CA 1
ATOM 2739 C C . GLU B 1 97 ? 2.846 -11.672 14.422 1 97.25 97 GLU B C 1
ATOM 2741 O O . GLU B 1 97 ? 3.412 -12.766 14.516 1 97.25 97 GLU B O 1
ATOM 2746 N N . LYS B 1 98 ? 1.804 -11.336 15.062 1 98.06 98 LYS B N 1
ATOM 2747 C CA . LYS B 1 98 ? 0.983 -12.344 15.727 1 98.06 98 LYS B CA 1
ATOM 2748 C C . LYS B 1 98 ? -0.133 -12.836 14.812 1 98.06 98 LYS B C 1
ATOM 2750 O O . LYS B 1 98 ? -1.308 -12.539 15.039 1 98.06 98 LYS B O 1
ATOM 2755 N N . TYR B 1 99 ? 0.167 -13.664 13.945 1 98.44 99 TYR B N 1
ATOM 2756 C CA . TYR B 1 99 ? -0.681 -14.016 12.812 1 98.44 99 TYR B CA 1
ATOM 2757 C C . TYR B 1 99 ? -1.855 -14.875 13.25 1 98.44 99 TYR B C 1
ATOM 2759 O O . TYR B 1 99 ? -2.98 -14.703 12.781 1 98.44 99 TYR B O 1
ATOM 2767 N N . GLU B 1 100 ? -1.615 -15.805 14.141 1 98.12 100 GLU B N 1
ATOM 2768 C CA . GLU B 1 100 ? -2.699 -16.656 14.625 1 98.12 100 GLU B CA 1
ATOM 2769 C C . GLU B 1 100 ? -3.748 -15.844 15.375 1 98.12 100 GLU B C 1
ATOM 2771 O O . GLU B 1 100 ? -4.949 -16.078 15.227 1 98.12 100 GLU B O 1
ATOM 2776 N N . ASP B 1 101 ? -3.264 -14.867 16.156 1 98.19 101 ASP B N 1
ATOM 2777 C CA . ASP B 1 101 ? -4.18 -13.984 16.875 1 98.19 101 ASP B CA 1
ATOM 2778 C C . ASP B 1 101 ? -4.988 -13.125 15.906 1 98.19 101 ASP B C 1
ATOM 2780 O O . ASP B 1 101 ? -6.188 -12.914 16.109 1 98.19 101 ASP B O 1
ATOM 2784 N N . ALA B 1 102 ? -4.309 -12.664 14.875 1 98.31 102 ALA B N 1
ATOM 2785 C CA . ALA B 1 102 ? -4.996 -11.883 13.852 1 98.31 102 ALA B CA 1
ATOM 2786 C C . ALA B 1 102 ? -6.105 -12.695 13.188 1 98.31 102 ALA B C 1
ATOM 2788 O O . ALA B 1 102 ? -7.23 -12.219 13.031 1 98.31 102 ALA B O 1
ATOM 2789 N N . MET B 1 103 ? -5.82 -13.945 12.883 1 97.44 103 MET B N 1
ATOM 2790 C CA . MET B 1 103 ? -6.797 -14.82 12.242 1 97.44 103 MET B CA 1
ATOM 2791 C C . MET B 1 103 ? -7.961 -15.109 13.18 1 97.44 103 MET B C 1
ATOM 2793 O O . MET B 1 103 ? -9.117 -15.164 12.75 1 97.44 103 MET B O 1
ATOM 2797 N N . LYS B 1 104 ? -7.672 -15.297 14.43 1 97.5 104 LYS B N 1
ATOM 2798 C CA . LYS B 1 104 ? -8.719 -15.555 15.414 1 97.5 104 LYS B CA 1
ATOM 2799 C C . LYS B 1 104 ? -9.695 -14.383 15.492 1 97.5 104 LYS B C 1
ATOM 2801 O O . LYS B 1 104 ? -10.906 -14.586 15.57 1 97.5 104 LYS B O 1
ATOM 2806 N N . GLU B 1 105 ? -9.141 -13.18 15.461 1 97.44 105 GLU B N 1
ATOM 2807 C CA . GLU B 1 105 ? -9.992 -11.984 15.5 1 97.44 105 GLU B CA 1
ATOM 2808 C C . GLU B 1 105 ? -10.922 -11.93 14.297 1 97.44 105 GLU B C 1
ATOM 2810 O O . GLU B 1 105 ? -12.047 -11.422 14.398 1 97.44 105 GLU B O 1
ATOM 2815 N N . LEU B 1 106 ? -10.516 -12.508 13.195 1 96.5 106 LEU B N 1
ATOM 2816 C CA . LEU B 1 106 ? -11.258 -12.344 11.953 1 96.5 106 LEU B CA 1
ATOM 2817 C C . LEU B 1 106 ? -12.203 -13.516 11.727 1 96.5 106 LEU B C 1
ATOM 2819 O O . LEU B 1 106 ? -12.992 -13.508 10.773 1 96.5 106 LEU B O 1
ATOM 2823 N N . GLU B 1 107 ? -12.117 -14.469 12.539 1 94.81 107 GLU B N 1
ATOM 2824 C CA . GLU B 1 107 ? -12.977 -15.641 12.391 1 94.81 107 GLU B CA 1
ATOM 2825 C C . GLU B 1 107 ? -14.453 -15.242 12.414 1 94.81 107 GLU B C 1
ATOM 2827 O O . GLU B 1 107 ? -14.891 -14.492 13.281 1 94.81 107 GLU B O 1
ATOM 2832 N N . GLY B 1 108 ? -15.133 -15.68 11.43 1 92.69 108 GLY B N 1
ATOM 2833 C CA . GLY B 1 108 ? -16.578 -15.477 11.391 1 92.69 108 GLY B CA 1
ATOM 2834 C C . GLY B 1 108 ? -16.969 -14.117 10.852 1 92.69 108 GLY B C 1
ATOM 2835 O O . GLY B 1 108 ? -18.156 -13.828 10.688 1 92.69 108 GLY B O 1
ATOM 2836 N N . ILE B 1 109 ? -16.047 -13.281 10.578 1 93.75 109 ILE B N 1
ATOM 2837 C CA . ILE B 1 109 ? -16.375 -11.961 10.031 1 93.75 109 ILE B CA 1
ATOM 2838 C C . ILE B 1 109 ? -16.641 -12.078 8.531 1 93.75 109 ILE B C 1
ATOM 2840 O O . ILE B 1 109 ? -15.789 -12.555 7.777 1 93.75 109 ILE B O 1
ATOM 2844 N N . GLU B 1 110 ? -17.828 -11.695 8.125 1 88.06 110 GLU B N 1
ATOM 2845 C CA . GLU B 1 110 ? -18.234 -11.68 6.723 1 88.06 110 GLU B CA 1
ATOM 2846 C C . GLU B 1 110 ? -18.016 -10.297 6.105 1 88.06 110 GLU B C 1
ATOM 2848 O O . GLU B 1 110 ? -18.969 -9.547 5.902 1 88.06 110 GLU B O 1
ATOM 2853 N N . ASP B 1 111 ? -16.891 -9.891 5.887 1 85.94 111 ASP B N 1
ATOM 2854 C CA . ASP B 1 111 ? -16.469 -8.633 5.277 1 85.94 111 ASP B CA 1
ATOM 2855 C C . ASP B 1 111 ? -15.344 -8.867 4.266 1 85.94 111 ASP B C 1
ATOM 2857 O O . ASP B 1 111 ? -14.414 -9.625 4.523 1 85.94 111 ASP B O 1
ATOM 2861 N N . PHE B 1 112 ? -15.555 -8.188 3.045 1 88.5 112 PHE B N 1
ATOM 2862 C CA . PHE B 1 112 ? -14.602 -8.43 1.97 1 88.5 112 PHE B CA 1
ATOM 2863 C C . PHE B 1 112 ? -13.891 -7.141 1.58 1 88.5 112 PHE B C 1
ATOM 2865 O O . PHE B 1 112 ? -13.523 -6.953 0.417 1 88.5 112 PHE B O 1
ATOM 2872 N N . SER B 1 113 ? -13.711 -6.273 2.65 1 95 113 SER B N 1
ATOM 2873 C CA . SER B 1 113 ? -12.938 -5.062 2.373 1 95 113 SER B CA 1
ATOM 2874 C C . SER B 1 113 ? -11.484 -5.391 2.053 1 95 113 SER B C 1
ATOM 2876 O O . SER B 1 113 ? -10.953 -6.398 2.523 1 95 113 SER B O 1
ATOM 2878 N N . PRO B 1 114 ? -10.898 -4.512 1.227 1 97 114 PRO B N 1
ATOM 2879 C CA . PRO B 1 114 ? -9.516 -4.797 0.856 1 97 114 PRO B CA 1
ATOM 2880 C C . PRO B 1 114 ? -8.594 -4.926 2.068 1 97 114 PRO B C 1
ATOM 2882 O O . PRO B 1 114 ? -7.676 -5.75 2.066 1 97 114 PRO B O 1
ATOM 2885 N N . ILE B 1 115 ? -8.828 -4.172 3.119 1 97.31 115 ILE B N 1
ATOM 2886 C CA . ILE B 1 115 ? -7.949 -4.203 4.281 1 97.31 115 ILE B CA 1
ATOM 2887 C C . ILE B 1 115 ? -8.133 -5.52 5.031 1 97.31 115 ILE B C 1
ATOM 2889 O O . ILE B 1 115 ? -7.164 -6.105 5.516 1 97.31 115 ILE B O 1
ATOM 2893 N N . LEU B 1 116 ? -9.383 -5.94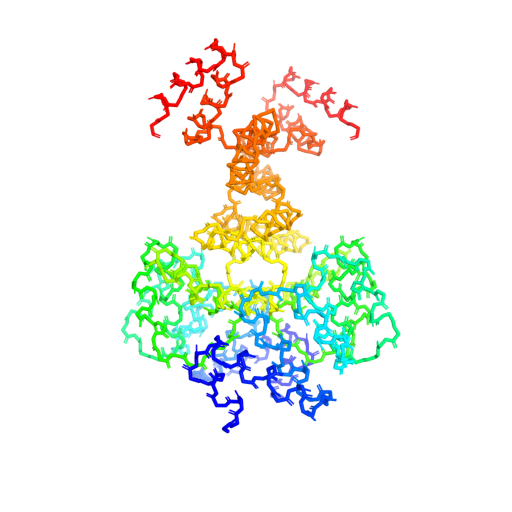5 5.148 1 97.25 116 LEU B N 1
ATOM 2894 C CA . LEU B 1 116 ? -9.617 -7.223 5.812 1 97.25 116 LEU B CA 1
ATOM 2895 C C . LEU B 1 116 ? -8.984 -8.367 5.031 1 97.25 116 LEU B C 1
ATOM 2897 O O . LEU B 1 116 ? -8.367 -9.258 5.625 1 97.25 116 LEU B O 1
ATOM 2901 N N . LEU B 1 117 ? -9.141 -8.344 3.734 1 97.44 117 LEU B N 1
ATOM 2902 C CA . LEU B 1 117 ? -8.578 -9.383 2.879 1 97.44 117 LEU B CA 1
ATOM 2903 C C . LEU B 1 117 ? -7.055 -9.383 2.959 1 97.44 117 LEU B C 1
ATOM 2905 O O . LEU B 1 117 ? -6.43 -10.445 2.953 1 97.44 117 LEU B O 1
ATOM 2909 N N . LYS B 1 118 ? -6.457 -8.242 3.061 1 98.44 118 LYS B N 1
ATOM 2910 C CA . LYS B 1 118 ? -5.008 -8.141 3.213 1 98.44 118 LYS B CA 1
ATOM 2911 C C . LYS B 1 118 ? -4.547 -8.789 4.516 1 98.44 118 LYS B C 1
ATOM 2913 O O . LYS B 1 118 ? -3.621 -9.609 4.516 1 98.44 118 LYS B O 1
ATOM 2918 N N . VAL B 1 119 ? -5.199 -8.391 5.633 1 98.5 119 VAL B N 1
ATOM 2919 C CA . VAL B 1 119 ? -4.832 -8.914 6.941 1 98.5 119 VAL B CA 1
ATOM 2920 C C . VAL B 1 119 ? -5.02 -10.43 6.965 1 98.5 119 VAL B C 1
ATOM 2922 O O . VAL B 1 119 ? -4.148 -11.164 7.445 1 98.5 119 VAL B O 1
ATOM 2925 N N . LYS B 1 120 ? -6.133 -10.875 6.395 1 97.62 120 LYS B N 1
ATOM 2926 C CA . LYS B 1 120 ? -6.414 -12.305 6.355 1 97.62 120 LYS B CA 1
ATOM 2927 C C . LYS B 1 120 ? -5.387 -13.047 5.504 1 97.62 120 LYS B C 1
ATOM 2929 O O . LYS B 1 120 ? -4.797 -14.031 5.949 1 97.62 120 LYS B O 1
ATOM 2934 N N . GLY B 1 121 ? -5.16 -12.539 4.316 1 98.19 121 GLY B N 1
ATOM 2935 C CA . GLY B 1 121 ? -4.258 -13.188 3.383 1 98.19 121 GLY B CA 1
ATOM 2936 C C . GLY B 1 121 ? -2.838 -13.305 3.908 1 98.19 121 GLY B C 1
ATOM 2937 O O . GLY B 1 121 ? -2.227 -14.367 3.84 1 98.19 121 GLY B O 1
ATOM 2938 N N . ILE B 1 122 ? -2.299 -12.281 4.504 1 98.75 122 ILE B N 1
ATOM 2939 C CA . ILE B 1 122 ? -0.935 -12.273 5.023 1 98.75 122 ILE B CA 1
ATOM 2940 C C . ILE B 1 122 ? -0.834 -13.203 6.227 1 98.75 122 ILE B C 1
ATOM 2942 O O . ILE B 1 122 ? 0.127 -13.969 6.352 1 98.75 122 ILE B O 1
ATOM 2946 N N . SER B 1 123 ? -1.854 -13.133 7.07 1 98.69 123 SER B N 1
ATOM 2947 C CA . SER B 1 123 ? -1.853 -14.008 8.234 1 98.69 123 SER B CA 1
ATOM 2948 C C . SER B 1 123 ? -1.946 -15.469 7.832 1 98.69 123 SER B C 1
ATOM 2950 O O . SER B 1 123 ? -1.28 -16.328 8.414 1 98.69 123 SER B O 1
ATOM 2952 N N . GLU B 1 124 ? -2.787 -15.781 6.848 1 98.19 124 GLU B N 1
ATOM 2953 C CA . GLU B 1 124 ? -2.918 -17.141 6.328 1 98.19 124 GLU B CA 1
ATOM 2954 C C . GLU B 1 124 ? -1.593 -17.641 5.766 1 98.19 124 GLU B C 1
ATOM 2956 O O . GLU B 1 124 ? -1.189 -18.781 6.039 1 98.19 124 GLU B O 1
ATOM 2961 N N . TYR B 1 125 ? -0.891 -16.812 5.031 1 98.75 125 TYR B N 1
ATOM 2962 C CA . TYR B 1 125 ? 0.416 -17.203 4.504 1 98.75 125 TYR B CA 1
ATOM 2963 C C . TYR B 1 125 ? 1.357 -17.609 5.629 1 98.75 125 TYR B C 1
ATOM 2965 O O . TYR B 1 125 ? 1.967 -18.688 5.578 1 98.75 125 TYR B O 1
ATOM 2973 N N . HIS B 1 126 ? 1.412 -16.781 6.684 1 98.5 126 HIS B N 1
ATOM 2974 C CA . HIS B 1 126 ? 2.359 -17.016 7.77 1 98.5 126 HIS B CA 1
ATOM 2975 C C . HIS B 1 126 ? 1.928 -18.203 8.633 1 98.5 126 HIS B C 1
ATOM 2977 O O . HIS B 1 126 ? 2.74 -18.766 9.367 1 98.5 126 HIS B O 1
ATOM 2983 N N . SER B 1 127 ? 0.705 -18.562 8.445 1 97.38 127 SER B N 1
ATOM 2984 C CA . SER B 1 127 ? 0.199 -19.703 9.203 1 97.38 127 SER B CA 1
ATOM 2985 C C . SER B 1 127 ? 0.202 -20.969 8.352 1 97.38 127 SER B C 1
ATOM 2987 O O . SER B 1 127 ? -0.34 -22 8.758 1 97.38 127 SER B O 1
ATOM 2989 N N . GLY B 1 128 ? 0.652 -20.922 7.152 1 97.56 128 GLY B N 1
ATOM 2990 C CA . GLY B 1 128 ? 0.802 -22.094 6.293 1 97.56 128 GLY B CA 1
ATOM 2991 C C . GLY B 1 128 ? -0.467 -22.453 5.543 1 97.56 128 GLY B C 1
ATOM 2992 O O . GLY B 1 128 ? -0.555 -23.516 4.926 1 97.56 128 GLY B O 1
ATOM 2993 N N . ARG B 1 129 ? -1.468 -21.641 5.602 1 96.88 129 ARG B N 1
ATOM 2994 C CA . ARG B 1 129 ? -2.717 -21.828 4.871 1 96.88 129 ARG B CA 1
ATOM 2995 C C . ARG B 1 129 ? -2.641 -21.203 3.482 1 96.88 129 ARG B C 1
ATOM 2997 O O . ARG B 1 129 ? -3.379 -20.266 3.178 1 96.88 129 ARG B O 1
ATOM 3004 N N . PHE B 1 130 ? -1.903 -21.844 2.652 1 97.75 130 PHE B N 1
ATOM 3005 C CA . PHE B 1 130 ? -1.453 -21.219 1.415 1 97.75 130 PHE B CA 1
ATOM 3006 C C . PHE B 1 130 ? -2.602 -21.094 0.419 1 97.75 130 PHE B C 1
ATOM 3008 O O . PHE B 1 130 ? -2.703 -20.094 -0.302 1 97.75 130 PHE B O 1
ATOM 3015 N N . TYR B 1 131 ? -3.486 -22.062 0.352 1 95.56 131 TYR B N 1
ATOM 3016 C CA . TYR B 1 131 ? -4.59 -21.969 -0.598 1 95.56 131 TYR B CA 1
ATOM 3017 C C . TYR B 1 131 ? -5.555 -20.859 -0.209 1 95.56 131 TYR B C 1
ATOM 3019 O O . TYR B 1 131 ? -6.023 -20.109 -1.067 1 95.56 131 TYR B O 1
ATOM 3027 N N . GLU B 1 132 ? -5.836 -20.766 1.091 1 95.56 132 GLU B N 1
ATOM 3028 C CA . GLU B 1 132 ? -6.676 -19.672 1.58 1 95.56 132 GLU B CA 1
ATOM 3029 C C . GLU B 1 132 ? -6.008 -18.312 1.355 1 95.56 132 GLU B C 1
ATOM 3031 O O . GLU B 1 132 ? -6.664 -17.359 0.955 1 95.56 132 GLU B O 1
ATOM 3036 N N . ALA B 1 133 ? -4.695 -18.266 1.616 1 97.88 133 ALA B N 1
ATOM 3037 C CA . ALA B 1 133 ? -3.934 -17.031 1.4 1 97.88 133 ALA B CA 1
ATOM 3038 C C . ALA B 1 133 ? -4.012 -16.594 -0.057 1 97.88 133 ALA B C 1
ATOM 3040 O O . ALA B 1 133 ? -4.246 -15.414 -0.341 1 97.88 133 ALA B O 1
ATOM 3041 N N . LEU B 1 134 ? -3.834 -17.578 -0.942 1 97.75 134 LEU B N 1
ATOM 3042 C CA . LEU B 1 134 ? -3.891 -17.281 -2.367 1 97.75 134 LEU B CA 1
ATOM 3043 C C . LEU B 1 134 ? -5.242 -16.672 -2.74 1 97.75 134 LEU B C 1
ATOM 3045 O O . LEU B 1 134 ? -5.301 -15.672 -3.453 1 97.75 134 LEU B O 1
ATOM 3049 N N . ARG B 1 135 ? -6.289 -17.25 -2.258 1 95.81 135 ARG B N 1
ATOM 3050 C CA . ARG B 1 135 ? -7.645 -16.797 -2.551 1 95.81 135 ARG B CA 1
ATOM 3051 C C . ARG B 1 135 ? -7.867 -15.383 -2.027 1 95.81 135 ARG B C 1
ATOM 3053 O O . ARG B 1 135 ? -8.297 -14.5 -2.771 1 95.81 135 ARG B O 1
ATOM 3060 N N . ASP B 1 136 ? -7.574 -15.164 -0.765 1 96.75 136 ASP B N 1
ATOM 3061 C CA . ASP B 1 136 ? -7.891 -13.891 -0.123 1 96.75 136 ASP B CA 1
ATOM 3062 C C . ASP B 1 136 ? -6.977 -12.781 -0.632 1 96.75 136 ASP B C 1
ATOM 3064 O O . ASP B 1 136 ? -7.418 -11.648 -0.823 1 96.75 136 ASP B O 1
ATOM 3068 N N . LEU B 1 137 ? -5.719 -13.055 -0.905 1 98.25 137 LEU B N 1
ATOM 3069 C CA . LEU B 1 137 ? -4.82 -12.062 -1.479 1 98.25 137 LEU B CA 1
ATOM 3070 C C . LEU B 1 137 ? -5.246 -11.695 -2.9 1 98.25 137 LEU B C 1
ATOM 3072 O O . LEU B 1 137 ? -5.145 -10.539 -3.309 1 98.25 137 LEU B O 1
ATOM 3076 N N . SER B 1 138 ? -5.707 -12.695 -3.654 1 97.31 138 SER B N 1
ATOM 3077 C CA . SER B 1 138 ? -6.188 -12.43 -5.008 1 97.31 138 SER B CA 1
ATOM 3078 C C . SER B 1 138 ? -7.398 -11.5 -4.988 1 97.31 138 SER B C 1
ATOM 3080 O O . SER B 1 138 ? -7.48 -10.57 -5.793 1 97.31 138 SER B O 1
ATOM 3082 N N . LYS B 1 139 ? -8.273 -11.734 -4.059 1 95.62 139 LYS B N 1
ATOM 3083 C CA . LYS B 1 139 ? -9.422 -10.844 -3.904 1 95.62 139 LYS B CA 1
ATOM 3084 C C . LYS B 1 139 ? -8.984 -9.445 -3.504 1 95.62 139 LYS B C 1
ATOM 3086 O O . LYS B 1 139 ? -9.531 -8.453 -3.996 1 95.62 139 LYS B O 1
ATOM 3091 N N . ALA B 1 140 ? -8.008 -9.383 -2.578 1 97.5 140 ALA B N 1
ATOM 3092 C CA . ALA B 1 140 ? -7.504 -8.094 -2.113 1 97.5 140 ALA B CA 1
ATOM 3093 C C . ALA B 1 140 ? -6.887 -7.301 -3.262 1 97.5 140 ALA B C 1
ATOM 3095 O O . ALA B 1 140 ? -7.105 -6.09 -3.377 1 97.5 140 ALA B O 1
ATOM 3096 N N . ILE B 1 141 ? -6.141 -7.965 -4.164 1 97.75 141 ILE B N 1
ATOM 3097 C CA . ILE B 1 141 ? -5.465 -7.336 -5.297 1 97.75 141 ILE B CA 1
ATOM 3098 C C . ILE B 1 141 ? -6.5 -6.746 -6.25 1 97.75 141 ILE B C 1
ATOM 3100 O O . ILE B 1 141 ? -6.301 -5.656 -6.797 1 97.75 141 ILE B O 1
ATOM 3104 N N . LEU B 1 142 ? -7.555 -7.395 -6.398 1 95.06 142 LEU B N 1
ATOM 3105 C CA . LEU B 1 142 ? -8.602 -6.902 -7.281 1 95.06 142 LEU B CA 1
ATOM 3106 C C . LEU B 1 142 ? -9.25 -5.645 -6.711 1 95.06 142 LEU B C 1
ATOM 3108 O O . LEU B 1 142 ? -9.594 -4.727 -7.457 1 95.06 142 LEU B O 1
ATOM 3112 N N . ALA B 1 143 ? -9.406 -5.641 -5.422 1 95.12 143 ALA B N 1
ATOM 3113 C CA . ALA B 1 143 ? -10.086 -4.539 -4.742 1 95.12 143 ALA B CA 1
ATOM 3114 C C . ALA B 1 143 ? -9.141 -3.354 -4.547 1 95.12 143 ALA B C 1
ATOM 3116 O O . ALA B 1 143 ? -9.586 -2.203 -4.508 1 95.12 143 ALA B O 1
ATOM 3117 N N . TYR B 1 144 ? -7.855 -3.596 -4.453 1 97.56 144 TYR B N 1
ATOM 3118 C CA . TYR B 1 144 ? -6.844 -2.572 -4.203 1 97.56 144 TYR B CA 1
ATOM 3119 C C . TYR B 1 144 ? -5.539 -2.91 -4.914 1 97.56 144 TYR B C 1
ATOM 3121 O O . TYR B 1 144 ? -4.559 -3.297 -4.277 1 97.56 144 TYR B O 1
ATOM 3129 N N . PRO B 1 145 ? -5.508 -2.678 -6.203 1 97.5 145 PRO B N 1
ATOM 3130 C CA . PRO B 1 145 ? -4.438 -3.225 -7.039 1 97.5 145 PRO B CA 1
ATOM 3131 C C . PRO B 1 145 ? -3.162 -2.387 -6.988 1 97.5 145 PRO B C 1
ATOM 3133 O O . PRO B 1 145 ? -2.176 -2.719 -7.648 1 97.5 145 PRO B O 1
ATOM 3136 N N . LEU B 1 146 ? -3.041 -1.364 -6.125 1 97.38 146 LEU B N 1
ATOM 3137 C CA . LEU B 1 146 ? -1.876 -0.486 -6.098 1 97.38 146 LEU B CA 1
ATOM 3138 C C . LEU B 1 146 ? -1.057 -0.704 -4.832 1 97.38 146 LEU B C 1
ATOM 3140 O O . LEU B 1 146 ? -0.272 0.162 -4.438 1 97.38 146 LEU B O 1
ATOM 3144 N N . ASP B 1 147 ? -1.265 -1.838 -4.195 1 97.94 147 ASP B N 1
ATOM 3145 C CA . ASP B 1 147 ? -0.522 -2.209 -2.994 1 97.94 147 ASP B CA 1
ATOM 3146 C C . ASP B 1 147 ? 0.529 -3.271 -3.305 1 97.94 147 ASP B C 1
ATOM 3148 O O . ASP B 1 147 ? 0.193 -4.438 -3.525 1 97.94 147 ASP B O 1
ATOM 3152 N N . SER B 1 148 ? 1.809 -2.896 -3.215 1 98.12 148 SER B N 1
ATOM 3153 C CA . SER B 1 148 ? 2.908 -3.795 -3.553 1 98.12 148 SER B CA 1
ATOM 3154 C C . SER B 1 148 ? 2.941 -5.004 -2.623 1 98.12 148 SER B C 1
ATOM 3156 O O . SER B 1 148 ? 3.299 -6.105 -3.041 1 98.12 148 SER B O 1
ATOM 3158 N N . ASP B 1 149 ? 2.52 -4.812 -1.381 1 98.38 149 ASP B N 1
ATOM 3159 C CA . ASP B 1 149 ? 2.559 -5.891 -0.401 1 98.38 149 ASP B CA 1
ATOM 3160 C C . ASP B 1 149 ? 1.657 -7.051 -0.824 1 98.38 149 ASP B C 1
ATOM 3162 O O . ASP B 1 149 ? 1.991 -8.219 -0.604 1 98.38 149 ASP B O 1
ATOM 3166 N N . LEU B 1 150 ? 0.562 -6.691 -1.389 1 98.62 150 LEU B N 1
ATOM 3167 C CA . LEU B 1 150 ? -0.371 -7.738 -1.788 1 98.62 150 LEU B CA 1
ATOM 3168 C C . LEU B 1 150 ? 0.256 -8.656 -2.834 1 98.62 150 LEU B C 1
ATOM 3170 O O . LEU B 1 150 ? 0.187 -9.875 -2.713 1 98.62 150 LEU B O 1
ATOM 3174 N N . PHE B 1 151 ? 0.89 -8.102 -3.789 1 98.69 151 PHE B N 1
ATOM 3175 C CA . PHE B 1 151 ? 1.548 -8.891 -4.828 1 98.69 151 PHE B CA 1
ATOM 3176 C C . PHE B 1 151 ? 2.732 -9.656 -4.258 1 98.69 151 PHE B C 1
ATOM 3178 O O . PHE B 1 151 ? 2.963 -10.812 -4.621 1 98.69 151 PHE B O 1
ATOM 3185 N N . TYR B 1 152 ? 3.445 -9.047 -3.334 1 98.88 152 TYR B N 1
ATOM 3186 C CA . TYR B 1 152 ? 4.59 -9.695 -2.713 1 98.88 152 TYR B CA 1
ATOM 3187 C C . TYR B 1 152 ? 4.16 -10.945 -1.945 1 98.88 152 TYR B C 1
ATOM 3189 O O . TYR B 1 152 ? 4.719 -12.023 -2.143 1 98.88 152 TYR B O 1
ATOM 3197 N N . TYR B 1 153 ? 3.127 -10.805 -1.166 1 98.88 153 TYR B N 1
ATOM 3198 C CA . TYR B 1 153 ? 2.723 -11.938 -0.342 1 98.88 153 TYR B CA 1
ATOM 3199 C C . TYR B 1 153 ? 2.023 -13 -1.181 1 98.88 153 TYR B C 1
ATOM 3201 O O . TYR B 1 153 ? 2.111 -14.195 -0.882 1 98.88 153 TYR B O 1
ATOM 3209 N N . ARG B 1 154 ? 1.346 -12.539 -2.248 1 98.75 154 ARG B N 1
ATOM 3210 C CA . ARG B 1 154 ? 0.817 -13.57 -3.137 1 98.75 154 ARG B CA 1
ATOM 3211 C C . ARG B 1 154 ? 1.945 -14.32 -3.844 1 98.75 154 ARG B C 1
ATOM 3213 O O . ARG B 1 154 ? 1.844 -15.523 -4.086 1 98.75 154 ARG B O 1
ATOM 3220 N N . ALA B 1 155 ? 3.018 -13.594 -4.164 1 98.88 155 ALA B N 1
ATOM 3221 C CA . ALA B 1 155 ? 4.184 -14.25 -4.754 1 98.88 155 ALA B CA 1
ATOM 3222 C C . ALA B 1 155 ? 4.758 -15.297 -3.805 1 98.88 155 ALA B C 1
ATOM 3224 O O . ALA B 1 155 ? 5.055 -16.422 -4.219 1 98.88 155 ALA B O 1
ATOM 3225 N N . LEU B 1 156 ? 4.906 -14.906 -2.551 1 98.88 156 LEU B N 1
ATOM 3226 C CA . LEU B 1 156 ? 5.418 -15.844 -1.56 1 98.88 156 LEU B CA 1
ATOM 3227 C C . LEU B 1 156 ? 4.512 -17.062 -1.441 1 98.88 156 LEU B C 1
ATOM 3229 O O . LEU B 1 156 ? 4.992 -18.188 -1.321 1 98.88 156 LEU B O 1
ATOM 3233 N N . THR B 1 157 ? 3.236 -16.797 -1.468 1 98.81 157 THR B N 1
ATOM 3234 C CA . THR B 1 157 ? 2.258 -17.875 -1.4 1 98.81 157 THR B CA 1
ATOM 3235 C C . THR B 1 157 ? 2.393 -18.797 -2.604 1 98.81 157 THR B C 1
ATOM 3237 O O . THR B 1 157 ? 2.402 -20.031 -2.453 1 98.81 157 THR B O 1
ATOM 3240 N N . ARG B 1 158 ? 2.557 -18.25 -3.766 1 98.69 158 ARG B N 1
ATOM 3241 C CA . ARG B 1 158 ? 2.713 -19.031 -5 1 98.69 158 ARG B CA 1
ATOM 3242 C C . ARG B 1 158 ? 4.004 -19.844 -4.977 1 98.69 158 ARG B C 1
ATOM 3244 O O . ARG B 1 158 ? 4.027 -20.984 -5.43 1 98.69 158 ARG B O 1
ATOM 3251 N N . MET B 1 159 ? 5.023 -19.266 -4.453 1 98.69 159 MET B N 1
ATOM 3252 C CA . MET B 1 159 ? 6.277 -20 -4.305 1 98.69 159 MET B CA 1
ATOM 3253 C C . MET B 1 159 ? 6.094 -21.219 -3.406 1 98.69 159 MET B C 1
ATOM 3255 O O . MET B 1 159 ? 6.57 -22.312 -3.725 1 98.69 159 MET B O 1
ATOM 3259 N N . ALA B 1 160 ? 5.332 -21.031 -2.34 1 98.44 160 ALA B N 1
ATOM 3260 C CA . ALA B 1 160 ? 5.074 -22.125 -1.404 1 98.44 160 ALA B CA 1
ATOM 3261 C C . ALA B 1 160 ? 4.258 -23.234 -2.064 1 98.44 160 ALA B C 1
ATOM 3263 O O . ALA B 1 160 ? 4.418 -24.406 -1.736 1 98.44 160 ALA B O 1
ATOM 3264 N N . LEU B 1 161 ? 3.488 -22.828 -3.045 1 97.5 161 LEU B N 1
ATOM 3265 C CA . LEU B 1 161 ? 2.611 -23.766 -3.729 1 97.5 161 LEU B CA 1
ATOM 3266 C C . LEU B 1 161 ? 3.273 -24.312 -4.992 1 97.5 161 LEU B C 1
ATOM 3268 O O . LEU B 1 161 ? 2.664 -25.078 -5.734 1 97.5 161 LEU B O 1
ATOM 3272 N N . GLY B 1 162 ? 4.418 -23.797 -5.309 1 97.25 162 GLY B N 1
ATOM 3273 C CA . GLY B 1 162 ? 5.18 -24.297 -6.441 1 97.25 162 GLY B CA 1
ATOM 3274 C C . GLY B 1 162 ? 4.816 -23.625 -7.75 1 97.25 162 GLY B C 1
ATOM 3275 O O . GLY B 1 162 ? 5.211 -24.094 -8.82 1 97.25 162 GLY B O 1
ATOM 3276 N N . ASP B 1 163 ? 4.027 -22.625 -7.648 1 96.81 163 ASP B N 1
ATOM 3277 C CA . ASP B 1 163 ? 3.66 -21.844 -8.828 1 96.81 163 ASP B CA 1
ATOM 3278 C C . ASP B 1 163 ? 4.691 -20.75 -9.102 1 96.81 163 ASP B C 1
ATOM 3280 O O . ASP B 1 163 ? 4.387 -19.562 -9.016 1 96.81 163 ASP B O 1
ATOM 3284 N N . GLU B 1 164 ? 5.82 -21.109 -9.602 1 97.75 164 GLU B N 1
ATOM 3285 C CA . GLU B 1 164 ? 6.996 -20.234 -9.641 1 97.75 164 GLU B CA 1
ATOM 3286 C C . GLU B 1 164 ? 6.867 -19.188 -10.727 1 97.75 164 GLU B C 1
ATOM 3288 O O . GLU B 1 164 ? 7.273 -18.031 -10.539 1 97.75 164 GLU B O 1
ATOM 3293 N N . ARG B 1 165 ? 6.348 -19.562 -11.82 1 96.31 165 ARG B N 1
ATOM 3294 C CA . ARG B 1 165 ? 6.219 -18.609 -12.922 1 96.31 165 ARG B CA 1
ATOM 3295 C 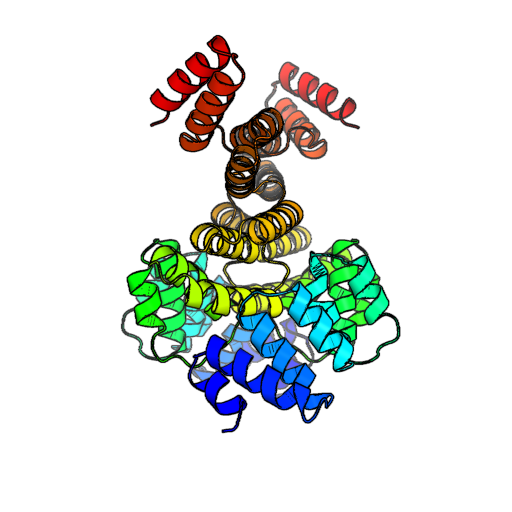C . ARG B 1 165 ? 5.324 -17.438 -12.531 1 96.31 165 ARG B C 1
ATOM 3297 O O . ARG B 1 165 ? 5.68 -16.281 -12.742 1 96.31 165 ARG B O 1
ATOM 3304 N N . GLU B 1 166 ? 4.164 -17.812 -11.953 1 97.31 166 GLU B N 1
ATOM 3305 C CA . GLU B 1 166 ? 3.238 -16.766 -11.555 1 97.31 166 GLU B CA 1
ATOM 3306 C C . GLU B 1 166 ? 3.777 -15.984 -10.359 1 97.31 166 GLU B C 1
ATOM 3308 O O . GLU B 1 166 ? 3.52 -14.789 -10.227 1 97.31 166 GLU B O 1
ATOM 3313 N N . ALA B 1 167 ? 4.559 -16.609 -9.531 1 98.62 167 ALA B N 1
ATOM 3314 C CA . ALA B 1 167 ? 5.211 -15.906 -8.422 1 98.62 167 ALA B CA 1
ATOM 3315 C C . ALA B 1 167 ? 6.152 -14.82 -8.938 1 98.62 167 ALA B C 1
ATOM 3317 O O . ALA B 1 167 ? 6.164 -13.703 -8.422 1 98.62 167 ALA B O 1
ATOM 3318 N N . GLU B 1 168 ? 6.906 -15.148 -9.961 1 98.38 168 GLU B N 1
ATOM 3319 C CA . GLU B 1 168 ? 7.836 -14.18 -10.539 1 98.38 168 GLU B CA 1
ATOM 3320 C C . GLU B 1 168 ? 7.094 -12.984 -11.133 1 98.38 168 GLU B C 1
ATOM 3322 O O . GLU B 1 168 ? 7.543 -11.844 -11.008 1 98.38 168 GLU B O 1
ATOM 3327 N N . ARG B 1 169 ? 5.992 -13.266 -11.75 1 97.75 169 ARG B N 1
ATOM 3328 C CA . ARG B 1 169 ? 5.188 -12.188 -12.312 1 97.75 169 ARG B CA 1
ATOM 3329 C C . ARG B 1 169 ? 4.668 -11.266 -11.211 1 97.75 169 ARG B C 1
ATOM 3331 O O . ARG B 1 169 ? 4.656 -10.039 -11.375 1 97.75 169 ARG B O 1
ATOM 3338 N N . ASP B 1 170 ? 4.215 -11.875 -10.117 1 98.75 170 ASP B N 1
ATOM 3339 C CA . ASP B 1 170 ? 3.768 -11.078 -8.977 1 98.75 170 ASP B CA 1
ATOM 3340 C C . ASP B 1 170 ? 4.914 -10.25 -8.406 1 98.75 170 ASP B C 1
ATOM 3342 O O . ASP B 1 170 ? 4.723 -9.086 -8.031 1 98.75 170 ASP B O 1
ATOM 3346 N N . LEU B 1 171 ? 6.098 -10.805 -8.328 1 98.88 171 LEU B N 1
ATOM 3347 C CA . LEU B 1 171 ? 7.254 -10.07 -7.836 1 98.88 171 LEU B CA 1
ATOM 3348 C C . LEU B 1 171 ? 7.59 -8.898 -8.758 1 98.88 171 LEU B C 1
ATOM 3350 O O . LEU B 1 171 ? 7.957 -7.82 -8.281 1 98.88 171 LEU B O 1
ATOM 3354 N N . ASP B 1 172 ? 7.453 -9.125 -10.062 1 98.69 172 ASP B N 1
ATOM 3355 C CA . ASP B 1 172 ? 7.684 -8.031 -11.008 1 98.69 172 ASP B CA 1
ATOM 3356 C C . ASP B 1 172 ? 6.73 -6.867 -10.75 1 98.69 172 ASP B C 1
ATOM 3358 O O . ASP B 1 172 ? 7.145 -5.707 -10.766 1 98.69 172 ASP B O 1
ATOM 3362 N N . VAL B 1 173 ? 5.508 -7.234 -10.5 1 98.25 173 VAL B N 1
ATOM 3363 C CA . VAL B 1 173 ? 4.52 -6.188 -10.25 1 98.25 173 VAL B CA 1
ATOM 3364 C C . VAL B 1 173 ? 4.84 -5.488 -8.93 1 98.25 173 VAL B C 1
ATOM 3366 O O . VAL B 1 173 ? 4.777 -4.262 -8.836 1 98.25 173 VAL B O 1
ATOM 3369 N N . ALA B 1 174 ? 5.191 -6.246 -7.855 1 98.62 174 ALA B N 1
ATOM 3370 C CA . ALA B 1 174 ? 5.539 -5.668 -6.562 1 98.62 174 ALA B CA 1
ATOM 3371 C C . ALA B 1 174 ? 6.699 -4.688 -6.691 1 98.62 174 ALA B C 1
ATOM 3373 O O . ALA B 1 174 ? 6.656 -3.588 -6.137 1 98.62 174 ALA B O 1
ATOM 3374 N N . ILE B 1 175 ? 7.727 -5.043 -7.504 1 98.31 175 ILE B N 1
ATOM 3375 C CA . ILE B 1 175 ? 8.914 -4.223 -7.703 1 98.31 175 ILE B CA 1
ATOM 3376 C C . ILE B 1 175 ? 8.555 -2.971 -8.5 1 98.31 175 ILE B C 1
ATOM 3378 O O . ILE B 1 175 ? 9.07 -1.884 -8.219 1 98.31 175 ILE B O 1
ATOM 3382 N N . ASN B 1 176 ? 7.668 -3.152 -9.445 1 97.19 176 ASN B N 1
ATOM 3383 C CA . ASN B 1 176 ? 7.223 -2.002 -10.227 1 97.19 176 ASN B CA 1
ATOM 3384 C C . ASN B 1 176 ? 6.465 -1 -9.359 1 97.19 176 ASN B C 1
ATOM 3386 O O . ASN B 1 176 ? 6.586 0.211 -9.555 1 97.19 176 ASN B O 1
ATOM 3390 N N . LEU B 1 177 ? 5.703 -1.493 -8.414 1 96.81 177 LEU B N 1
ATOM 3391 C CA . LEU B 1 177 ? 4.922 -0.648 -7.523 1 96.81 177 LEU B CA 1
ATOM 3392 C C . LEU B 1 177 ? 5.805 -0.024 -6.449 1 96.81 177 LEU B C 1
ATOM 3394 O O . LEU B 1 177 ? 5.562 1.105 -6.02 1 96.81 177 LEU B O 1
ATOM 3398 N N . ASN B 1 178 ? 6.805 -0.776 -6.023 1 96.25 178 ASN B N 1
ATOM 3399 C CA . ASN B 1 178 ? 7.789 -0.331 -5.043 1 96.25 178 ASN B CA 1
ATOM 3400 C C . ASN B 1 178 ? 9.195 -0.779 -5.418 1 96.25 178 ASN B C 1
ATOM 3402 O O . ASN B 1 178 ? 9.641 -1.85 -5 1 96.25 178 ASN B O 1
ATOM 3406 N N . PRO B 1 179 ? 9.898 0.082 -6.055 1 95.69 179 PRO B N 1
ATOM 3407 C CA . PRO B 1 179 ? 11.219 -0.304 -6.543 1 95.69 179 PRO B CA 1
ATOM 3408 C C . PRO B 1 179 ? 12.242 -0.464 -5.422 1 95.69 179 PRO B C 1
ATOM 3410 O O . PRO B 1 179 ? 13.367 -0.916 -5.66 1 95.69 179 PRO B O 1
ATOM 3413 N N . TYR B 1 180 ? 11.914 -0.205 -4.195 1 96 180 TYR B N 1
ATOM 3414 C CA . TYR B 1 180 ? 12.828 -0.31 -3.062 1 96 180 TYR B CA 1
ATOM 3415 C C . TYR B 1 180 ? 12.516 -1.543 -2.223 1 96 180 TYR B C 1
ATOM 3417 O O . TYR B 1 180 ? 12.953 -1.646 -1.074 1 96 180 TYR B O 1
ATOM 3425 N N . TYR B 1 181 ? 11.734 -2.369 -2.77 1 96.81 181 TYR B N 1
ATOM 3426 C CA . TYR B 1 181 ? 11.273 -3.551 -2.047 1 96.81 181 TYR B CA 1
ATOM 3427 C C . TYR B 1 181 ? 12.359 -4.613 -1.994 1 96.81 181 TYR B C 1
ATOM 3429 O O . TYR B 1 181 ? 12.336 -5.578 -2.762 1 96.81 181 TYR B O 1
ATOM 3437 N N . ALA B 1 182 ? 13.305 -4.59 -1.049 1 98.06 182 ALA B N 1
ATOM 3438 C CA . ALA B 1 182 ? 14.492 -5.441 -0.951 1 98.06 182 ALA B CA 1
ATOM 3439 C C . ALA B 1 182 ? 14.109 -6.918 -0.958 1 98.06 182 ALA B C 1
ATOM 3441 O O . ALA B 1 182 ? 14.734 -7.727 -1.645 1 98.06 182 ALA B O 1
ATOM 3442 N N . GLU B 1 183 ? 13.031 -7.242 -0.226 1 98.56 183 GLU B N 1
ATOM 3443 C CA . GLU B 1 183 ? 12.602 -8.633 -0.107 1 98.56 183 GLU B CA 1
ATOM 3444 C C . GLU B 1 183 ? 12.094 -9.164 -1.44 1 98.56 183 GLU B C 1
ATOM 3446 O O . GLU B 1 183 ? 12.266 -10.352 -1.747 1 98.56 183 GLU B O 1
ATOM 3451 N N . ALA B 1 184 ? 11.445 -8.305 -2.209 1 98.75 184 ALA B N 1
ATOM 3452 C CA . ALA B 1 184 ? 10.953 -8.742 -3.512 1 98.75 184 ALA B CA 1
ATOM 3453 C C . ALA B 1 184 ? 12.109 -9.109 -4.441 1 98.75 184 ALA B C 1
ATOM 3455 O O . ALA B 1 184 ? 12.055 -10.125 -5.141 1 98.75 184 ALA B O 1
ATOM 3456 N N . TYR B 1 185 ? 13.18 -8.344 -4.398 1 98.81 185 TYR B N 1
ATOM 3457 C CA . TYR B 1 185 ? 14.359 -8.656 -5.195 1 98.81 185 TYR B CA 1
ATOM 3458 C C . TYR B 1 185 ? 15 -9.953 -4.73 1 98.81 185 TYR B C 1
ATOM 3460 O O . TYR B 1 185 ? 15.438 -10.766 -5.555 1 98.81 185 TYR B O 1
ATOM 3468 N N . LEU B 1 186 ? 15.078 -10.148 -3.441 1 98.88 186 LEU B N 1
ATOM 3469 C CA . LEU B 1 186 ? 15.648 -11.375 -2.902 1 98.88 186 LEU B CA 1
ATOM 3470 C C . LEU B 1 186 ? 14.898 -12.594 -3.422 1 98.88 186 LEU B C 1
ATOM 3472 O O . LEU B 1 186 ? 15.516 -13.547 -3.91 1 98.88 186 LEU B O 1
ATOM 3476 N N . ASN B 1 187 ? 13.609 -12.539 -3.328 1 98.94 187 ASN B N 1
ATOM 3477 C CA . ASN B 1 187 ? 12.812 -13.703 -3.705 1 98.94 187 ASN B CA 1
ATOM 3478 C C . ASN B 1 187 ? 12.805 -13.906 -5.219 1 98.94 187 ASN B C 1
ATOM 3480 O O . ASN B 1 187 ? 12.758 -15.047 -5.691 1 98.94 187 ASN B O 1
ATOM 3484 N N . LYS B 1 188 ? 12.828 -12.82 -5.941 1 98.88 188 LYS B N 1
ATOM 3485 C CA . LYS B 1 188 ? 13 -12.977 -7.383 1 98.88 188 LYS B CA 1
ATOM 3486 C C . LYS B 1 188 ? 14.344 -13.625 -7.707 1 98.88 188 LYS B C 1
ATOM 3488 O O . LYS B 1 188 ? 14.438 -14.43 -8.641 1 98.88 188 LYS B O 1
ATOM 3493 N N . GLY B 1 189 ? 15.367 -13.266 -6.941 1 98.88 189 GLY B N 1
ATOM 3494 C CA . GLY B 1 189 ? 16.656 -13.914 -7.082 1 98.88 189 GLY B CA 1
ATOM 3495 C C . GLY B 1 189 ? 16.609 -15.406 -6.836 1 98.88 189 GLY B C 1
ATOM 3496 O O . GLY B 1 189 ? 17.203 -16.188 -7.586 1 98.88 189 GLY B O 1
ATOM 3497 N N . ILE B 1 190 ? 15.93 -15.766 -5.836 1 98.81 190 ILE B N 1
ATOM 3498 C CA . ILE B 1 190 ? 15.797 -17.172 -5.484 1 98.81 190 ILE B CA 1
ATOM 3499 C C . ILE B 1 190 ? 15.156 -17.938 -6.641 1 98.81 190 ILE B C 1
ATOM 3501 O O . ILE B 1 190 ? 15.625 -19.016 -7.027 1 98.81 190 ILE B O 1
ATOM 3505 N N . LEU B 1 191 ? 14.133 -17.391 -7.199 1 98.81 191 LEU B N 1
ATOM 3506 C CA . LEU B 1 191 ? 13.453 -18.031 -8.32 1 98.81 191 LEU B CA 1
ATOM 3507 C C . LEU B 1 191 ? 14.367 -18.094 -9.547 1 98.81 191 LEU B C 1
ATOM 3509 O O . LEU B 1 191 ? 14.383 -19.094 -10.266 1 98.81 191 LEU B O 1
ATOM 3513 N N . THR B 1 192 ? 15.086 -17.062 -9.781 1 98.69 192 THR B N 1
ATOM 3514 C CA . THR B 1 192 ? 16.016 -16.969 -10.906 1 98.69 192 THR B CA 1
ATOM 3515 C C . THR B 1 192 ? 17.125 -18 -10.766 1 98.69 192 THR B C 1
ATOM 3517 O O . THR B 1 192 ? 17.516 -18.641 -11.75 1 98.69 192 THR B O 1
ATOM 3520 N N . GLU B 1 193 ? 17.609 -18.141 -9.602 1 98.31 193 GLU B N 1
ATOM 3521 C CA . GLU B 1 193 ? 18.625 -19.141 -9.312 1 98.31 193 GLU B CA 1
ATOM 3522 C C . GLU B 1 193 ? 18.094 -20.547 -9.578 1 98.31 193 GLU B C 1
ATOM 3524 O O . GLU B 1 193 ? 18.797 -21.391 -10.156 1 98.31 193 GLU B O 1
ATOM 3529 N N . LYS B 1 194 ? 16.938 -20.781 -9.164 1 97.38 194 LYS B N 1
ATOM 3530 C CA . LYS B 1 194 ? 16.312 -22.094 -9.328 1 97.38 194 LYS B CA 1
ATOM 3531 C C . LYS B 1 194 ? 16.188 -22.469 -10.805 1 97.38 194 LYS B C 1
ATOM 3533 O O . LYS B 1 194 ? 16.266 -23.641 -11.164 1 97.38 194 LYS B O 1
ATOM 3538 N N . ARG B 1 195 ? 16.078 -21.453 -11.609 1 96.5 195 ARG B N 1
ATOM 3539 C CA . ARG B 1 195 ? 15.961 -21.703 -13.047 1 96.5 195 ARG B CA 1
ATOM 3540 C C . ARG B 1 195 ? 17.328 -21.875 -13.68 1 96.5 195 ARG B C 1
ATOM 3542 O O . ARG B 1 195 ? 17.438 -22.141 -14.883 1 96.5 195 ARG B O 1
ATOM 3549 N N . GLY B 1 196 ? 18.391 -21.547 -12.922 1 97 196 GLY B N 1
ATOM 3550 C CA . GLY B 1 196 ? 19.75 -21.781 -13.406 1 97 196 GLY B CA 1
ATOM 3551 C C . GLY B 1 196 ? 20.453 -20.516 -13.852 1 97 196 GLY B C 1
ATOM 3552 O O . GLY B 1 196 ? 21.625 -20.562 -14.234 1 97 196 GLY B O 1
ATOM 3553 N N . ASP B 1 197 ? 19.75 -19.438 -13.797 1 98.31 197 ASP B N 1
ATOM 3554 C CA . ASP B 1 197 ? 20.375 -18.156 -14.156 1 98.31 197 ASP B CA 1
ATOM 3555 C C . ASP B 1 197 ? 21.141 -17.578 -12.969 1 98.31 197 ASP B C 1
ATOM 3557 O O . ASP B 1 197 ? 20.672 -16.609 -12.344 1 98.31 197 ASP B O 1
ATOM 3561 N N . ILE B 1 198 ? 22.344 -18.078 -12.844 1 98.69 198 ILE B N 1
ATOM 3562 C CA . ILE B 1 198 ? 23.141 -17.766 -11.672 1 98.69 198 ILE B CA 1
ATOM 3563 C C . ILE B 1 198 ? 23.547 -16.281 -11.703 1 98.69 198 ILE B C 1
ATOM 3565 O O . ILE B 1 198 ? 23.484 -15.602 -10.68 1 98.69 198 ILE B O 1
ATOM 3569 N N . GLN B 1 199 ? 23.875 -15.781 -12.812 1 98.56 199 GLN B N 1
ATOM 3570 C CA . GLN B 1 199 ? 24.297 -14.391 -12.914 1 98.56 199 GLN B CA 1
ATOM 3571 C C . GLN B 1 199 ? 23.141 -13.445 -12.625 1 98.56 199 GLN B C 1
ATOM 3573 O O . GLN B 1 199 ? 23.312 -12.422 -11.961 1 98.56 199 GLN B O 1
ATOM 3578 N N . GLY B 1 200 ? 21.969 -13.844 -13.195 1 98.75 200 GLY B N 1
ATOM 3579 C CA . GLY B 1 200 ? 20.781 -13.055 -12.891 1 98.75 200 GLY B CA 1
ATOM 3580 C C . GLY B 1 200 ? 20.438 -13.023 -11.414 1 98.75 200 GLY B C 1
ATOM 3581 O O . GLY B 1 200 ? 20.078 -11.977 -10.883 1 98.75 200 GLY B O 1
ATOM 3582 N N . ALA B 1 201 ? 20.625 -14.125 -10.797 1 98.88 201 ALA B N 1
ATOM 3583 C CA . ALA B 1 201 ? 20.344 -14.219 -9.359 1 98.88 201 ALA B CA 1
ATOM 3584 C C . ALA B 1 201 ? 21.297 -13.32 -8.57 1 98.88 201 ALA B C 1
ATOM 3586 O O . ALA B 1 201 ? 20.875 -12.609 -7.66 1 98.88 201 ALA B O 1
ATOM 3587 N N . ILE B 1 202 ? 22.562 -13.344 -8.938 1 98.88 202 ILE B N 1
ATOM 3588 C CA . ILE B 1 202 ? 23.562 -12.531 -8.266 1 98.88 202 ILE B CA 1
ATOM 3589 C C . ILE B 1 202 ? 23.188 -11.055 -8.375 1 98.88 202 ILE B C 1
ATOM 3591 O O . ILE B 1 202 ? 23.281 -10.305 -7.402 1 98.88 202 ILE B O 1
ATOM 3595 N N . SER B 1 203 ? 22.766 -10.664 -9.57 1 98.81 203 SER B N 1
ATOM 3596 C CA . SER B 1 203 ? 22.375 -9.281 -9.781 1 98.81 203 SER B CA 1
ATOM 3597 C C . SER B 1 203 ? 21.188 -8.906 -8.891 1 98.81 203 SER B C 1
ATOM 3599 O O . SER B 1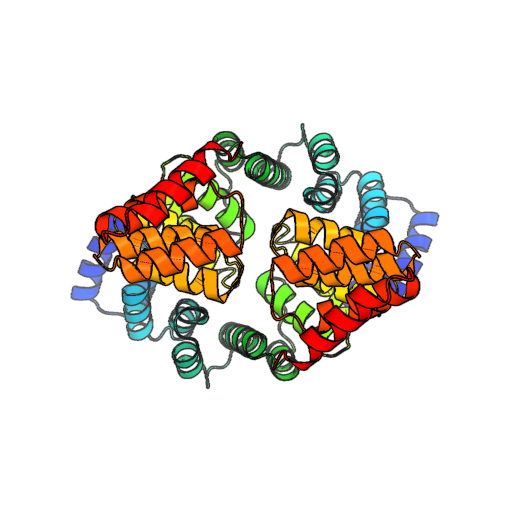 203 ? 21.172 -7.816 -8.305 1 98.81 203 SER B O 1
ATOM 3601 N N . LEU B 1 204 ? 20.266 -9.789 -8.766 1 98.88 204 LEU B N 1
ATOM 3602 C CA . LEU B 1 204 ? 19.078 -9.531 -7.965 1 98.88 204 LEU B CA 1
ATOM 3603 C C . LEU B 1 204 ? 19.406 -9.523 -6.477 1 98.88 204 LEU B C 1
ATOM 3605 O O . LEU B 1 204 ? 18.938 -8.656 -5.734 1 98.88 204 LEU B O 1
ATOM 3609 N N . TYR B 1 205 ? 20.219 -10.43 -5.996 1 98.88 205 TYR B N 1
ATOM 3610 C CA . TYR B 1 205 ? 20.656 -10.406 -4.609 1 98.88 205 TYR B CA 1
ATOM 3611 C C . TYR B 1 205 ? 21.422 -9.125 -4.305 1 98.88 205 TYR B C 1
ATOM 3613 O O . TYR B 1 205 ? 21.281 -8.555 -3.221 1 98.88 205 TYR B O 1
ATOM 3621 N N . SER B 1 206 ? 22.234 -8.703 -5.277 1 98.75 206 SER B N 1
ATOM 3622 C CA . SER B 1 206 ? 23 -7.477 -5.102 1 98.75 206 SER B CA 1
ATOM 3623 C C . SER B 1 206 ? 22.094 -6.266 -4.949 1 98.75 206 SER B C 1
ATOM 3625 O O . SER B 1 206 ? 22.344 -5.395 -4.109 1 98.75 206 SER B O 1
ATOM 3627 N N . LYS B 1 207 ? 21.078 -6.258 -5.801 1 98.06 207 LYS B N 1
ATOM 3628 C CA . LYS B 1 207 ? 20.109 -5.168 -5.668 1 98.06 207 LYS B CA 1
ATOM 3629 C C . LYS B 1 207 ? 19.438 -5.188 -4.301 1 98.06 207 LYS B C 1
ATOM 3631 O O . LYS B 1 207 ? 19.234 -4.141 -3.688 1 98.06 207 LYS B O 1
ATOM 3636 N N . SER B 1 208 ? 19.125 -6.34 -3.826 1 98.44 208 SER B N 1
ATOM 3637 C CA . SER B 1 208 ? 18.516 -6.5 -2.508 1 98.44 208 SER B CA 1
ATOM 3638 C C . SER B 1 208 ? 19.438 -5.977 -1.411 1 98.44 208 SER B C 1
ATOM 3640 O O . SER B 1 208 ? 19 -5.254 -0.514 1 98.44 208 SER B O 1
ATOM 3642 N N . ILE B 1 209 ? 20.672 -6.234 -1.496 1 97.75 209 ILE B N 1
ATOM 3643 C CA . ILE B 1 209 ? 21.672 -5.836 -0.507 1 97.75 209 ILE B CA 1
ATOM 3644 C C . ILE B 1 209 ? 21.891 -4.332 -0.582 1 97.75 209 ILE B C 1
ATOM 3646 O O . ILE B 1 209 ? 22.078 -3.672 0.445 1 97.75 209 ILE B O 1
ATOM 3650 N N . ASP B 1 210 ? 21.844 -3.779 -1.806 1 96.25 210 ASP B N 1
ATOM 3651 C CA . ASP B 1 210 ? 21.984 -2.336 -1.967 1 96.25 210 ASP B CA 1
ATOM 3652 C C . ASP B 1 210 ? 20.875 -1.593 -1.226 1 96.25 210 ASP B C 1
ATOM 3654 O O . ASP B 1 210 ? 21.109 -0.537 -0.637 1 96.25 210 ASP B O 1
ATOM 3658 N N . LEU B 1 211 ? 19.781 -2.137 -1.217 1 95.69 211 LEU B N 1
ATOM 3659 C CA . LEU B 1 211 ? 18.609 -1.513 -0.604 1 95.69 211 LEU B CA 1
ATOM 3660 C C . LEU B 1 211 ? 18.594 -1.734 0.905 1 95.69 211 LEU B C 1
ATOM 3662 O O . LEU B 1 211 ? 18.188 -0.853 1.665 1 95.69 211 LEU B O 1
ATOM 3666 N N . ARG B 1 212 ? 19.062 -2.941 1.321 1 95.56 212 ARG B N 1
ATOM 3667 C CA . ARG B 1 212 ? 19.141 -3.314 2.73 1 95.56 212 ARG B CA 1
ATOM 3668 C C . ARG B 1 212 ? 20.5 -3.922 3.055 1 95.56 212 ARG B C 1
ATOM 3670 O O . ARG B 1 212 ? 20.656 -5.145 3.078 1 95.56 212 ARG B O 1
ATOM 3677 N N . PRO B 1 213 ? 21.375 -3.137 3.457 1 94.5 213 PRO B N 1
ATOM 3678 C CA . PRO B 1 213 ? 22.766 -3.572 3.6 1 94.5 213 PRO B CA 1
ATOM 3679 C C . PRO B 1 213 ? 22.969 -4.566 4.742 1 94.5 213 PRO B C 1
ATOM 3681 O O . PRO B 1 213 ? 24 -5.242 4.809 1 94.5 213 PRO B O 1
ATOM 3684 N N . ASN B 1 214 ? 22.047 -4.691 5.652 1 94.44 214 ASN B N 1
ATOM 3685 C CA . ASN B 1 214 ? 22.172 -5.66 6.738 1 94.44 214 ASN B CA 1
ATOM 3686 C C . ASN B 1 214 ? 21.219 -6.84 6.547 1 94.44 214 ASN B C 1
ATOM 3688 O O . ASN B 1 214 ? 20.656 -7.352 7.512 1 94.44 214 ASN B O 1
ATOM 3692 N N . TYR B 1 215 ? 21.094 -7.23 5.273 1 96.56 215 TYR B N 1
ATOM 3693 C CA . TYR B 1 215 ? 20.188 -8.328 4.934 1 96.56 215 TYR B CA 1
ATOM 3694 C C . TYR B 1 215 ? 20.938 -9.656 4.906 1 96.56 215 TYR B C 1
ATOM 3696 O O . TYR B 1 215 ? 21.297 -10.156 3.834 1 96.56 215 TYR B O 1
ATOM 3704 N N . LYS B 1 216 ? 21.047 -10.289 5.996 1 97.88 216 LYS B N 1
ATOM 3705 C CA . LYS B 1 216 ? 21.859 -11.484 6.191 1 97.88 216 LYS B CA 1
ATOM 3706 C C . LYS B 1 216 ? 21.516 -12.562 5.164 1 97.88 216 LYS B C 1
ATOM 3708 O O . LYS B 1 216 ? 22.406 -13.125 4.527 1 97.88 216 LYS B O 1
ATOM 3713 N N . GLU B 1 217 ? 20.281 -12.766 5 1 98 217 GLU B N 1
ATOM 3714 C CA . GLU B 1 217 ? 19.828 -13.82 4.09 1 98 217 GLU B CA 1
ATOM 3715 C C . GLU B 1 217 ? 20.281 -13.539 2.66 1 98 217 GLU B C 1
ATOM 3717 O O . GLU B 1 217 ? 20.641 -14.461 1.925 1 98 217 GLU B O 1
ATOM 3722 N N . ALA B 1 218 ? 20.234 -12.328 2.26 1 98.69 218 ALA B N 1
ATOM 3723 C CA . ALA B 1 218 ? 20.641 -11.969 0.903 1 98.69 218 ALA B CA 1
ATOM 3724 C C . ALA B 1 218 ? 22.125 -12.242 0.682 1 98.69 218 ALA B C 1
ATOM 3726 O O . ALA B 1 218 ? 22.516 -12.742 -0.375 1 98.69 218 ALA B O 1
ATOM 3727 N N . TYR B 1 219 ? 22.922 -11.969 1.651 1 98.62 219 TYR B N 1
ATOM 3728 C CA . TYR B 1 219 ? 24.344 -12.266 1.563 1 98.62 219 TYR B CA 1
ATOM 3729 C C . TYR B 1 219 ? 24.594 -13.766 1.452 1 98.62 219 TYR B C 1
ATOM 3731 O O . TYR B 1 219 ? 25.438 -14.203 0.674 1 98.62 219 TYR B O 1
ATOM 3739 N N . LEU B 1 220 ? 23.906 -14.516 2.248 1 98.62 220 LEU B N 1
ATOM 3740 C CA . LEU B 1 220 ? 24.062 -15.961 2.219 1 98.62 220 LEU B CA 1
ATOM 3741 C C . LEU B 1 220 ? 23.688 -16.531 0.854 1 98.62 220 LEU B C 1
ATOM 3743 O O . LEU B 1 220 ? 24.391 -17.375 0.31 1 98.62 220 LEU B O 1
ATOM 3747 N N . ARG B 1 221 ? 22.625 -16.047 0.327 1 98.75 221 ARG B N 1
ATOM 3748 C CA . ARG B 1 221 ? 22.156 -16.516 -0.976 1 98.75 221 ARG B CA 1
ATOM 3749 C C . ARG B 1 221 ? 23.141 -16.125 -2.076 1 98.75 221 ARG B C 1
ATOM 3751 O O . ARG B 1 221 ? 23.453 -16.922 -2.959 1 98.75 221 ARG B O 1
ATOM 3758 N N . ARG B 1 222 ? 23.562 -14.891 -1.948 1 98.75 222 ARG B N 1
ATOM 3759 C CA . ARG B 1 222 ? 24.5 -14.445 -2.965 1 98.75 222 ARG B CA 1
ATOM 3760 C C . ARG B 1 222 ? 25.828 -15.195 -2.842 1 98.75 222 ARG B C 1
ATOM 3762 O O . ARG B 1 222 ? 26.484 -15.492 -3.848 1 98.75 222 ARG B O 1
ATOM 3769 N N . SER B 1 223 ? 26.219 -15.5 -1.673 1 98.75 223 SER B N 1
ATOM 3770 C CA . SER B 1 223 ? 27.422 -16.297 -1.459 1 98.75 223 SER B CA 1
ATOM 3771 C C . SER B 1 223 ? 27.328 -17.641 -2.158 1 98.75 223 SER B C 1
ATOM 3773 O O . SER B 1 223 ? 28.266 -18.047 -2.855 1 98.75 223 SER B O 1
ATOM 3775 N N . ARG B 1 224 ? 26.281 -18.281 -1.973 1 98.44 224 ARG B N 1
ATOM 3776 C CA . ARG B 1 224 ? 26.078 -19.578 -2.607 1 98.44 224 ARG B CA 1
ATOM 3777 C C . ARG B 1 224 ? 26.078 -19.453 -4.129 1 98.44 224 ARG B C 1
ATOM 3779 O O . ARG B 1 224 ? 26.625 -20.297 -4.824 1 98.44 224 ARG B O 1
ATOM 3786 N N . ALA B 1 225 ? 25.422 -18.438 -4.582 1 98.75 225 ALA B N 1
ATOM 3787 C CA . ALA B 1 225 ? 25.391 -18.203 -6.023 1 98.75 225 ALA B CA 1
ATOM 3788 C C . ALA B 1 225 ? 26.781 -17.938 -6.582 1 98.75 225 ALA B C 1
ATOM 3790 O O . ALA B 1 225 ? 27.125 -18.438 -7.66 1 98.75 225 ALA B O 1
ATOM 3791 N N . TYR B 1 226 ? 27.531 -17.156 -5.871 1 98.75 226 TYR B N 1
ATOM 3792 C CA . TYR B 1 226 ? 28.906 -16.906 -6.266 1 98.75 226 TYR B CA 1
ATOM 3793 C C . TYR B 1 226 ? 29.703 -18.203 -6.336 1 98.75 226 TYR B C 1
ATOM 3795 O O . TYR B 1 226 ? 30.469 -18.422 -7.273 1 98.75 226 TYR B O 1
ATOM 3803 N N . SER B 1 227 ? 29.516 -19.016 -5.34 1 98.44 227 SER B N 1
ATOM 3804 C CA . SER B 1 227 ? 30.203 -20.297 -5.336 1 98.44 227 SER B CA 1
ATOM 3805 C C . SER B 1 227 ? 29.844 -21.125 -6.566 1 98.44 227 SER B C 1
ATOM 3807 O O . SER B 1 227 ? 30.734 -21.719 -7.203 1 98.44 227 SER B O 1
ATOM 3809 N N . LYS B 1 228 ? 28.641 -21.172 -6.883 1 98.12 228 LYS B N 1
ATOM 3810 C CA . LYS B 1 228 ? 28.172 -21.891 -8.07 1 98.12 228 LYS B CA 1
ATOM 3811 C C . LYS B 1 228 ? 28.797 -21.312 -9.336 1 98.12 228 LYS B C 1
ATOM 3813 O O . LYS B 1 228 ? 29.031 -22.031 -10.305 1 98.12 228 LYS B O 1
ATOM 3818 N N . ALA B 1 229 ? 29.078 -20.062 -9.289 1 97.94 229 ALA B N 1
ATOM 3819 C CA . ALA B 1 229 ? 29.641 -19.359 -10.445 1 97.94 229 ALA B CA 1
ATOM 3820 C C . ALA B 1 229 ? 31.172 -19.422 -10.438 1 97.94 229 ALA B C 1
ATOM 3822 O O . ALA B 1 229 ? 31.828 -18.875 -11.32 1 97.94 229 ALA B O 1
ATOM 3823 N N . GLY B 1 230 ? 31.734 -19.969 -9.398 1 97.69 230 GLY B N 1
ATOM 3824 C CA . GLY B 1 230 ? 33.188 -20.109 -9.32 1 97.69 230 GLY B CA 1
ATOM 3825 C C . GLY B 1 230 ? 33.875 -18.875 -8.773 1 97.69 230 GLY B C 1
ATOM 3826 O O . GLY B 1 230 ? 35.094 -18.719 -8.906 1 97.69 230 GLY B O 1
ATOM 3827 N N . LYS B 1 231 ? 33.094 -18.062 -8.289 1 98.25 231 LYS B N 1
ATOM 3828 C CA . LYS B 1 231 ? 33.625 -16.844 -7.684 1 98.25 231 LYS B CA 1
ATOM 3829 C C . LYS B 1 231 ? 33.812 -17.016 -6.18 1 98.25 231 LYS B C 1
ATOM 3831 O O . LYS B 1 231 ? 33.156 -16.344 -5.387 1 98.25 231 LYS B O 1
ATOM 3836 N N . GLU B 1 232 ? 34.812 -17.656 -5.855 1 98.12 232 GLU B N 1
ATOM 3837 C CA . GLU B 1 232 ? 35 -18.109 -4.48 1 98.12 232 GLU B CA 1
ATOM 3838 C C . GLU B 1 232 ? 35.406 -16.953 -3.568 1 98.12 232 GLU B C 1
ATOM 3840 O O . GLU B 1 232 ? 35.062 -16.938 -2.387 1 98.12 232 GLU B O 1
ATOM 3845 N N . LYS B 1 233 ? 36.156 -15.992 -4.062 1 98.25 233 LYS B N 1
ATOM 3846 C CA . LYS B 1 233 ? 36.562 -14.844 -3.24 1 98.25 233 LYS B CA 1
ATOM 3847 C C . LYS B 1 233 ? 35.344 -14.023 -2.83 1 98.25 233 LYS B C 1
ATOM 3849 O O . LYS B 1 233 ? 35.188 -13.648 -1.664 1 98.25 233 LYS B O 1
ATOM 3854 N N . GLU B 1 234 ? 34.531 -13.805 -3.791 1 98.62 234 GLU B N 1
ATOM 3855 C CA . GLU B 1 234 ? 33.281 -13.078 -3.52 1 98.62 234 GLU B CA 1
ATOM 3856 C C . GLU B 1 234 ? 32.375 -13.859 -2.58 1 98.62 234 GLU B C 1
ATOM 3858 O O . GLU B 1 234 ? 31.75 -13.289 -1.686 1 98.62 234 GLU B O 1
ATOM 3863 N N . ALA B 1 235 ? 32.281 -15.125 -2.764 1 98.69 235 ALA B N 1
ATOM 3864 C CA . ALA B 1 235 ? 31.469 -15.992 -1.92 1 98.69 235 ALA B CA 1
ATOM 3865 C C . ALA B 1 235 ? 31.906 -15.922 -0.463 1 98.69 235 ALA B C 1
ATOM 3867 O O . ALA B 1 235 ? 31.078 -15.797 0.442 1 98.69 235 ALA B O 1
ATOM 3868 N N . LYS B 1 236 ? 33.219 -16.016 -0.31 1 98.25 236 LYS B N 1
ATOM 3869 C CA . LYS B 1 236 ? 33.781 -15.961 1.037 1 98.25 236 LYS B CA 1
ATOM 3870 C C . LYS B 1 236 ? 33.531 -14.602 1.684 1 98.25 236 LYS B C 1
ATOM 3872 O O . LYS B 1 236 ? 33.219 -14.523 2.877 1 98.25 236 LYS B O 1
ATOM 3877 N N . SER B 1 237 ? 33.688 -13.617 0.893 1 98.25 237 SER B N 1
ATOM 3878 C CA . SER B 1 237 ? 33.438 -12.273 1.394 1 98.25 237 SER B CA 1
ATOM 3879 C C . SER B 1 237 ? 32 -12.117 1.864 1 98.25 237 SER B C 1
ATOM 3881 O O . SER B 1 237 ? 31.75 -11.562 2.934 1 98.25 237 SER B O 1
ATOM 3883 N N . ASP B 1 238 ? 31.078 -12.562 1.104 1 98.38 238 ASP B N 1
ATOM 3884 C CA . ASP B 1 238 ? 29.672 -12.492 1.446 1 98.38 238 ASP B CA 1
ATOM 3885 C C . ASP B 1 238 ? 29.359 -13.312 2.699 1 98.38 238 ASP B C 1
ATOM 3887 O O . ASP B 1 238 ? 28.562 -12.898 3.535 1 98.38 238 ASP B O 1
ATOM 3891 N N . LEU B 1 239 ? 29.953 -14.438 2.816 1 97.56 239 LEU B N 1
ATOM 3892 C CA . LEU B 1 239 ? 29.766 -15.273 3.996 1 97.56 239 LEU B CA 1
ATOM 3893 C C . LEU B 1 239 ? 30.25 -14.562 5.25 1 97.56 239 LEU B C 1
ATOM 3895 O O . LEU B 1 239 ? 29.594 -14.594 6.289 1 97.56 239 LEU B O 1
ATOM 3899 N N . GLU B 1 240 ? 31.359 -13.93 5.133 1 97.44 240 GLU B N 1
ATOM 3900 C CA . GLU B 1 240 ? 31.922 -13.18 6.258 1 97.44 240 GLU B CA 1
ATOM 3901 C C . GLU B 1 240 ? 31 -12.023 6.656 1 97.44 240 GLU B C 1
ATOM 3903 O O . GLU B 1 240 ? 30.766 -11.797 7.848 1 97.44 240 GLU B O 1
ATOM 3908 N N . LYS B 1 241 ? 30.547 -11.344 5.633 1 96.75 241 LYS B N 1
ATOM 3909 C CA . LYS B 1 241 ? 29.625 -10.242 5.898 1 96.75 241 LYS B CA 1
ATOM 3910 C C . LYS B 1 241 ? 28.359 -10.742 6.586 1 96.75 241 LYS B C 1
ATOM 3912 O O . LYS B 1 241 ? 27.844 -10.094 7.504 1 96.75 241 LYS B O 1
ATOM 3917 N N . SER B 1 242 ? 27.859 -11.82 6.148 1 96.69 242 SER B N 1
ATOM 3918 C CA . SER B 1 242 ? 26.641 -12.383 6.73 1 96.69 242 SER B CA 1
ATOM 3919 C C . SER B 1 242 ? 26.859 -12.766 8.195 1 96.69 242 SER B C 1
ATOM 3921 O O . SER B 1 242 ? 25.938 -12.625 9.016 1 96.69 242 SER B O 1
ATOM 3923 N N . GLU B 1 243 ? 27.969 -13.18 8.562 1 95.31 243 GLU B N 1
ATOM 3924 C CA . GLU B 1 243 ? 28.297 -13.578 9.93 1 95.31 243 GLU B CA 1
ATOM 3925 C C . GLU B 1 243 ? 28.422 -12.367 10.852 1 95.31 243 GLU B C 1
ATOM 3927 O O . GLU B 1 243 ? 28.188 -12.477 12.055 1 95.31 243 GLU B O 1
ATOM 3932 N N . ASN B 1 244 ? 28.688 -11.25 10.297 1 94 244 ASN B N 1
ATOM 3933 C CA . ASN B 1 244 ? 28.891 -10.031 11.07 1 94 244 ASN B CA 1
ATOM 3934 C C . ASN B 1 244 ? 27.578 -9.258 11.25 1 94 244 ASN B C 1
ATOM 3936 O O . ASN B 1 244 ? 27.516 -8.336 12.062 1 94 244 ASN B O 1
ATOM 3940 N N . ILE B 1 245 ? 26.734 -9.703 10.453 1 92 245 ILE B N 1
ATOM 3941 C CA . ILE B 1 245 ? 25.406 -9.078 10.594 1 92 245 ILE B CA 1
ATOM 3942 C C . ILE B 1 245 ? 24.672 -9.703 11.773 1 92 245 ILE B C 1
ATOM 3944 O O . ILE B 1 245 ? 24.578 -10.922 11.883 1 92 245 ILE B O 1
ATOM 3948 N N . THR B 1 246 ? 24.438 -8.852 12.852 1 77.19 246 THR B N 1
ATOM 3949 C CA . THR B 1 246 ? 23.75 -9.297 14.055 1 77.19 246 THR B CA 1
ATOM 3950 C C . THR B 1 246 ? 22.234 -9.188 13.883 1 77.19 246 THR B C 1
ATOM 3952 O O . THR B 1 246 ? 21.75 -8.344 13.125 1 77.19 246 THR B O 1
#